Protein AF-A0A534N7E5-F1 (afdb_monomer)

Sequence (467 aa):
NRLAQQGSPAGGWINWGHDHNDDLGFWLFGRGVWLAPEAIGYDAGRSTDYTNPANQSAYHNVLLADGIGELGDSRVSDSNYDNPWFFSRISTPLFTPTGTADYAIAGGAGAKLFASTLQITRWDRIVVLARGRYALVRDDIESASAHTYDWICHFNDGVSVDTASGWIQGTAKSGQSLGVRVLAPASWTATTGTQTAQQMSQFDPDGQVSWVQVRPASATASAQFLNALVPVTAAQWASRTPVAPLDANDVGAGAVVSAGSSLEERWIFARAGAAGKTAGDLVLTGAQAAMTARDATGSPVRAVLFGPGSIADQSGGRMLLSTQGANSIETTLDGATLAVTGNPVRDFRAYAPGASAVTVNGVPVSATFEGGLVTYPAVVAPPPADGGSADAGAPDSGDPGDLCGNCQPASDGGPNPALDAGTVPPEPTLPLTAAHGCSHVGTAAAWLGALALAGLALRRRRGRMGT

Mean predicted aligned error: 12.86 Å

Structure (mmCIF, N/CA/C/O backbone):
data_AF-A0A534N7E5-F1
#
_entry.id   AF-A0A534N7E5-F1
#
loop_
_atom_site.group_PDB
_atom_site.id
_atom_site.type_symbol
_atom_site.label_atom_id
_atom_site.label_alt_id
_atom_site.label_comp_id
_atom_site.label_asym_id
_atom_site.label_entity_id
_atom_site.label_seq_id
_atom_site.pdbx_PDB_ins_code
_atom_site.Cartn_x
_atom_site.Cartn_y
_atom_site.Cartn_z
_atom_site.occupancy
_atom_site.B_iso_or_equiv
_atom_site.auth_seq_id
_atom_site.auth_comp_id
_atom_site.auth_asym_id
_atom_site.auth_atom_id
_atom_site.pdbx_PDB_model_num
ATOM 1 N N . ASN A 1 1 ? 18.964 20.109 1.467 1.00 47.03 1 ASN A N 1
ATOM 2 C CA . ASN A 1 1 ? 20.350 19.870 1.027 1.00 47.03 1 ASN A CA 1
ATOM 3 C C . ASN A 1 1 ? 20.932 18.859 2.001 1.00 47.03 1 ASN A C 1
ATOM 5 O O . ASN A 1 1 ? 21.189 19.260 3.128 1.00 47.03 1 ASN A O 1
ATOM 9 N N . ARG A 1 2 ? 21.008 17.562 1.650 1.00 46.81 2 ARG A N 1
ATOM 10 C CA . ARG A 1 2 ? 21.389 16.500 2.612 1.00 46.81 2 ARG A CA 1
ATOM 11 C C . ARG A 1 2 ? 22.780 16.737 3.232 1.00 46.81 2 ARG A C 1
ATOM 13 O O . ARG A 1 2 ? 23.027 16.207 4.303 1.00 46.81 2 ARG A O 1
ATOM 20 N N . LEU A 1 3 ? 23.639 17.576 2.628 1.00 45.94 3 LEU A N 1
ATOM 21 C CA . LEU A 1 3 ? 25.005 17.826 3.117 1.00 45.94 3 LEU A CA 1
ATOM 22 C C . LEU A 1 3 ? 25.535 19.275 3.032 1.00 45.94 3 LEU A C 1
ATOM 24 O O . LEU A 1 3 ? 26.666 19.516 3.438 1.00 45.94 3 LEU A O 1
ATOM 28 N N . ALA A 1 4 ? 24.765 20.286 2.611 1.00 42.09 4 ALA A N 1
ATOM 29 C CA . ALA A 1 4 ? 25.301 21.664 2.553 1.00 42.09 4 ALA A CA 1
ATOM 30 C C . ALA A 1 4 ? 25.457 22.361 3.925 1.00 42.09 4 ALA A C 1
ATOM 32 O O . ALA A 1 4 ? 25.646 23.573 3.976 1.00 42.09 4 ALA A O 1
ATOM 33 N N . GLN A 1 5 ? 25.366 21.616 5.031 1.00 41.38 5 GLN A N 1
ATOM 34 C CA . GLN A 1 5 ? 25.499 22.139 6.392 1.00 41.38 5 GLN A CA 1
ATOM 35 C C . GLN A 1 5 ? 26.633 21.512 7.213 1.00 41.38 5 GLN A C 1
ATOM 37 O O . GLN A 1 5 ? 26.709 21.773 8.410 1.00 41.38 5 GLN A O 1
ATOM 42 N N . GLN A 1 6 ? 27.539 20.736 6.614 1.00 38.88 6 GLN A N 1
ATOM 43 C CA . GLN A 1 6 ? 28.727 20.267 7.331 1.00 38.88 6 GLN A CA 1
ATOM 44 C C . GLN A 1 6 ? 29.999 20.533 6.536 1.00 38.88 6 GLN A C 1
ATOM 46 O O . GLN A 1 6 ? 30.462 19.727 5.736 1.00 38.88 6 GLN A O 1
ATOM 51 N N . GLY A 1 7 ? 30.583 21.699 6.808 1.00 40.19 7 GLY A N 1
ATOM 52 C CA . GLY A 1 7 ? 32.028 21.825 6.763 1.00 40.19 7 GLY A CA 1
ATOM 53 C C . GLY A 1 7 ? 32.631 21.060 7.946 1.00 40.19 7 GLY A C 1
ATOM 54 O O . GLY A 1 7 ? 32.280 21.330 9.091 1.00 40.19 7 GLY A O 1
ATOM 55 N N . SER A 1 8 ? 33.582 20.177 7.641 1.00 35.94 8 SER A N 1
ATOM 56 C CA . SER A 1 8 ? 34.525 19.493 8.546 1.00 35.94 8 SER A CA 1
ATOM 57 C C . SER A 1 8 ? 34.131 18.123 9.150 1.00 35.94 8 SER A C 1
ATOM 59 O O . SER A 1 8 ? 32.952 17.843 9.366 1.00 35.94 8 SER A O 1
ATOM 61 N N . PRO A 1 9 ? 35.136 17.249 9.409 1.00 51.94 9 PRO A N 1
ATOM 62 C CA . PRO A 1 9 ? 34.986 15.832 9.707 1.00 51.94 9 PRO A CA 1
ATOM 63 C C . PRO A 1 9 ? 34.713 15.599 11.197 1.00 51.94 9 PRO A C 1
ATOM 65 O O . PRO A 1 9 ? 35.534 15.940 12.039 1.00 51.94 9 PRO A O 1
ATOM 68 N N . ALA A 1 10 ? 33.554 15.015 11.496 1.00 38.25 10 ALA A N 1
ATOM 69 C CA . ALA A 1 10 ? 33.178 14.268 12.707 1.00 38.25 10 ALA A CA 1
ATOM 70 C C . ALA A 1 10 ? 31.646 14.120 12.678 1.00 38.25 10 ALA A C 1
ATOM 72 O O . ALA A 1 10 ? 30.912 14.737 13.441 1.00 38.25 10 ALA A O 1
ATOM 73 N N . GLY A 1 11 ? 31.152 13.357 11.710 1.00 35.22 11 GLY A N 1
ATOM 74 C CA . GLY A 1 11 ? 29.731 13.131 11.467 1.00 35.22 11 GLY A CA 1
ATOM 75 C C . GLY A 1 11 ? 29.642 12.097 10.360 1.00 35.22 11 GLY A C 1
ATOM 76 O O . GLY A 1 11 ? 30.323 12.250 9.351 1.00 35.22 11 GLY A O 1
ATOM 77 N N . GLY A 1 12 ? 28.942 10.991 10.611 1.00 37.91 12 GLY A N 1
ATOM 78 C CA . GLY A 1 12 ? 28.981 9.785 9.785 1.00 37.91 12 GLY A CA 1
ATOM 79 C C . GLY A 1 12 ? 28.896 10.064 8.284 1.00 37.91 12 GLY A C 1
ATOM 80 O O . GLY A 1 12 ? 28.076 10.856 7.825 1.00 37.91 12 GLY A O 1
ATOM 81 N N . TRP A 1 13 ? 29.759 9.394 7.526 1.00 44.41 13 TRP A N 1
ATOM 82 C CA . TRP A 1 13 ? 29.671 9.364 6.075 1.00 44.41 13 TRP A CA 1
ATOM 83 C C . TRP A 1 13 ? 28.340 8.709 5.688 1.00 44.41 13 TRP A C 1
ATOM 85 O O . TRP A 1 13 ? 28.035 7.618 6.169 1.00 44.41 13 TRP A O 1
ATOM 95 N N . ILE A 1 14 ? 27.556 9.353 4.819 1.00 52.66 14 ILE A N 1
ATOM 96 C CA . ILE A 1 14 ? 26.544 8.624 4.045 1.00 52.66 14 ILE A CA 1
ATOM 97 C C . ILE A 1 14 ? 27.331 7.641 3.172 1.00 52.66 14 ILE A C 1
ATOM 99 O O . ILE A 1 14 ? 28.270 8.060 2.488 1.00 52.66 14 ILE A O 1
ATOM 103 N N . ASN A 1 15 ? 27.025 6.347 3.276 1.00 56.38 15 ASN A N 1
ATOM 104 C CA . ASN A 1 15 ? 27.821 5.255 2.716 1.00 56.38 15 ASN A CA 1
ATOM 105 C C . ASN A 1 15 ? 27.634 5.114 1.193 1.00 56.38 15 ASN A C 1
ATOM 107 O O . ASN A 1 15 ? 27.280 4.057 0.688 1.00 56.38 15 ASN A O 1
ATOM 111 N N . TRP A 1 16 ? 27.938 6.177 0.447 1.00 65.56 16 TRP A N 1
ATOM 112 C CA . TRP A 1 16 ? 27.765 6.243 -1.005 1.00 65.56 16 TRP A CA 1
ATOM 113 C C . TRP A 1 16 ? 28.404 5.061 -1.755 1.00 65.56 16 TRP A C 1
ATOM 115 O O . TRP A 1 16 ? 27.824 4.537 -2.706 1.00 65.56 16 TRP A O 1
ATOM 125 N N . GLY A 1 17 ? 29.582 4.606 -1.312 1.00 64.06 17 GLY A N 1
ATOM 126 C CA . GLY A 1 17 ? 30.325 3.523 -1.961 1.00 64.06 17 GLY A CA 1
ATOM 127 C C . GLY A 1 17 ? 29.550 2.206 -2.072 1.00 64.06 17 GLY A C 1
ATOM 128 O O . GLY A 1 17 ? 29.890 1.411 -2.933 1.00 64.06 17 GLY A O 1
ATOM 129 N N . HIS A 1 18 ? 28.497 2.003 -1.271 1.00 75.25 18 HIS A N 1
ATOM 130 C CA . HIS A 1 18 ? 27.652 0.803 -1.291 1.00 75.25 18 HIS A CA 1
ATOM 131 C C . HIS A 1 18 ? 26.142 1.095 -1.359 1.00 75.25 18 HIS A C 1
ATOM 133 O O . HIS A 1 18 ? 25.346 0.167 -1.255 1.00 75.25 18 HIS A O 1
ATOM 139 N N . ASP A 1 19 ? 25.742 2.356 -1.538 1.00 78.19 19 ASP A N 1
ATOM 140 C CA . ASP A 1 19 ? 24.330 2.726 -1.655 1.00 78.19 19 ASP A CA 1
ATOM 141 C C . ASP A 1 19 ? 23.803 2.427 -3.071 1.00 78.19 19 ASP A C 1
ATOM 143 O O . ASP A 1 19 ? 24.487 2.676 -4.073 1.00 78.19 19 ASP A O 1
ATOM 147 N N . HIS A 1 20 ? 22.569 1.926 -3.146 1.00 83.12 20 HIS A N 1
ATOM 148 C CA . HIS A 1 20 ? 21.836 1.647 -4.384 1.00 83.12 20 HIS A CA 1
ATOM 149 C C . HIS A 1 20 ? 20.797 2.745 -4.687 1.00 83.12 20 HIS A C 1
ATOM 151 O O . HIS A 1 20 ? 20.512 3.601 -3.844 1.00 83.12 20 HIS A O 1
ATOM 157 N N . ASN A 1 21 ? 20.254 2.771 -5.909 1.00 85.44 21 ASN A N 1
ATOM 158 C CA . ASN A 1 21 ? 19.183 3.685 -6.327 1.00 85.44 21 ASN A CA 1
ATOM 159 C C . ASN A 1 21 ? 17.797 3.090 -6.053 1.00 85.44 21 ASN A C 1
ATOM 161 O O . ASN A 1 21 ? 17.044 2.765 -6.973 1.00 85.44 21 ASN A O 1
ATOM 165 N N . ASP A 1 22 ? 17.500 2.927 -4.769 1.00 88.31 22 ASP A N 1
ATOM 166 C CA . ASP A 1 22 ? 16.368 2.188 -4.218 1.00 88.31 22 ASP A CA 1
ATOM 167 C C . ASP A 1 22 ? 15.485 3.025 -3.264 1.00 88.31 22 ASP A C 1
ATOM 169 O O . ASP A 1 22 ? 14.752 2.460 -2.442 1.00 88.31 22 ASP A O 1
ATOM 173 N N . ASP A 1 23 ? 15.518 4.364 -3.343 1.00 90.56 23 ASP A N 1
ATOM 174 C CA . ASP A 1 23 ? 14.644 5.193 -2.510 1.00 90.56 23 ASP A CA 1
ATOM 175 C C . ASP A 1 23 ? 13.173 4.834 -2.772 1.00 90.56 23 ASP A C 1
ATOM 177 O O . ASP A 1 23 ? 12.714 4.626 -3.894 1.00 90.56 23 ASP A O 1
ATOM 181 N N . LEU A 1 24 ? 12.396 4.779 -1.686 1.00 93.75 24 LEU A N 1
ATOM 182 C CA . LEU A 1 24 ? 10.991 4.343 -1.696 1.00 93.75 24 LEU A CA 1
ATOM 183 C C . LEU A 1 24 ? 10.790 2.910 -2.222 1.00 93.75 24 LEU A C 1
ATOM 185 O O . LEU A 1 24 ? 9.646 2.498 -2.438 1.00 93.75 24 LEU A O 1
ATOM 189 N N . GLY A 1 25 ? 11.858 2.127 -2.383 1.00 94.19 25 GLY A N 1
ATOM 190 C CA . GLY A 1 25 ? 11.787 0.689 -2.591 1.00 94.19 25 GLY A CA 1
ATOM 191 C C . GLY A 1 25 ? 11.134 -0.028 -1.410 1.00 94.19 25 GLY A C 1
ATOM 192 O O . GLY A 1 25 ? 11.013 0.501 -0.302 1.00 94.19 25 GLY A O 1
ATOM 193 N N . PHE A 1 26 ? 10.679 -1.253 -1.647 1.00 95.31 26 PHE A N 1
ATOM 194 C CA . PHE A 1 26 ? 10.198 -2.136 -0.589 1.00 95.31 26 PHE A CA 1
ATOM 195 C C . PHE A 1 26 ? 10.757 -3.540 -0.776 1.00 95.31 26 PHE A C 1
ATOM 197 O O . PHE A 1 26 ? 10.998 -3.978 -1.897 1.00 95.31 26 PHE A O 1
ATOM 204 N N . TRP A 1 27 ? 10.873 -4.282 0.320 1.00 94.44 27 TRP A N 1
ATOM 205 C CA . TRP A 1 27 ? 11.177 -5.708 0.290 1.00 94.44 27 TRP A CA 1
ATOM 206 C C . TRP A 1 27 ? 10.192 -6.459 1.173 1.00 94.44 27 TRP A C 1
ATOM 208 O O . TRP A 1 27 ? 9.722 -5.936 2.187 1.00 94.44 27 TRP A O 1
ATOM 218 N N . LEU A 1 28 ? 9.881 -7.696 0.797 1.00 95.81 28 LEU A N 1
ATOM 219 C CA . LEU A 1 28 ? 8.995 -8.553 1.572 1.00 95.81 28 LEU A CA 1
ATOM 220 C C . LEU A 1 28 ? 9.655 -9.902 1.832 1.00 95.81 28 LEU A C 1
ATOM 222 O O . LEU A 1 28 ? 9.809 -10.722 0.925 1.00 95.81 28 LEU A O 1
ATOM 226 N N . PHE A 1 29 ? 9.985 -10.139 3.098 1.00 94.00 29 PHE A N 1
ATOM 227 C CA . PHE A 1 29 ? 10.369 -11.444 3.619 1.00 94.00 29 PHE A CA 1
ATOM 228 C C . PHE A 1 29 ? 9.229 -11.996 4.470 1.00 94.00 29 PHE A C 1
ATOM 230 O O . PHE A 1 29 ? 8.695 -11.310 5.343 1.00 94.00 29 PHE A O 1
ATOM 237 N N . GLY A 1 30 ? 8.844 -13.244 4.234 1.00 91.56 30 GLY A N 1
ATOM 238 C CA . GLY A 1 30 ? 7.738 -13.860 4.951 1.00 91.56 30 GLY A CA 1
ATOM 239 C C . GLY A 1 30 ? 7.735 -15.367 4.784 1.00 91.56 30 GLY A C 1
ATOM 240 O O . GLY A 1 30 ? 8.208 -15.901 3.787 1.00 91.56 30 GLY A O 1
ATOM 241 N N . ARG A 1 31 ? 7.200 -16.079 5.782 1.00 89.75 31 ARG A N 1
ATOM 242 C CA . ARG A 1 31 ? 7.095 -17.553 5.758 1.00 89.75 31 ARG A CA 1
ATOM 243 C C . ARG A 1 31 ? 8.448 -18.254 5.526 1.00 89.75 31 ARG A C 1
ATOM 245 O O . ARG A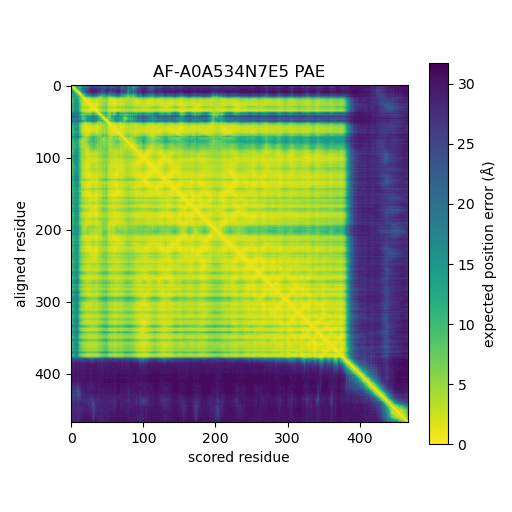 1 31 ? 8.493 -19.344 4.967 1.00 89.75 31 ARG A O 1
ATOM 252 N N . GLY A 1 32 ? 9.537 -17.627 5.980 1.00 92.00 32 GLY A N 1
ATOM 253 C CA . GLY A 1 32 ? 10.899 -18.158 5.901 1.00 92.00 32 GLY A CA 1
ATOM 254 C C . GLY A 1 32 ? 11.603 -17.970 4.554 1.00 92.00 32 GLY A C 1
ATOM 255 O O . GLY A 1 32 ? 12.676 -18.538 4.379 1.00 92.00 32 GLY A O 1
ATOM 256 N N . VAL A 1 33 ? 11.033 -17.204 3.617 1.00 93.44 33 VAL A N 1
ATOM 257 C CA . VAL A 1 33 ? 11.632 -16.940 2.300 1.00 93.44 33 VAL A CA 1
ATOM 258 C C . VAL A 1 33 ? 11.444 -15.486 1.866 1.00 93.44 33 VAL A C 1
ATOM 260 O O . VAL A 1 33 ? 10.559 -14.777 2.354 1.00 93.44 33 VAL A O 1
ATOM 263 N N . TRP A 1 34 ? 12.266 -15.049 0.913 1.00 93.62 34 TRP A N 1
ATOM 264 C CA . TRP A 1 34 ? 12.031 -13.814 0.173 1.00 93.62 34 TRP A CA 1
ATOM 265 C C . TRP A 1 34 ? 10.831 -13.992 -0.762 1.00 93.62 34 TRP A C 1
ATOM 267 O O . TRP A 1 34 ? 10.747 -14.966 -1.507 1.00 93.62 34 TRP A O 1
ATOM 277 N N . LEU A 1 35 ? 9.872 -13.073 -0.662 1.00 95.88 35 LEU A N 1
ATOM 278 C CA . LEU A 1 35 ? 8.649 -13.045 -1.469 1.00 95.88 35 LEU A CA 1
ATOM 279 C C . LEU A 1 35 ? 8.694 -11.920 -2.501 1.00 95.88 35 LEU A C 1
ATOM 281 O O . LEU A 1 35 ? 8.235 -12.116 -3.618 1.00 95.88 35 LEU A O 1
ATOM 285 N N . ALA A 1 36 ? 9.250 -10.772 -2.114 1.00 96.19 36 ALA A N 1
ATOM 286 C CA . ALA A 1 36 ? 9.658 -9.699 -3.011 1.00 96.19 36 ALA A CA 1
ATOM 287 C C . ALA A 1 36 ? 11.062 -9.239 -2.590 1.00 96.19 36 ALA A C 1
ATOM 289 O O . ALA A 1 36 ? 11.170 -8.341 -1.747 1.00 96.19 36 ALA A O 1
ATOM 290 N N . PRO A 1 37 ? 12.134 -9.911 -3.050 1.00 92.06 37 PRO A N 1
ATOM 291 C CA . PRO A 1 37 ? 13.496 -9.436 -2.830 1.00 92.06 37 PRO A CA 1
ATOM 292 C C . PRO A 1 37 ? 13.751 -8.173 -3.667 1.00 92.06 37 PRO A C 1
ATOM 294 O O . PRO A 1 37 ? 12.910 -7.769 -4.465 1.00 92.06 37 PRO A O 1
ATOM 297 N N . GLU A 1 38 ? 14.916 -7.558 -3.527 1.00 81.62 38 GLU A N 1
ATOM 298 C CA . GLU A 1 38 ? 15.519 -6.825 -4.648 1.00 81.62 38 GLU A CA 1
ATOM 299 C C . GLU A 1 38 ? 16.374 -7.768 -5.497 1.00 81.62 38 GLU A C 1
ATOM 301 O O . GLU A 1 38 ? 16.664 -8.898 -5.096 1.00 81.62 38 GLU A O 1
ATOM 306 N N . ALA A 1 39 ? 16.822 -7.314 -6.662 1.00 70.81 39 ALA A N 1
ATOM 307 C CA . ALA A 1 39 ? 17.877 -7.994 -7.392 1.00 70.81 39 ALA A CA 1
ATOM 308 C C . ALA A 1 39 ? 19.231 -7.744 -6.689 1.00 70.81 39 ALA A C 1
ATOM 310 O O . ALA A 1 39 ? 20.047 -6.941 -7.136 1.00 70.81 39 ALA A O 1
ATOM 311 N N . ILE A 1 40 ? 19.456 -8.433 -5.562 1.00 68.38 40 ILE A N 1
ATOM 312 C CA . ILE A 1 40 ? 20.625 -8.245 -4.688 1.00 68.38 40 ILE A CA 1
ATOM 313 C C . ILE A 1 40 ? 21.908 -8.620 -5.452 1.00 68.38 40 ILE A C 1
ATOM 315 O O . ILE A 1 40 ? 22.132 -9.784 -5.790 1.00 68.38 40 ILE A O 1
ATOM 319 N N . GLY A 1 41 ? 22.764 -7.633 -5.711 1.00 70.75 41 GLY A N 1
ATOM 320 C CA . GLY A 1 41 ? 24.103 -7.795 -6.281 1.00 70.75 41 GLY A CA 1
ATOM 321 C C . GLY A 1 41 ? 25.124 -6.975 -5.494 1.00 70.75 41 GLY A C 1
ATOM 322 O O . GLY A 1 41 ? 24.763 -5.998 -4.848 1.00 70.75 41 GLY A O 1
ATOM 323 N N . TYR A 1 42 ? 26.393 -7.388 -5.510 1.00 66.00 42 TYR A N 1
ATOM 324 C CA . TYR A 1 42 ? 27.436 -6.797 -4.652 1.00 66.00 42 TYR A CA 1
ATOM 325 C C . TYR A 1 42 ? 28.118 -5.550 -5.236 1.00 66.00 42 TYR A C 1
ATOM 327 O O . TYR A 1 42 ? 28.985 -4.970 -4.590 1.00 66.00 42 TYR A O 1
ATOM 335 N N . ASP A 1 43 ? 27.781 -5.112 -6.443 1.00 62.47 43 ASP A N 1
ATOM 336 C CA . ASP A 1 43 ? 28.548 -4.046 -7.081 1.00 62.47 43 ASP A CA 1
ATOM 337 C C . ASP A 1 43 ? 27.763 -2.738 -7.161 1.00 62.47 43 ASP A C 1
ATOM 339 O O . ASP A 1 43 ? 26.876 -2.568 -7.997 1.00 62.47 43 ASP A O 1
ATOM 343 N N .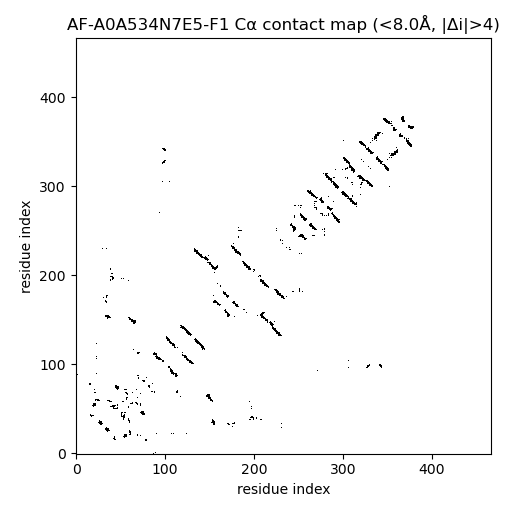 ALA A 1 44 ? 28.129 -1.813 -6.276 1.00 57.50 44 ALA A N 1
ATOM 344 C CA . ALA A 1 44 ? 27.677 -0.435 -6.320 1.00 57.50 44 ALA A CA 1
ATOM 345 C C . ALA A 1 44 ? 28.464 0.404 -7.348 1.00 57.50 44 ALA A C 1
ATOM 347 O O . ALA A 1 44 ? 28.196 1.588 -7.447 1.00 57.50 44 ALA A O 1
ATOM 348 N N . GLY A 1 45 ? 29.373 -0.174 -8.142 1.00 55.94 45 GLY A N 1
ATOM 349 C CA . GLY A 1 45 ? 30.257 0.509 -9.091 1.00 55.94 45 GLY A CA 1
ATOM 350 C C . GLY A 1 45 ? 29.603 1.288 -10.244 1.00 55.94 45 GLY A C 1
ATOM 351 O O . GLY A 1 45 ? 28.397 1.519 -10.320 1.00 55.94 45 GLY A O 1
ATOM 352 N N . ARG A 1 46 ? 30.444 1.724 -11.189 1.00 62.47 46 ARG A N 1
ATOM 353 C CA . ARG A 1 46 ? 30.057 2.479 -12.395 1.00 62.47 46 ARG A CA 1
ATOM 354 C C . ARG A 1 46 ? 28.916 1.777 -13.155 1.00 62.47 46 ARG A C 1
ATOM 356 O O . ARG A 1 46 ? 29.037 0.618 -13.522 1.00 62.47 46 ARG A O 1
ATOM 363 N N . SER A 1 47 ? 27.816 2.487 -13.413 1.00 64.00 47 SER A N 1
ATOM 364 C CA . SER A 1 47 ? 26.672 1.966 -14.182 1.00 64.00 47 SER A CA 1
ATOM 365 C C . SER A 1 47 ? 26.730 2.344 -15.669 1.00 64.00 47 SER A C 1
ATOM 367 O O . SER A 1 47 ? 26.030 1.760 -16.494 1.00 64.00 47 SER A O 1
ATOM 369 N N . THR A 1 48 ? 27.595 3.298 -16.038 1.00 61.53 48 THR A N 1
ATOM 370 C CA . THR A 1 48 ? 27.704 3.838 -17.412 1.00 61.53 48 THR A CA 1
ATOM 371 C C . THR A 1 48 ? 28.344 2.893 -18.438 1.00 61.53 48 THR A C 1
ATOM 373 O O . THR A 1 48 ? 28.332 3.194 -19.629 1.00 61.53 48 THR A O 1
ATOM 376 N N . ASP A 1 49 ? 28.884 1.754 -18.011 1.00 60.16 49 ASP A N 1
ATOM 377 C CA . ASP A 1 49 ? 29.409 0.671 -18.851 1.00 60.16 49 ASP A CA 1
ATOM 378 C C . ASP A 1 49 ? 28.614 -0.645 -18.708 1.00 60.16 49 ASP A C 1
ATOM 380 O O . ASP A 1 49 ? 29.036 -1.665 -19.249 1.00 60.16 49 ASP A O 1
ATOM 384 N N . TYR A 1 50 ? 27.450 -0.625 -18.034 1.00 56.56 50 TYR A N 1
ATOM 385 C CA . TYR A 1 50 ? 26.560 -1.781 -17.797 1.00 56.56 50 TYR A CA 1
ATOM 386 C C . TYR A 1 50 ? 27.211 -2.992 -17.101 1.00 56.56 50 TYR A C 1
ATOM 388 O O . TYR A 1 50 ? 26.611 -4.065 -17.040 1.00 56.56 50 TYR A O 1
ATOM 396 N N . THR A 1 51 ? 28.415 -2.843 -16.551 1.00 60.16 51 THR A N 1
ATOM 397 C CA . THR A 1 51 ? 29.124 -3.919 -15.845 1.00 60.16 51 THR A CA 1
ATOM 398 C C . THR A 1 51 ? 28.485 -4.215 -14.487 1.00 60.16 51 THR A C 1
ATOM 400 O O . THR A 1 51 ? 28.387 -5.381 -14.105 1.00 60.16 51 THR A O 1
ATOM 403 N N . ASN A 1 52 ? 27.948 -3.183 -13.823 1.00 68.62 52 ASN A N 1
ATOM 404 C CA . ASN A 1 52 ? 27.436 -3.247 -12.453 1.00 68.62 52 ASN A CA 1
ATOM 405 C C . ASN A 1 52 ? 25.998 -2.710 -12.342 1.00 68.62 52 ASN A C 1
ATOM 407 O O . ASN A 1 52 ? 25.784 -1.608 -11.842 1.00 68.62 52 ASN A O 1
ATOM 411 N N . PRO A 1 53 ? 24.989 -3.449 -12.837 1.00 79.44 53 PRO A N 1
ATOM 412 C CA . PRO A 1 53 ? 23.632 -2.924 -12.970 1.00 79.44 53 PRO A CA 1
ATOM 413 C C . PRO A 1 53 ? 22.789 -3.021 -11.684 1.00 79.44 53 PRO A C 1
ATOM 415 O O . PRO A 1 53 ? 21.706 -2.449 -11.638 1.00 79.44 53 PRO A O 1
ATOM 418 N N . ALA A 1 54 ? 23.283 -3.702 -10.638 1.00 82.12 54 ALA A N 1
ATOM 419 C CA . ALA A 1 54 ? 22.556 -3.938 -9.381 1.00 82.12 54 ALA A CA 1
ATOM 420 C C . ALA A 1 54 ? 22.172 -2.664 -8.621 1.00 82.12 54 ALA A C 1
ATOM 422 O O . ALA A 1 54 ? 21.281 -2.713 -7.784 1.00 82.12 54 ALA A O 1
ATOM 423 N N . ASN A 1 55 ? 22.867 -1.556 -8.880 1.00 81.25 55 ASN A N 1
ATOM 424 C CA . ASN A 1 55 ? 22.628 -0.277 -8.228 1.00 81.25 55 ASN A CA 1
ATOM 425 C C . ASN A 1 55 ? 21.541 0.567 -8.903 1.00 81.25 55 ASN A C 1
ATOM 427 O O . ASN A 1 55 ? 21.202 1.619 -8.368 1.00 81.25 55 ASN A O 1
ATOM 431 N N . GLN A 1 56 ? 21.053 0.171 -10.081 1.00 86.44 56 GLN A N 1
ATOM 432 C CA . GLN A 1 56 ? 20.071 0.937 -10.845 1.00 86.44 56 GLN A CA 1
ATOM 433 C C . GLN A 1 56 ? 18.668 0.666 -10.311 1.00 86.44 56 GLN A C 1
ATOM 435 O O . GLN A 1 56 ? 18.329 -0.478 -10.021 1.00 86.44 56 GLN A O 1
ATOM 440 N N . SER A 1 57 ? 17.795 1.673 -10.297 1.00 90.62 57 SER A N 1
ATOM 441 C CA . SER A 1 57 ? 16.390 1.531 -9.886 1.00 90.62 57 SER A CA 1
ATOM 442 C C . SER A 1 57 ? 15.664 0.360 -10.549 1.00 90.62 57 SER A C 1
ATOM 444 O O . SER A 1 57 ? 14.831 -0.288 -9.921 1.00 90.62 57 SER A O 1
ATOM 446 N N . ALA A 1 58 ? 16.008 0.019 -11.793 1.00 91.62 58 ALA A N 1
ATOM 447 C CA . ALA A 1 58 ? 15.442 -1.128 -12.504 1.00 91.62 58 ALA A CA 1
ATOM 448 C C . ALA A 1 58 ? 15.718 -2.507 -11.856 1.00 91.62 58 ALA A C 1
ATOM 450 O O . ALA A 1 58 ? 15.151 -3.494 -12.320 1.00 91.62 58 ALA A O 1
ATOM 451 N N . TYR A 1 59 ? 16.565 -2.575 -10.824 1.00 91.25 59 TYR A N 1
ATOM 452 C CA . TYR A 1 59 ? 16.911 -3.765 -10.034 1.00 91.25 59 TYR A CA 1
ATOM 453 C C . TYR A 1 59 ? 16.248 -3.764 -8.635 1.00 91.25 59 TYR A C 1
ATOM 455 O O . TYR A 1 59 ? 16.443 -4.688 -7.841 1.00 91.25 59 TYR A O 1
ATOM 463 N N . HIS A 1 60 ? 15.413 -2.761 -8.330 1.00 93.56 60 HIS A N 1
ATOM 464 C CA . HIS A 1 60 ? 14.717 -2.607 -7.045 1.00 93.56 60 HIS A CA 1
ATOM 465 C C . HIS A 1 60 ? 13.198 -2.517 -7.232 1.00 93.56 60 HIS A C 1
ATOM 467 O O . HIS A 1 60 ? 12.699 -2.267 -8.325 1.00 93.56 60 HIS A O 1
ATOM 473 N N . ASN A 1 61 ? 12.421 -2.712 -6.163 1.00 96.88 61 ASN A N 1
ATOM 474 C CA . ASN A 1 61 ? 10.952 -2.659 -6.219 1.00 96.88 61 ASN A CA 1
ATOM 475 C C . ASN A 1 61 ? 10.428 -1.213 -6.146 1.00 96.88 61 ASN A C 1
ATOM 477 O O . ASN A 1 61 ? 9.839 -0.782 -5.148 1.00 96.88 61 ASN A O 1
ATOM 481 N N . VAL A 1 62 ? 10.690 -0.434 -7.191 1.00 96.06 62 VAL A N 1
ATOM 482 C CA . VAL A 1 62 ? 10.468 1.020 -7.254 1.00 96.06 62 VAL A CA 1
ATOM 483 C C . VAL A 1 62 ? 9.528 1.407 -8.406 1.00 96.06 62 VAL A C 1
ATOM 485 O O . VAL A 1 62 ? 8.732 0.592 -8.879 1.00 96.06 62 VAL A O 1
ATOM 488 N N . LEU A 1 63 ? 9.545 2.682 -8.789 1.00 97.44 63 LEU A N 1
ATOM 489 C CA . LEU A 1 63 ? 8.838 3.240 -9.934 1.00 97.44 63 LEU A CA 1
ATOM 490 C C . LEU A 1 63 ? 9.870 3.707 -10.967 1.00 97.44 63 LEU A C 1
ATOM 492 O O . LEU A 1 63 ? 10.826 4.387 -10.603 1.00 97.44 63 LEU A O 1
ATOM 496 N N . LEU A 1 64 ? 9.642 3.412 -12.245 1.00 97.25 64 LEU A N 1
ATOM 497 C CA . LEU A 1 64 ? 10.387 4.005 -13.359 1.00 97.25 64 LEU A CA 1
ATOM 498 C C . LEU A 1 64 ? 9.470 4.926 -14.169 1.00 97.25 64 LEU A C 1
ATOM 500 O O . LEU A 1 64 ? 8.267 4.675 -14.278 1.00 97.25 64 LEU A O 1
ATOM 504 N N . ALA A 1 65 ? 10.045 5.964 -14.769 1.00 97.38 65 ALA A N 1
ATOM 505 C CA . ALA A 1 65 ? 9.374 6.852 -15.710 1.00 97.38 65 ALA A CA 1
ATOM 506 C C . ALA A 1 65 ? 10.137 6.849 -17.039 1.00 97.38 65 ALA A C 1
ATOM 508 O O . ALA A 1 65 ? 11.323 7.154 -17.075 1.00 97.38 65 ALA A O 1
ATOM 509 N N . ASP A 1 66 ? 9.480 6.463 -18.129 1.00 96.44 66 ASP A N 1
ATOM 510 C CA . ASP A 1 66 ? 10.094 6.257 -19.449 1.00 96.44 66 ASP A CA 1
ATOM 511 C C . ASP A 1 66 ? 11.269 5.270 -19.435 1.00 96.44 66 ASP A C 1
ATOM 513 O O . ASP A 1 66 ? 12.241 5.409 -20.175 1.00 96.44 66 ASP A O 1
ATOM 517 N N . GLY A 1 67 ? 11.172 4.251 -18.573 1.00 92.88 67 GLY A N 1
ATOM 518 C CA . GLY A 1 67 ? 12.240 3.279 -18.329 1.00 92.88 67 GLY A CA 1
ATOM 519 C C . GLY A 1 67 ? 13.429 3.841 -17.543 1.00 92.88 67 GLY A C 1
ATOM 520 O O . GLY A 1 67 ? 14.425 3.142 -17.384 1.00 92.88 67 GLY A O 1
ATOM 521 N N . ILE A 1 68 ? 13.334 5.081 -17.056 1.00 90.06 68 ILE A N 1
ATOM 522 C CA . ILE A 1 68 ? 14.381 5.779 -16.314 1.00 90.06 68 ILE A CA 1
ATOM 523 C C . ILE A 1 68 ? 14.036 5.775 -14.822 1.00 90.06 68 ILE A C 1
ATOM 525 O O . ILE A 1 68 ? 12.916 6.113 -14.428 1.00 90.06 68 ILE A O 1
ATOM 529 N N . GLY A 1 69 ? 15.009 5.394 -13.998 1.00 89.06 69 GLY A N 1
ATOM 530 C CA . GLY A 1 69 ? 14.921 5.432 -12.546 1.00 89.06 69 GLY A CA 1
ATOM 531 C C . GLY A 1 69 ? 15.418 6.726 -11.917 1.00 89.06 69 GLY A C 1
ATOM 532 O O . GLY A 1 69 ? 15.318 7.821 -12.484 1.00 89.06 69 GLY A O 1
ATOM 533 N N . GLU A 1 70 ? 15.964 6.604 -10.714 1.00 87.50 70 GLU A N 1
ATOM 534 C CA . GLU A 1 70 ? 16.331 7.751 -9.898 1.00 87.50 70 GLU A CA 1
ATOM 535 C C . GLU A 1 70 ? 17.514 8.522 -10.495 1.00 87.50 70 GLU A C 1
ATOM 537 O O . GLU A 1 70 ? 18.600 7.993 -10.724 1.00 87.50 70 GLU A O 1
ATOM 542 N N . LEU A 1 71 ? 17.280 9.807 -10.779 1.00 81.88 71 LEU A N 1
ATOM 543 C CA . LEU A 1 71 ? 18.213 10.770 -11.368 1.00 81.88 71 LEU A CA 1
ATOM 544 C C . LEU A 1 71 ? 18.975 10.224 -12.585 1.00 81.88 71 LEU A C 1
ATOM 546 O O . LEU A 1 71 ? 20.117 10.604 -12.844 1.00 81.88 71 LEU A O 1
ATOM 550 N N . GLY A 1 72 ? 18.305 9.375 -13.369 1.00 74.62 72 GLY A N 1
ATOM 551 C CA . GLY A 1 72 ? 18.854 8.812 -14.598 1.00 74.62 72 GLY A CA 1
ATOM 552 C C . GLY A 1 72 ? 19.707 7.560 -14.409 1.00 74.62 72 GLY A C 1
ATOM 553 O O . GLY A 1 72 ? 20.329 7.138 -15.382 1.00 74.62 72 GLY A O 1
ATOM 554 N N . ASP A 1 73 ? 19.796 7.009 -13.190 1.00 78.62 73 ASP A N 1
ATOM 555 C CA . ASP A 1 73 ? 20.570 5.803 -12.845 1.00 78.62 73 ASP A CA 1
ATOM 556 C C . ASP A 1 73 ? 22.047 5.829 -13.287 1.00 78.62 73 ASP A C 1
ATOM 558 O O . ASP A 1 73 ? 22.721 4.803 -13.398 1.00 78.62 73 ASP A O 1
ATOM 562 N N . SER A 1 74 ? 22.583 7.024 -13.543 1.00 74.56 74 SER A N 1
ATOM 563 C CA . SER A 1 74 ? 23.906 7.221 -14.130 1.00 74.56 74 SER A CA 1
ATOM 564 C C . SER A 1 74 ? 24.961 7.410 -13.046 1.00 74.56 74 SER A C 1
ATOM 566 O O . SER A 1 74 ? 25.175 8.516 -12.556 1.00 74.56 74 SER A O 1
ATOM 568 N N . ARG A 1 75 ? 25.672 6.338 -12.706 1.00 76.94 75 ARG A N 1
ATOM 569 C CA . ARG A 1 75 ? 26.805 6.332 -11.783 1.00 76.94 75 ARG A CA 1
ATOM 570 C C . ARG A 1 75 ? 28.108 6.205 -12.558 1.00 76.94 75 ARG A C 1
ATOM 572 O O . ARG A 1 75 ? 28.309 5.267 -13.332 1.00 76.94 75 ARG A O 1
ATOM 579 N N . VAL A 1 76 ? 29.016 7.154 -12.363 1.00 75.81 76 VAL A N 1
ATOM 580 C CA . VAL A 1 76 ? 30.315 7.169 -13.062 1.00 75.81 76 VAL A CA 1
ATOM 581 C C . VAL A 1 76 ? 31.459 6.593 -12.221 1.00 75.81 76 VAL A C 1
ATOM 583 O O . VAL A 1 76 ? 32.494 6.237 -12.778 1.00 75.81 76 VAL A O 1
ATOM 586 N N . SER A 1 77 ? 31.276 6.497 -10.900 1.00 74.56 77 SER A N 1
ATOM 587 C CA . SER A 1 77 ? 32.313 6.153 -9.912 1.00 74.56 77 SER A CA 1
ATOM 588 C C . SER A 1 77 ? 31.687 5.859 -8.538 1.00 74.56 77 SER A C 1
ATOM 590 O O . SER A 1 77 ? 30.573 6.307 -8.262 1.00 74.56 77 SER A O 1
ATOM 592 N N . ASP A 1 78 ? 32.425 5.174 -7.659 1.00 74.38 78 ASP A N 1
ATOM 593 C CA . ASP A 1 78 ? 32.096 4.964 -6.234 1.00 74.38 78 ASP A CA 1
ATOM 594 C C . ASP A 1 78 ? 32.455 6.150 -5.336 1.00 74.38 78 ASP A C 1
ATOM 596 O O . ASP A 1 78 ? 32.367 6.068 -4.115 1.00 74.38 78 ASP A O 1
ATOM 600 N N . SER A 1 79 ? 32.834 7.280 -5.926 1.00 75.25 79 SER A N 1
ATOM 601 C CA . SER A 1 79 ? 33.007 8.552 -5.230 1.00 75.25 79 SER A CA 1
ATOM 602 C C . SER A 1 79 ? 31.767 9.425 -5.399 1.00 75.25 79 SER A C 1
ATOM 604 O O . SER A 1 79 ? 31.330 9.696 -6.518 1.00 75.25 79 SER A O 1
ATOM 606 N N . ASN A 1 80 ? 31.207 9.925 -4.298 1.00 71.00 80 ASN A N 1
ATOM 607 C CA . ASN A 1 80 ? 30.061 10.838 -4.336 1.00 71.00 80 ASN A CA 1
ATOM 608 C C . ASN A 1 80 ? 30.412 12.174 -5.011 1.00 71.00 80 ASN A C 1
ATOM 610 O O . ASN A 1 80 ? 29.538 12.822 -5.582 1.00 71.00 80 ASN A O 1
ATOM 614 N N . TYR A 1 81 ? 31.687 12.575 -4.995 1.00 75.38 81 TYR A N 1
ATOM 615 C CA . TYR A 1 81 ? 32.166 13.784 -5.674 1.00 75.38 81 TYR A CA 1
ATOM 616 C C . TYR A 1 81 ? 32.049 13.701 -7.198 1.00 75.38 81 TYR A C 1
ATOM 618 O O . TYR A 1 81 ? 31.805 14.717 -7.846 1.00 75.38 81 TYR A O 1
ATOM 626 N N . ASP A 1 82 ? 32.163 12.498 -7.757 1.00 77.50 82 ASP A N 1
ATOM 627 C CA . ASP A 1 82 ? 32.042 12.273 -9.198 1.00 77.50 82 ASP A CA 1
ATOM 628 C C . ASP A 1 82 ? 30.571 12.154 -9.640 1.00 77.50 82 ASP A C 1
ATOM 630 O O . ASP A 1 82 ? 30.276 12.126 -10.832 1.00 77.50 82 ASP A O 1
ATOM 634 N N . ASN A 1 83 ? 29.628 12.122 -8.689 1.00 76.62 83 ASN A N 1
ATOM 635 C CA . ASN A 1 83 ? 28.196 11.944 -8.930 1.00 76.62 83 ASN A CA 1
ATOM 636 C C . ASN A 1 83 ? 27.397 13.099 -8.295 1.00 76.62 83 ASN A C 1
ATOM 638 O O . ASN A 1 83 ? 26.643 12.893 -7.343 1.00 76.62 83 ASN A O 1
ATOM 642 N N . PRO A 1 84 ? 27.526 14.341 -8.803 1.00 75.81 84 PRO A N 1
ATOM 643 C CA . PRO A 1 84 ? 26.944 15.533 -8.172 1.00 75.81 84 PRO A CA 1
ATOM 644 C C . PRO A 1 84 ? 25.412 15.490 -8.061 1.00 75.81 84 PRO A C 1
ATOM 646 O O . PRO A 1 84 ? 24.832 16.133 -7.183 1.00 75.81 84 PRO A O 1
ATOM 649 N N . TRP A 1 85 ? 24.748 14.710 -8.918 1.00 77.94 85 TRP A N 1
ATOM 650 C CA . TRP A 1 85 ? 23.311 14.462 -8.839 1.00 77.94 85 TRP A CA 1
ATOM 651 C C . TRP A 1 85 ? 22.905 13.813 -7.508 1.00 77.94 85 TRP A C 1
ATOM 653 O O . TRP A 1 85 ? 21.809 14.085 -7.029 1.00 77.94 85 TRP A O 1
ATOM 663 N N . PHE A 1 86 ? 23.781 13.042 -6.852 1.00 75.31 86 PHE A N 1
ATOM 664 C CA . PHE A 1 86 ? 23.474 12.345 -5.599 1.00 75.31 86 PHE A CA 1
ATOM 665 C C . PHE A 1 86 ? 22.966 13.289 -4.509 1.00 75.31 86 PHE A C 1
ATOM 667 O O . PHE A 1 86 ? 21.981 13.013 -3.833 1.00 75.31 86 PHE A O 1
ATOM 674 N N . PHE A 1 87 ? 23.576 14.467 -4.379 1.00 77.06 87 PHE A N 1
ATOM 675 C CA . PHE A 1 87 ? 23.155 15.456 -3.383 1.00 77.06 87 PHE A CA 1
ATOM 676 C C . PHE A 1 87 ? 21.802 16.110 -3.711 1.00 77.06 87 PHE A C 1
ATOM 678 O O . PHE A 1 87 ? 21.202 16.761 -2.850 1.00 77.06 87 PHE A O 1
ATOM 685 N N . SER A 1 88 ? 21.325 15.925 -4.944 1.00 80.00 88 SER A N 1
ATOM 686 C CA . SER A 1 88 ? 20.006 16.342 -5.418 1.00 80.00 88 SER A CA 1
ATOM 687 C C . SER A 1 88 ? 18.951 15.236 -5.280 1.00 80.00 88 SER A C 1
ATOM 689 O O . SER A 1 88 ? 17.765 15.550 -5.375 1.00 80.00 88 SER A O 1
ATOM 691 N N . ARG A 1 89 ? 19.355 13.985 -4.991 1.00 80.06 89 ARG A N 1
ATOM 692 C CA . ARG A 1 89 ? 18.475 12.836 -4.711 1.00 80.06 89 ARG A CA 1
ATOM 693 C C . ARG A 1 89 ? 17.783 13.054 -3.371 1.00 80.06 89 ARG A C 1
ATOM 695 O O . ARG A 1 89 ? 18.390 12.929 -2.305 1.00 80.06 89 ARG A O 1
ATOM 702 N N . ILE A 1 90 ? 16.523 13.479 -3.416 1.00 83.94 90 ILE A N 1
ATOM 703 C CA . ILE A 1 90 ? 15.770 13.841 -2.215 1.00 83.94 90 ILE A CA 1
ATOM 704 C C . ILE A 1 90 ? 14.436 13.102 -2.201 1.00 83.94 90 ILE A C 1
ATOM 706 O O . ILE A 1 90 ? 13.516 13.446 -2.939 1.00 83.94 90 ILE A O 1
ATOM 710 N N . SER A 1 91 ? 14.319 12.164 -1.270 1.00 89.69 91 SER A N 1
ATOM 711 C CA . SER A 1 91 ? 13.048 11.675 -0.747 1.00 89.69 91 SER A CA 1
ATOM 712 C C . SER A 1 91 ? 12.753 12.338 0.604 1.00 89.69 91 SER A C 1
ATOM 714 O O . SER A 1 91 ? 13.669 12.694 1.359 1.00 89.69 91 SER A O 1
ATOM 716 N N . THR A 1 92 ? 11.474 12.534 0.919 1.00 90.62 92 THR A N 1
ATOM 717 C CA . THR A 1 92 ? 11.032 13.049 2.226 1.00 90.62 92 THR A CA 1
ATOM 718 C C . THR A 1 92 ? 9.884 12.210 2.772 1.00 90.62 92 THR A C 1
ATOM 720 O O . THR A 1 92 ? 8.979 11.902 1.998 1.00 90.62 92 THR A O 1
ATOM 723 N N . PRO A 1 93 ? 9.849 11.878 4.075 1.00 92.19 93 PRO A N 1
ATOM 724 C CA . PRO A 1 93 ? 8.684 11.223 4.664 1.00 92.19 93 PRO A CA 1
ATOM 725 C C . PRO A 1 93 ? 7.411 12.049 4.434 1.00 92.19 93 PRO A C 1
ATOM 727 O O . PRO A 1 93 ? 7.423 13.263 4.635 1.00 92.19 93 PRO A O 1
ATOM 730 N N . LEU A 1 94 ? 6.315 11.399 4.035 1.00 92.69 94 LEU A N 1
ATOM 731 C CA . LEU A 1 94 ? 4.985 12.032 3.997 1.00 92.69 94 LEU A CA 1
ATOM 732 C C . LEU A 1 94 ? 4.438 12.236 5.410 1.00 92.69 94 LEU A C 1
ATOM 734 O O . LEU A 1 94 ? 3.719 13.191 5.689 1.00 92.69 94 LEU A O 1
ATOM 738 N N . PHE A 1 95 ? 4.788 11.306 6.288 1.00 91.50 95 PHE A N 1
ATOM 739 C CA . PHE A 1 95 ? 4.497 11.278 7.710 1.00 91.50 95 PHE A CA 1
ATOM 740 C C . PHE A 1 95 ? 5.534 10.372 8.381 1.00 91.50 95 PHE A C 1
ATOM 742 O O . PHE A 1 95 ? 6.179 9.551 7.723 1.00 91.50 95 PHE A O 1
ATOM 749 N N . THR A 1 96 ? 5.703 10.508 9.694 1.00 91.88 96 THR A N 1
ATOM 750 C CA . THR A 1 96 ? 6.543 9.588 10.471 1.00 91.88 96 THR A CA 1
ATOM 751 C C . THR A 1 96 ? 5.955 8.175 10.393 1.00 91.88 96 THR A C 1
ATOM 753 O O . THR A 1 96 ? 4.773 8.021 10.719 1.00 91.88 96 THR A O 1
ATOM 756 N N . PRO A 1 97 ? 6.734 7.145 10.002 1.00 94.69 97 PRO A N 1
ATOM 757 C CA . PRO A 1 97 ? 6.266 5.765 10.025 1.00 94.69 97 PRO A CA 1
ATOM 758 C C . PRO A 1 97 ? 5.691 5.401 11.392 1.00 94.69 97 PRO A C 1
ATOM 760 O O . PRO A 1 97 ? 6.241 5.762 12.435 1.00 94.69 97 PRO A O 1
ATOM 763 N N . THR A 1 98 ? 4.555 4.718 11.393 1.00 95.31 98 THR A N 1
ATOM 764 C CA . THR A 1 98 ? 3.802 4.450 12.618 1.00 95.31 98 THR A CA 1
ATOM 765 C C . THR A 1 98 ? 3.033 3.144 12.503 1.00 95.31 98 THR A C 1
ATOM 767 O O . THR A 1 98 ? 2.940 2.546 11.431 1.00 95.31 98 THR A O 1
ATOM 770 N N . GLY A 1 99 ? 2.483 2.686 13.618 1.00 95.31 99 GLY A N 1
ATOM 771 C CA . GLY A 1 99 ? 1.724 1.457 13.663 1.00 95.31 99 GLY A CA 1
ATOM 772 C C . GLY A 1 99 ? 0.945 1.290 14.955 1.00 95.31 99 GLY A C 1
ATOM 773 O O . GLY A 1 99 ? 1.076 2.048 15.914 1.00 95.31 99 GLY A O 1
ATOM 774 N N . THR A 1 100 ? 0.131 0.256 14.925 1.00 96.56 100 THR A N 1
ATOM 775 C CA . THR A 1 100 ? -0.765 -0.223 15.974 1.00 96.56 100 THR A CA 1
ATOM 776 C C . THR A 1 100 ? -0.366 -1.658 16.318 1.00 96.56 100 THR A C 1
ATOM 778 O O . THR A 1 100 ? 0.700 -2.114 15.896 1.00 96.56 100 THR A O 1
ATOM 781 N N . ALA A 1 101 ? -1.178 -2.383 17.086 1.00 94.75 101 ALA A N 1
ATOM 782 C CA . ALA A 1 101 ? -0.890 -3.787 17.367 1.00 94.75 101 ALA A CA 1
ATOM 783 C C . ALA A 1 101 ? -0.877 -4.647 16.095 1.00 94.75 101 ALA A C 1
ATOM 785 O O . ALA A 1 101 ? -0.055 -5.556 15.978 1.00 94.75 101 ALA A O 1
ATOM 786 N N . ASP A 1 102 ? -1.763 -4.351 15.145 1.00 96.88 102 ASP A N 1
ATOM 787 C CA . ASP A 1 102 ? -2.011 -5.224 14.002 1.00 96.88 102 ASP A CA 1
ATOM 788 C C . ASP A 1 102 ? -1.601 -4.621 12.651 1.00 96.88 102 ASP A C 1
ATOM 790 O O . ASP A 1 102 ? -1.508 -5.345 11.657 1.00 96.88 102 ASP A O 1
ATOM 794 N N . TYR A 1 103 ? -1.327 -3.317 12.586 1.00 97.81 103 TYR A N 1
ATOM 795 C CA . TYR A 1 103 ? -1.027 -2.631 11.328 1.00 97.81 103 TYR A CA 1
ATOM 796 C C . TYR A 1 103 ? 0.150 -1.677 11.448 1.00 97.81 103 TYR A C 1
ATOM 798 O O . TYR A 1 103 ? 0.304 -0.996 12.458 1.00 97.81 103 TYR A O 1
ATOM 806 N N . ALA A 1 104 ? 0.920 -1.549 10.373 1.00 97.12 104 ALA A N 1
ATOM 807 C CA . ALA A 1 104 ? 1.964 -0.541 10.238 1.00 97.12 104 ALA A CA 1
ATOM 808 C C . ALA A 1 104 ? 1.822 0.203 8.910 1.00 97.12 104 ALA A C 1
ATOM 810 O O . ALA A 1 104 ? 1.351 -0.363 7.922 1.00 97.12 104 ALA A O 1
ATOM 811 N N . ILE A 1 105 ? 2.252 1.461 8.892 1.00 97.38 105 ILE A N 1
ATOM 812 C CA . ILE A 1 105 ? 2.243 2.313 7.709 1.00 97.38 105 ILE A CA 1
ATOM 813 C C . ILE A 1 105 ? 3.548 3.103 7.603 1.00 97.38 105 ILE A C 1
ATOM 815 O O . ILE A 1 105 ? 4.089 3.603 8.594 1.00 97.38 105 ILE A O 1
ATOM 819 N N . ALA A 1 106 ? 4.022 3.263 6.375 1.00 97.06 106 ALA A N 1
ATOM 820 C CA . ALA A 1 106 ? 5.083 4.189 6.018 1.00 97.06 106 ALA A CA 1
ATOM 821 C C . ALA A 1 106 ? 4.709 4.912 4.723 1.00 97.06 106 ALA A C 1
ATOM 823 O O . ALA A 1 106 ? 3.949 4.389 3.905 1.00 97.06 106 ALA A O 1
ATOM 824 N N . GLY A 1 107 ? 5.248 6.110 4.523 1.00 96.31 107 GLY A N 1
ATOM 825 C CA . GLY A 1 107 ? 5.067 6.811 3.264 1.00 96.31 107 GLY A CA 1
ATOM 826 C C . GLY A 1 107 ? 6.110 7.885 3.024 1.00 96.31 107 GLY A C 1
ATOM 827 O O . GLY A 1 107 ? 6.646 8.477 3.963 1.00 96.31 107 GLY A O 1
ATOM 828 N N . GLY A 1 108 ? 6.385 8.150 1.753 1.00 96.62 108 GLY A N 1
ATOM 829 C CA . GLY A 1 108 ? 7.371 9.134 1.334 1.00 96.62 108 GLY A CA 1
ATOM 830 C C . GLY A 1 108 ? 7.033 9.764 -0.013 1.00 96.62 108 GLY A C 1
ATOM 831 O O . GLY A 1 108 ? 6.314 9.184 -0.823 1.00 96.62 108 GLY A O 1
ATOM 832 N N . ALA A 1 109 ? 7.540 10.977 -0.208 1.00 96.88 109 ALA A N 1
ATOM 833 C CA . ALA A 1 109 ? 7.471 11.732 -1.446 1.00 96.88 109 ALA A CA 1
ATOM 834 C C . ALA A 1 109 ? 8.820 11.646 -2.168 1.00 96.88 109 ALA A C 1
ATOM 836 O O . ALA A 1 109 ? 9.865 11.919 -1.571 1.00 96.88 109 ALA A O 1
ATOM 837 N N . GLY A 1 110 ? 8.779 11.292 -3.448 1.00 95.62 110 GLY A N 1
ATOM 838 C CA . GLY A 1 110 ? 9.927 10.964 -4.285 1.00 95.62 110 GLY A CA 1
ATOM 839 C C . GLY A 1 110 ? 10.023 11.750 -5.586 1.00 95.62 110 GLY A C 1
ATOM 840 O O . GLY A 1 110 ? 10.864 11.430 -6.411 1.00 95.62 110 GLY A O 1
ATOM 841 N N . ALA A 1 111 ? 9.211 12.790 -5.808 1.00 95.00 111 ALA A N 1
ATOM 842 C CA . ALA A 1 111 ? 9.248 13.544 -7.072 1.00 95.00 111 ALA A CA 1
ATOM 843 C C . ALA A 1 111 ? 10.659 14.068 -7.425 1.00 95.00 111 ALA A C 1
ATOM 845 O O . ALA A 1 111 ? 11.061 14.060 -8.583 1.00 95.00 111 ALA A O 1
ATOM 846 N N . LYS A 1 112 ? 11.445 14.465 -6.411 1.00 92.62 112 LYS A N 1
ATOM 847 C CA . LYS A 1 112 ? 12.830 14.952 -6.565 1.00 92.62 112 LYS A CA 1
ATOM 848 C C . LYS A 1 112 ? 13.873 13.843 -6.732 1.00 92.62 112 LYS A C 1
ATOM 850 O O . LYS A 1 112 ? 15.062 14.140 -6.797 1.00 92.62 112 LYS A O 1
ATOM 855 N N . LEU A 1 113 ? 13.449 12.587 -6.774 1.00 92.69 113 LEU A N 1
ATOM 856 C CA . LEU A 1 113 ? 14.306 11.477 -7.167 1.00 92.69 113 LEU A CA 1
ATOM 857 C C . LEU A 1 113 ? 14.383 11.350 -8.685 1.00 92.69 113 LEU A C 1
ATOM 859 O O . LEU A 1 113 ? 15.277 10.687 -9.176 1.00 92.69 113 LEU A O 1
ATOM 863 N N . PHE A 1 114 ? 13.504 11.999 -9.446 1.00 92.62 114 PHE A N 1
ATOM 864 C CA . PHE A 1 114 ? 13.567 11.991 -10.903 1.00 92.62 114 PHE A CA 1
ATOM 865 C C . PHE A 1 114 ? 14.270 13.233 -11.448 1.00 92.62 114 PHE A C 1
ATOM 867 O O . PHE A 1 114 ? 14.270 14.304 -10.834 1.00 92.62 114 PHE A O 1
ATOM 874 N N . ALA A 1 115 ? 14.873 13.096 -12.631 1.00 90.62 115 ALA A N 1
ATOM 875 C CA . ALA A 1 115 ? 15.466 14.227 -13.333 1.00 90.62 115 ALA A CA 1
ATOM 876 C C . ALA A 1 115 ? 14.397 15.292 -13.633 1.00 90.62 115 ALA A C 1
ATOM 878 O O . ALA A 1 115 ? 13.285 14.975 -14.056 1.00 90.62 115 ALA A O 1
ATOM 879 N N . SER A 1 116 ? 14.744 16.573 -13.477 1.00 91.38 116 SER A N 1
ATOM 880 C CA . SER A 1 116 ? 13.810 17.689 -13.700 1.00 91.38 116 SER A CA 1
ATOM 881 C C . SER A 1 116 ? 13.264 17.757 -15.131 1.00 91.38 116 SER A C 1
ATOM 883 O O . SER A 1 116 ? 12.191 18.316 -15.352 1.00 91.38 116 SER A O 1
ATOM 885 N N . THR A 1 117 ? 13.964 17.155 -16.095 1.00 92.50 117 THR A N 1
ATOM 886 C CA . THR A 1 117 ? 13.525 17.006 -17.488 1.00 92.50 117 THR A CA 1
ATOM 887 C C . THR A 1 117 ? 12.272 16.146 -17.639 1.00 92.50 117 THR A C 1
ATOM 889 O O . THR A 1 117 ? 11.543 16.343 -18.603 1.00 92.50 117 THR A O 1
ATOM 892 N N . LEU A 1 118 ? 11.993 15.241 -16.693 1.00 94.19 118 LEU A N 1
ATOM 893 C CA . LEU A 1 118 ? 10.757 14.452 -16.657 1.00 94.19 118 LEU A CA 1
ATOM 894 C C . LEU A 1 118 ? 9.574 15.236 -16.074 1.00 94.19 118 LEU A C 1
ATOM 896 O O . LEU A 1 118 ? 8.456 14.745 -16.090 1.00 94.19 118 LEU A O 1
ATOM 900 N N . GLN A 1 119 ? 9.804 16.434 -15.522 1.00 95.81 119 GLN A N 1
ATOM 901 C CA . GLN A 1 119 ? 8.758 17.319 -14.993 1.00 95.81 119 GLN A CA 1
ATOM 902 C C . GLN A 1 119 ? 7.790 16.655 -13.991 1.00 95.81 119 GLN A C 1
ATOM 904 O O . GLN A 1 119 ? 6.666 17.127 -13.814 1.00 95.81 119 GLN A O 1
ATOM 909 N N . ILE A 1 120 ? 8.232 15.592 -13.307 1.00 96.81 120 ILE A N 1
ATOM 910 C CA . ILE A 1 120 ? 7.459 14.907 -12.268 1.00 96.81 120 ILE A CA 1
ATOM 911 C C . ILE A 1 120 ? 7.332 15.844 -11.068 1.00 96.81 120 ILE A C 1
ATOM 913 O O . ILE A 1 120 ? 8.318 16.265 -10.462 1.00 96.81 120 ILE A O 1
ATOM 917 N N . THR A 1 121 ? 6.095 16.184 -10.730 1.00 97.00 121 THR A N 1
ATOM 918 C CA . THR A 1 121 ? 5.744 17.084 -9.627 1.00 97.00 121 THR A CA 1
ATOM 919 C C . THR A 1 121 ? 5.293 16.319 -8.389 1.00 97.00 121 THR A C 1
ATOM 921 O O . THR A 1 121 ? 5.377 16.854 -7.281 1.00 97.00 121 THR A O 1
ATOM 924 N N . ARG A 1 122 ? 4.863 15.062 -8.551 1.00 97.38 122 ARG A N 1
ATOM 925 C CA . ARG A 1 122 ? 4.454 14.180 -7.457 1.00 97.38 122 ARG A CA 1
ATOM 926 C C . ARG A 1 122 ? 4.862 12.740 -7.738 1.00 97.38 122 ARG A C 1
ATOM 928 O O . ARG A 1 122 ? 4.617 12.222 -8.820 1.00 97.38 122 ARG A O 1
ATOM 935 N N . TRP A 1 123 ? 5.420 12.100 -6.722 1.00 97.88 123 TRP A N 1
ATOM 936 C CA . TRP A 1 123 ? 5.424 10.652 -6.569 1.00 97.88 123 TRP A CA 1
ATOM 937 C C . TRP A 1 123 ? 5.327 10.391 -5.076 1.00 97.88 123 TRP A C 1
ATOM 939 O O . TRP A 1 123 ? 6.303 10.564 -4.354 1.00 97.88 123 TRP A O 1
ATOM 949 N N . ASP A 1 124 ? 4.137 10.043 -4.615 1.00 98.12 124 ASP A N 1
ATOM 950 C CA . ASP A 1 124 ? 3.894 9.701 -3.223 1.00 98.12 124 ASP A CA 1
ATOM 951 C C . ASP A 1 124 ? 3.670 8.202 -3.125 1.00 98.12 124 ASP A C 1
ATOM 953 O O . ASP A 1 124 ? 2.732 7.693 -3.738 1.00 98.12 124 ASP A O 1
ATOM 957 N N . ARG A 1 125 ? 4.481 7.514 -2.323 1.00 98.44 125 ARG A N 1
ATOM 958 C CA . ARG A 1 125 ? 4.280 6.102 -2.001 1.00 98.44 125 ARG A CA 1
ATOM 959 C C . ARG A 1 125 ? 3.779 5.958 -0.576 1.00 98.44 125 ARG A C 1
ATOM 961 O O . ARG A 1 125 ? 4.362 6.524 0.345 1.00 98.44 125 ARG A O 1
ATOM 968 N N . ILE A 1 126 ? 2.736 5.159 -0.391 1.00 98.19 126 ILE A N 1
ATOM 969 C CA . ILE A 1 126 ? 2.255 4.691 0.909 1.00 98.19 126 ILE A CA 1
ATOM 970 C C . ILE A 1 126 ? 2.305 3.167 0.904 1.00 98.19 126 ILE A C 1
ATOM 972 O O . ILE A 1 126 ? 1.771 2.528 -0.002 1.00 98.19 126 ILE A O 1
ATOM 976 N N . VAL A 1 127 ? 2.920 2.588 1.932 1.00 98.25 127 VAL A N 1
ATOM 977 C CA . VAL A 1 127 ? 2.956 1.141 2.153 1.00 98.25 127 VAL A CA 1
ATOM 978 C C . VAL A 1 127 ? 2.301 0.826 3.486 1.00 98.25 127 VAL A C 1
ATOM 980 O O . VAL A 1 127 ? 2.628 1.432 4.505 1.00 98.25 127 VAL A O 1
ATOM 983 N N . VAL A 1 128 ? 1.387 -0.138 3.473 1.00 98.06 128 VAL A N 1
ATOM 984 C CA . VAL A 1 128 ? 0.722 -0.671 4.663 1.00 98.06 128 VAL A CA 1
ATOM 985 C C . VAL A 1 128 ? 1.095 -2.135 4.822 1.00 98.06 128 VAL A C 1
ATOM 987 O O . VAL A 1 128 ? 1.000 -2.892 3.859 1.00 98.06 128 VAL A O 1
ATOM 990 N N . LEU A 1 129 ? 1.442 -2.547 6.040 1.00 97.75 129 LEU A N 1
ATOM 991 C CA . LEU A 1 129 ? 1.517 -3.951 6.434 1.00 97.75 129 LEU A CA 1
ATOM 992 C C . LEU A 1 129 ? 0.322 -4.277 7.330 1.00 97.75 129 LEU A C 1
ATOM 994 O O . LEU A 1 129 ? 0.124 -3.624 8.354 1.00 97.75 129 LEU A O 1
ATOM 998 N N . ALA A 1 130 ? -0.462 -5.286 6.953 1.00 97.62 130 ALA A N 1
ATOM 999 C CA . ALA A 1 130 ? -1.700 -5.642 7.633 1.00 97.62 130 ALA A CA 1
ATOM 1000 C C . ALA A 1 130 ? -1.617 -7.051 8.224 1.00 97.62 130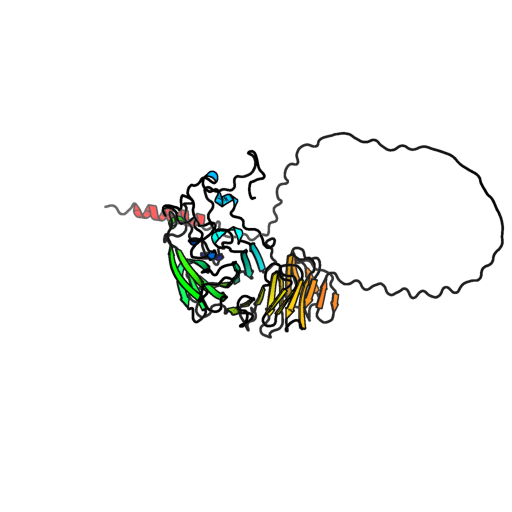 ALA A C 1
ATOM 1002 O O . ALA A 1 130 ? -1.626 -8.048 7.496 1.00 97.62 130 ALA A O 1
ATOM 1003 N N . ARG A 1 131 ? -1.543 -7.133 9.558 1.00 94.56 131 ARG A N 1
ATOM 1004 C CA . ARG A 1 131 ? -1.695 -8.351 10.378 1.00 94.56 131 ARG A CA 1
ATOM 1005 C C . ARG A 1 131 ? -0.760 -9.506 10.022 1.00 94.56 131 ARG A C 1
ATOM 1007 O O . ARG A 1 131 ? -1.082 -10.668 10.259 1.00 94.56 131 ARG A O 1
ATOM 1014 N N . GLY A 1 132 ? 0.359 -9.210 9.361 1.00 91.31 132 GLY A N 1
ATOM 1015 C CA . GLY A 1 132 ? 1.231 -10.225 8.759 1.00 91.31 132 GLY A CA 1
ATOM 1016 C C . GLY A 1 132 ? 0.551 -11.076 7.671 1.00 91.31 132 GLY A C 1
ATOM 1017 O O . GLY A 1 132 ? 1.060 -12.140 7.325 1.00 91.31 132 GLY A O 1
ATOM 1018 N N . ARG A 1 133 ? -0.602 -10.640 7.144 1.00 95.50 133 ARG A N 1
ATOM 1019 C CA . ARG A 1 133 ? -1.413 -11.359 6.149 1.00 95.50 133 ARG A CA 1
ATOM 1020 C C . ARG A 1 133 ? -1.192 -10.861 4.727 1.00 95.50 133 ARG A C 1
ATOM 1022 O O . ARG A 1 133 ? -1.271 -11.659 3.798 1.00 95.50 133 ARG A O 1
ATOM 1029 N N . TYR A 1 134 ? -0.987 -9.560 4.557 1.00 98.12 134 TYR A N 1
ATOM 1030 C CA . TYR A 1 134 ? -0.758 -8.916 3.265 1.00 98.12 134 TYR A CA 1
ATOM 1031 C C . TYR A 1 134 ? -0.157 -7.520 3.463 1.00 98.12 134 TYR A C 1
ATOM 1033 O O . TYR A 1 134 ? -0.121 -6.994 4.579 1.00 98.12 134 TYR A O 1
ATOM 1041 N N . ALA A 1 135 ? 0.293 -6.922 2.365 1.00 98.56 135 ALA A N 1
ATOM 1042 C CA . ALA A 1 135 ? 0.654 -5.515 2.299 1.00 98.56 135 ALA A CA 1
ATOM 1043 C C . ALA A 1 135 ? -0.120 -4.809 1.179 1.00 98.56 135 ALA A C 1
ATOM 1045 O O . ALA A 1 135 ? -0.548 -5.448 0.218 1.00 98.56 135 ALA A O 1
ATOM 1046 N N . LEU A 1 136 ? -0.290 -3.495 1.296 1.00 98.81 136 LEU A N 1
ATOM 1047 C CA . LEU A 1 136 ? -0.791 -2.636 0.223 1.00 98.81 136 LEU A CA 1
ATOM 1048 C C . LEU A 1 136 ? 0.295 -1.627 -0.134 1.00 98.81 136 LEU A C 1
ATOM 1050 O O . LEU A 1 136 ? 0.853 -0.999 0.762 1.00 98.81 136 LEU A O 1
ATOM 1054 N N . VAL A 1 137 ? 0.572 -1.463 -1.425 1.00 98.75 137 VAL A N 1
ATOM 1055 C CA . VAL A 1 137 ? 1.487 -0.446 -1.955 1.00 98.75 137 VAL A CA 1
ATOM 1056 C C . VAL A 1 137 ? 0.676 0.478 -2.847 1.00 98.75 137 VAL A C 1
ATOM 1058 O O . VAL A 1 137 ? 0.114 0.031 -3.850 1.00 98.75 137 VAL A O 1
ATOM 1061 N N . ARG A 1 138 ? 0.592 1.750 -2.463 1.00 98.56 138 ARG A N 1
ATOM 1062 C CA . ARG A 1 138 ? -0.116 2.790 -3.204 1.00 98.56 138 ARG A CA 1
ATOM 1063 C C . ARG A 1 138 ? 0.864 3.853 -3.672 1.00 98.56 138 ARG A C 1
ATOM 1065 O O . ARG A 1 138 ? 1.524 4.458 -2.835 1.00 98.56 138 ARG A O 1
ATOM 1072 N N . ASP A 1 139 ? 0.889 4.117 -4.970 1.00 98.69 139 ASP A N 1
ATOM 1073 C CA . ASP A 1 139 ? 1.626 5.222 -5.579 1.00 98.69 139 ASP A CA 1
ATOM 1074 C C . ASP A 1 139 ? 0.649 6.250 -6.166 1.00 98.69 139 ASP A C 1
ATOM 1076 O O . ASP A 1 139 ? -0.348 5.878 -6.786 1.00 98.69 139 ASP A O 1
ATOM 1080 N N . ASP A 1 140 ? 0.937 7.537 -5.982 1.00 98.25 140 ASP A N 1
ATOM 1081 C CA . ASP A 1 140 ? 0.206 8.663 -6.576 1.00 98.25 140 ASP A CA 1
ATOM 1082 C C . ASP A 1 140 ? 1.193 9.581 -7.302 1.00 98.25 140 ASP A C 1
ATOM 1084 O O . ASP A 1 140 ? 2.092 10.154 -6.678 1.00 98.25 140 ASP A O 1
ATOM 1088 N N . ILE A 1 141 ? 1.058 9.668 -8.624 1.00 98.31 141 ILE A N 1
ATOM 1089 C CA . ILE A 1 141 ? 2.071 10.232 -9.519 1.00 98.31 141 ILE A CA 1
ATOM 1090 C C . ILE A 1 141 ? 1.457 11.356 -10.346 1.00 98.31 141 ILE A C 1
ATOM 1092 O O . ILE A 1 141 ? 0.373 11.194 -10.910 1.00 98.31 141 ILE A O 1
ATOM 1096 N N . GLU A 1 142 ? 2.175 12.471 -10.462 1.00 98.25 142 GLU A N 1
ATOM 1097 C CA . GLU A 1 142 ? 1.824 13.589 -11.339 1.00 98.25 142 GLU A CA 1
ATOM 1098 C C . GLU A 1 142 ? 3.064 14.168 -12.019 1.00 98.25 142 GLU A C 1
ATOM 1100 O O . GLU A 1 142 ? 4.129 14.295 -11.412 1.00 98.25 142 GLU A O 1
ATOM 1105 N N . SER A 1 143 ? 2.896 14.561 -13.276 1.00 98.19 143 SER A N 1
ATOM 1106 C CA . SER A 1 143 ? 3.863 15.284 -14.092 1.00 98.19 143 SER A CA 1
ATOM 1107 C C . SER A 1 143 ? 3.147 16.333 -14.943 1.00 98.19 143 SER A C 1
ATOM 1109 O O . SER A 1 143 ? 1.934 16.271 -15.153 1.00 98.19 143 SER A O 1
ATOM 1111 N N . ALA A 1 144 ? 3.897 17.316 -15.439 1.00 97.75 144 ALA A N 1
ATOM 1112 C CA . ALA A 1 144 ? 3.397 18.271 -16.426 1.00 97.75 144 ALA A CA 1
ATOM 1113 C C . ALA A 1 144 ? 3.239 17.656 -17.832 1.00 97.75 144 ALA A C 1
ATOM 1115 O O . ALA A 1 144 ? 2.462 18.168 -18.640 1.00 97.75 144 ALA A O 1
ATOM 1116 N N . SER A 1 145 ? 3.950 16.564 -18.122 1.00 96.56 145 SER A N 1
ATOM 1117 C CA . SER A 1 145 ? 3.902 15.841 -19.396 1.00 96.56 145 SER A CA 1
ATOM 1118 C C . SER A 1 145 ? 3.469 14.394 -19.207 1.00 96.56 145 SER A C 1
ATOM 1120 O O . SER A 1 145 ? 3.562 13.833 -18.120 1.00 96.56 145 SER A O 1
ATOM 1122 N N . ALA A 1 146 ? 2.967 13.781 -20.280 1.00 98.12 146 ALA A N 1
ATOM 1123 C CA . ALA A 1 146 ? 2.623 12.370 -20.255 1.00 98.12 146 ALA A CA 1
ATOM 1124 C C . ALA A 1 146 ? 3.878 11.495 -20.346 1.00 98.12 146 ALA A C 1
ATOM 1126 O O . ALA A 1 146 ? 4.697 11.698 -21.240 1.00 98.12 146 ALA A O 1
ATOM 1127 N N . HIS A 1 147 ? 3.969 10.497 -19.469 1.00 98.31 147 HIS A N 1
ATOM 1128 C CA . HIS A 1 147 ? 5.055 9.518 -19.430 1.00 98.31 147 HIS A CA 1
ATOM 1129 C C . HIS A 1 147 ? 4.509 8.097 -19.394 1.00 98.31 147 HIS A C 1
ATOM 1131 O O . HIS A 1 147 ? 3.341 7.850 -19.076 1.00 98.31 147 HIS A O 1
ATOM 1137 N N . THR A 1 148 ? 5.378 7.146 -19.699 1.00 98.00 148 THR A N 1
ATOM 1138 C CA . THR A 1 148 ? 5.168 5.747 -19.339 1.00 98.00 148 THR A CA 1
ATOM 1139 C C . THR A 1 148 ? 5.680 5.518 -17.923 1.00 98.00 148 THR A C 1
ATOM 1141 O O . THR A 1 148 ? 6.809 5.872 -17.612 1.00 98.00 148 THR A O 1
ATOM 1144 N N . TYR A 1 149 ? 4.846 4.951 -17.055 1.00 98.50 149 TYR A N 1
ATOM 1145 C CA . TYR A 1 149 ? 5.223 4.638 -15.678 1.00 98.50 149 TYR A CA 1
ATOM 1146 C C . TYR A 1 149 ? 5.252 3.130 -15.479 1.00 98.50 149 TYR A C 1
ATOM 1148 O O . TYR A 1 149 ? 4.268 2.464 -15.797 1.00 98.50 149 TYR A O 1
ATOM 1156 N N . ASP A 1 150 ? 6.341 2.605 -14.929 1.00 98.44 150 ASP A N 1
ATOM 1157 C CA . ASP A 1 150 ? 6.508 1.181 -14.649 1.00 98.44 150 ASP A CA 1
ATOM 1158 C C . ASP A 1 150 ? 6.646 0.960 -13.142 1.00 98.44 150 ASP A C 1
ATOM 1160 O O . ASP A 1 150 ? 7.629 1.377 -12.530 1.00 98.44 150 ASP A O 1
ATOM 1164 N N . TRP A 1 151 ? 5.665 0.291 -12.539 1.00 98.44 151 TRP A N 1
ATOM 1165 C CA . TRP A 1 151 ? 5.791 -0.248 -11.187 1.00 98.44 151 TRP A CA 1
ATOM 1166 C C . TRP A 1 151 ? 6.480 -1.607 -11.274 1.00 98.44 151 TRP A C 1
ATOM 1168 O O . TRP A 1 151 ? 5.942 -2.529 -11.893 1.00 98.44 151 TRP A O 1
ATOM 1178 N N . ILE A 1 152 ? 7.668 -1.732 -10.688 1.00 97.69 152 ILE A N 1
ATOM 1179 C CA . ILE A 1 152 ? 8.480 -2.946 -10.791 1.00 97.69 152 ILE A CA 1
ATOM 1180 C C . ILE A 1 152 ? 8.464 -3.744 -9.482 1.00 97.69 152 ILE A C 1
ATOM 1182 O O . ILE A 1 152 ? 8.502 -3.184 -8.386 1.00 97.69 152 ILE A O 1
ATOM 1186 N N . CYS A 1 153 ? 8.393 -5.071 -9.601 1.00 97.69 153 CYS A N 1
ATOM 1187 C CA . CYS A 1 153 ? 8.483 -5.999 -8.479 1.00 97.69 153 CYS A CA 1
ATOM 1188 C C . CYS A 1 153 ? 9.276 -7.248 -8.872 1.00 97.69 153 CYS A C 1
ATOM 1190 O O . CYS A 1 153 ? 9.064 -7.804 -9.954 1.00 97.69 153 CYS A O 1
ATOM 1192 N N . HIS A 1 154 ? 10.164 -7.688 -7.987 1.00 96.94 154 HIS A N 1
ATOM 1193 C CA . HIS A 1 154 ? 11.050 -8.828 -8.188 1.00 96.94 154 HIS A CA 1
ATOM 1194 C C . HIS A 1 154 ? 10.596 -10.038 -7.370 1.00 96.94 154 HIS A C 1
ATOM 1196 O O . HIS A 1 154 ? 9.939 -9.908 -6.339 1.00 96.94 154 HIS A O 1
ATOM 1202 N N . PHE A 1 155 ? 10.971 -11.228 -7.831 1.00 95.69 155 PHE A N 1
ATOM 1203 C CA . PHE A 1 155 ? 10.657 -12.530 -7.244 1.00 95.69 155 PHE A CA 1
ATOM 1204 C C . PHE A 1 155 ? 11.849 -13.468 -7.445 1.00 95.69 155 PHE A C 1
ATOM 1206 O O . PHE A 1 155 ? 12.543 -13.359 -8.451 1.00 95.69 155 PHE A O 1
ATOM 1213 N N . ASN A 1 156 ? 12.087 -14.413 -6.535 1.00 91.81 156 ASN A N 1
ATOM 1214 C CA . ASN A 1 156 ? 13.256 -15.293 -6.642 1.00 91.81 156 ASN A CA 1
ATOM 1215 C C . ASN A 1 156 ? 13.223 -16.185 -7.895 1.00 91.81 156 ASN A C 1
ATOM 1217 O O . ASN A 1 156 ? 14.133 -16.125 -8.714 1.00 91.81 156 ASN A O 1
ATOM 1221 N N . ASP A 1 157 ? 12.164 -16.977 -8.083 1.00 92.31 157 ASP A N 1
ATOM 1222 C CA . ASP A 1 157 ? 12.254 -18.136 -8.984 1.00 92.31 157 ASP A CA 1
ATOM 1223 C C . ASP A 1 157 ? 11.491 -17.950 -10.302 1.00 92.31 157 ASP A C 1
ATOM 1225 O O . ASP A 1 157 ? 11.828 -18.566 -11.313 1.00 92.31 157 ASP A O 1
ATOM 1229 N N . GLY A 1 158 ? 10.441 -17.129 -10.320 1.00 95.62 158 GLY A N 1
ATOM 1230 C CA . GLY A 1 158 ? 9.585 -17.026 -11.498 1.00 95.62 158 GLY A CA 1
ATOM 1231 C C . GLY A 1 158 ? 8.480 -15.997 -11.369 1.00 95.62 158 GLY A C 1
ATOM 1232 O O . GLY A 1 158 ? 8.190 -15.489 -10.286 1.00 95.62 158 GLY A O 1
ATOM 1233 N N . VAL A 1 159 ? 7.826 -15.716 -12.490 1.00 97.94 159 VAL A N 1
ATOM 1234 C CA . VAL A 1 159 ? 6.646 -14.859 -12.528 1.00 97.94 159 VAL A CA 1
ATOM 1235 C C . VAL A 1 159 ? 5.675 -15.316 -13.610 1.00 97.94 159 VAL A C 1
ATOM 1237 O O . VAL A 1 159 ? 6.078 -15.719 -14.698 1.00 97.94 159 VAL A O 1
ATOM 1240 N N . SER A 1 160 ? 4.380 -15.247 -13.314 1.00 97.94 160 SER A N 1
ATOM 1241 C CA . SER A 1 160 ? 3.312 -15.410 -14.300 1.00 97.94 160 SER A CA 1
ATOM 1242 C C . SER A 1 160 ? 2.260 -14.322 -14.127 1.00 97.94 160 SER A C 1
ATOM 1244 O O . SER A 1 160 ? 1.968 -13.898 -13.008 1.00 97.94 160 SER A O 1
ATOM 1246 N N . VAL A 1 161 ? 1.708 -13.846 -15.241 1.00 98.38 161 VAL A N 1
ATOM 1247 C CA . VAL A 1 161 ? 0.769 -12.722 -15.275 1.00 98.38 161 VAL A CA 1
ATOM 1248 C C . VAL A 1 161 ? -0.557 -13.189 -15.859 1.00 98.38 161 VAL A C 1
ATOM 1250 O O . VAL A 1 161 ? -0.599 -13.745 -16.953 1.00 98.38 161 VAL A O 1
ATOM 1253 N N . ASP A 1 162 ? -1.639 -12.902 -15.147 1.00 96.81 162 ASP A N 1
ATOM 1254 C CA . ASP A 1 162 ? -3.010 -13.013 -15.627 1.00 96.81 162 ASP A CA 1
ATOM 1255 C C . ASP A 1 162 ? -3.660 -11.628 -15.546 1.00 96.81 162 ASP A C 1
ATOM 1257 O O . ASP A 1 162 ? -4.235 -11.231 -14.528 1.00 96.81 162 ASP A O 1
ATOM 1261 N N . THR A 1 163 ? -3.544 -10.866 -16.635 1.00 93.81 163 THR A N 1
ATOM 1262 C CA . THR A 1 163 ? -4.133 -9.525 -16.736 1.00 93.81 163 THR A CA 1
ATOM 1263 C C . THR A 1 163 ? -5.662 -9.559 -16.709 1.00 93.81 163 THR A C 1
ATOM 1265 O O . THR A 1 163 ? -6.271 -8.580 -16.288 1.00 93.81 163 THR A O 1
ATOM 1268 N N . ALA A 1 164 ? -6.295 -10.676 -17.093 1.00 93.06 164 ALA A N 1
ATOM 1269 C CA . ALA A 1 164 ? -7.751 -10.800 -17.126 1.00 93.06 164 ALA A CA 1
ATOM 1270 C C . ALA A 1 164 ? -8.355 -10.905 -15.718 1.00 93.06 164 ALA A C 1
ATOM 1272 O O . ALA A 1 164 ? -9.363 -10.258 -15.434 1.00 93.06 164 ALA A O 1
ATOM 1273 N N . SER A 1 165 ? -7.731 -11.670 -14.814 1.00 93.81 165 SER A N 1
ATOM 1274 C CA . SER A 1 165 ? -8.097 -11.647 -13.385 1.00 93.81 165 SER A CA 1
ATOM 1275 C C . SER A 1 165 ? -7.407 -10.524 -12.601 1.00 93.81 165 SER A C 1
ATOM 1277 O O . SER A 1 165 ? -7.767 -10.243 -11.453 1.00 93.81 165 SER A O 1
ATOM 1279 N N . GLY A 1 166 ? -6.425 -9.875 -13.226 1.00 97.00 166 GLY A N 1
ATOM 1280 C CA . GLY A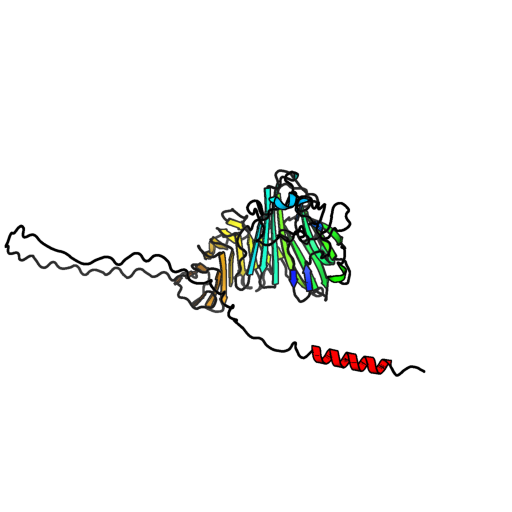 1 166 ? -5.624 -8.793 -12.680 1.00 97.00 166 GLY A CA 1
ATOM 1281 C C . GLY A 1 166 ? -4.663 -9.241 -11.569 1.00 97.00 166 GLY A C 1
ATOM 1282 O O . GLY A 1 166 ? -4.393 -8.486 -10.626 1.00 97.00 166 GLY A O 1
ATOM 1283 N N . TRP A 1 167 ? -4.186 -10.482 -11.657 1.00 98.56 167 TRP A N 1
ATOM 1284 C CA . TRP A 1 167 ? -3.245 -11.087 -10.721 1.00 98.56 167 TRP A CA 1
ATOM 1285 C C . TRP A 1 167 ? -1.906 -11.381 -11.385 1.00 98.56 167 TRP A C 1
ATOM 1287 O O . TRP A 1 167 ? -1.832 -11.819 -12.529 1.00 98.56 167 TRP A O 1
ATOM 1297 N N . ILE A 1 168 ? -0.846 -11.225 -10.607 1.00 98.75 168 ILE A N 1
ATOM 1298 C CA . ILE A 1 168 ? 0.493 -11.706 -10.927 1.00 98.75 168 ILE A CA 1
ATOM 1299 C C . ILE A 1 168 ? 0.877 -12.707 -9.840 1.00 98.75 168 ILE A C 1
ATOM 1301 O O . ILE A 1 168 ? 0.700 -12.432 -8.651 1.00 98.75 168 ILE A O 1
ATOM 1305 N N . GLN A 1 169 ? 1.383 -13.869 -10.238 1.00 98.44 169 GLN A N 1
ATOM 1306 C CA . GLN A 1 169 ? 1.996 -14.826 -9.327 1.00 98.44 169 GLN A CA 1
ATOM 1307 C C . GLN A 1 169 ? 3.509 -14.700 -9.431 1.00 98.44 169 GLN A C 1
ATOM 1309 O O . GLN A 1 169 ? 4.097 -15.129 -10.421 1.00 98.44 169 GLN A O 1
ATOM 1314 N N . GLY A 1 170 ? 4.129 -14.156 -8.394 1.00 98.00 170 GLY A N 1
ATOM 1315 C CA . GLY A 1 170 ? 5.560 -14.276 -8.175 1.00 98.00 170 GLY A CA 1
ATOM 1316 C C . GLY A 1 170 ? 5.886 -15.600 -7.503 1.00 98.00 170 GLY A C 1
ATOM 1317 O O . GLY A 1 170 ? 5.419 -15.857 -6.391 1.00 98.00 170 GLY A O 1
ATOM 1318 N N . THR A 1 171 ? 6.661 -16.456 -8.156 1.00 96.31 171 THR A N 1
ATOM 1319 C CA . THR A 1 171 ? 7.129 -17.713 -7.571 1.00 96.31 171 THR A CA 1
ATOM 1320 C C . THR A 1 171 ? 8.334 -17.439 -6.681 1.00 96.31 171 THR A C 1
ATOM 1322 O O . THR A 1 171 ? 9.316 -16.829 -7.102 1.00 96.31 171 THR A O 1
ATOM 1325 N N . ALA A 1 172 ? 8.241 -17.906 -5.441 1.00 93.19 172 ALA A N 1
ATOM 1326 C CA . ALA A 1 172 ? 9.318 -17.861 -4.469 1.00 93.19 172 ALA A CA 1
ATOM 1327 C C . ALA A 1 172 ? 9.770 -19.285 -4.125 1.00 93.19 172 ALA A C 1
ATOM 1329 O O . ALA A 1 172 ? 9.098 -20.274 -4.440 1.00 93.19 172 ALA A O 1
ATOM 1330 N N . LYS A 1 173 ? 10.883 -19.376 -3.399 1.00 92.12 173 LYS A N 1
ATOM 1331 C CA . LYS A 1 173 ? 11.438 -20.653 -2.950 1.00 92.12 173 LYS A CA 1
ATOM 1332 C C . LYS A 1 173 ? 10.509 -21.368 -1.959 1.00 92.12 173 LYS A C 1
ATOM 1334 O O . LYS A 1 173 ? 9.563 -20.802 -1.405 1.00 92.12 173 LYS A O 1
ATOM 1339 N N . SER A 1 174 ? 10.797 -22.646 -1.707 1.00 93.88 174 SER A N 1
ATOM 1340 C CA . SER A 1 174 ? 10.120 -23.464 -0.682 1.00 93.88 174 SER A CA 1
ATOM 1341 C C . SER A 1 174 ? 8.595 -23.557 -0.855 1.00 93.88 174 SER A C 1
ATOM 1343 O O . SER A 1 174 ? 7.836 -23.566 0.119 1.00 93.88 174 SER A O 1
ATOM 1345 N N . GLY A 1 175 ? 8.133 -23.603 -2.110 1.00 95.31 175 GLY A N 1
ATOM 1346 C CA . GLY A 1 175 ? 6.714 -23.724 -2.451 1.00 95.31 175 GLY A CA 1
ATOM 1347 C C . GLY A 1 175 ? 5.869 -22.512 -2.047 1.00 95.31 175 GLY A C 1
ATOM 1348 O O . GLY A 1 175 ? 4.647 -22.638 -1.930 1.00 95.31 175 GLY A O 1
ATOM 1349 N N . GLN A 1 176 ? 6.494 -21.358 -1.797 1.00 97.50 176 GLN A N 1
ATOM 1350 C CA . GLN A 1 176 ? 5.791 -20.106 -1.541 1.00 97.50 176 GLN A CA 1
ATOM 1351 C C . GLN A 1 176 ? 5.569 -19.324 -2.837 1.00 97.50 176 GLN A C 1
ATOM 1353 O O . GLN A 1 176 ? 6.162 -19.572 -3.886 1.00 97.50 176 GLN A O 1
ATOM 1358 N N . SER A 1 177 ? 4.658 -18.370 -2.781 1.00 97.50 177 SER A N 1
ATOM 1359 C CA . SER A 1 177 ? 4.411 -17.411 -3.843 1.00 97.50 177 SER A CA 1
ATOM 1360 C C . SER A 1 177 ? 3.966 -16.087 -3.238 1.00 97.50 177 SER A C 1
ATOM 1362 O O . SER A 1 177 ? 3.391 -16.036 -2.146 1.00 97.50 177 SER A O 1
ATOM 1364 N N . LEU A 1 178 ? 4.195 -15.012 -3.977 1.00 98.25 178 LEU A N 1
ATOM 1365 C CA . LEU A 1 178 ? 3.578 -13.725 -3.724 1.00 98.25 178 LEU A CA 1
ATOM 1366 C C . LEU A 1 178 ? 2.506 -13.483 -4.782 1.00 98.25 178 LEU A C 1
ATOM 1368 O O . LEU A 1 178 ? 2.804 -13.390 -5.970 1.00 98.25 178 LEU A O 1
ATOM 1372 N N . GLY A 1 179 ? 1.251 -13.384 -4.357 1.00 98.50 179 GLY A N 1
ATOM 1373 C CA . GLY A 1 179 ? 0.207 -12.848 -5.217 1.00 98.50 179 GLY A CA 1
ATOM 1374 C C . GLY A 1 179 ? 0.272 -11.332 -5.227 1.00 98.50 179 GLY A C 1
ATOM 1375 O O . GLY A 1 179 ? 0.143 -10.722 -4.171 1.00 98.50 179 GLY A O 1
ATOM 1376 N N . VAL A 1 180 ? 0.423 -10.725 -6.399 1.00 98.75 180 VAL A N 1
ATOM 1377 C CA . VAL A 1 180 ? 0.255 -9.281 -6.581 1.00 98.75 180 VAL A CA 1
ATOM 1378 C C . VAL A 1 180 ? -1.070 -9.046 -7.295 1.00 98.75 180 VAL A C 1
ATOM 1380 O O . VAL A 1 180 ? -1.223 -9.394 -8.466 1.00 98.75 180 VAL A O 1
ATOM 1383 N N . ARG A 1 181 ? -2.053 -8.485 -6.588 1.00 98.75 181 ARG A N 1
ATOM 1384 C CA . ARG A 1 181 ? -3.297 -8.004 -7.201 1.00 98.75 181 ARG A CA 1
ATOM 1385 C C . ARG A 1 181 ? -3.108 -6.549 -7.603 1.00 98.75 181 ARG A C 1
ATOM 1387 O O . ARG A 1 181 ? -3.011 -5.695 -6.724 1.00 98.75 181 ARG A O 1
ATOM 1394 N N . VAL A 1 182 ? -3.138 -6.274 -8.903 1.00 98.75 182 VAL A N 1
ATOM 1395 C CA . VAL A 1 182 ? -3.105 -4.907 -9.443 1.00 98.75 182 VAL A CA 1
ATOM 1396 C C . VAL A 1 182 ? -4.531 -4.355 -9.482 1.00 98.75 182 VAL A C 1
ATOM 1398 O O . VAL A 1 182 ? -5.357 -4.822 -10.269 1.00 98.75 182 VAL A O 1
ATOM 1401 N N . LEU A 1 183 ? -4.847 -3.404 -8.600 1.00 98.62 183 LEU A N 1
ATOM 1402 C CA . LEU A 1 183 ? -6.159 -2.744 -8.543 1.00 98.62 183 LEU A CA 1
ATOM 1403 C C . LEU A 1 183 ? -6.180 -1.473 -9.388 1.00 98.62 183 LEU A C 1
ATOM 1405 O O . LEU A 1 183 ? -7.110 -1.272 -10.166 1.00 98.62 183 LEU A O 1
ATOM 1409 N N . ALA A 1 184 ? -5.141 -0.648 -9.249 1.00 98.38 184 ALA A N 1
ATOM 1410 C CA . ALA A 1 184 ? -4.931 0.545 -10.054 1.00 98.38 184 ALA A CA 1
ATOM 1411 C C . ALA A 1 184 ? -3.581 0.460 -10.789 1.00 98.38 184 ALA A C 1
ATOM 1413 O O . ALA A 1 184 ? -2.613 -0.017 -10.188 1.00 98.38 184 ALA A O 1
ATOM 1414 N N . PRO A 1 185 ? -3.507 0.925 -12.049 1.00 97.69 185 PRO A N 1
ATOM 1415 C CA . PRO A 1 185 ? -4.624 1.441 -12.850 1.00 97.69 185 PRO A CA 1
ATOM 1416 C C . PRO A 1 185 ? -5.596 0.318 -13.261 1.00 97.69 185 PRO A C 1
ATOM 1418 O O . PRO A 1 185 ? -5.228 -0.852 -13.282 1.00 97.69 185 PRO A O 1
ATOM 1421 N N . ALA A 1 186 ? -6.846 0.661 -13.598 1.00 94.81 18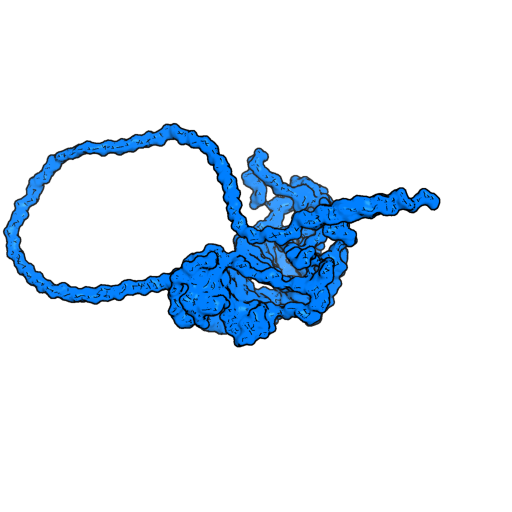6 ALA A N 1
ATOM 1422 C CA . ALA A 1 186 ? -7.864 -0.338 -13.961 1.00 94.81 186 ALA A CA 1
ATOM 1423 C C . ALA A 1 186 ? -7.506 -1.121 -15.239 1.00 94.81 186 ALA A C 1
ATOM 1425 O O . ALA A 1 186 ? -7.881 -2.281 -15.388 1.00 94.81 186 ALA A O 1
ATOM 1426 N N . SER A 1 187 ? -6.776 -0.476 -16.155 1.00 95.06 187 SER A N 1
ATOM 1427 C CA . SER A 1 187 ? -6.260 -1.071 -17.385 1.00 95.06 187 SER A CA 1
ATOM 1428 C C . SER A 1 187 ? -4.743 -0.932 -17.424 1.00 95.06 187 SER A C 1
ATOM 1430 O O . SER A 1 187 ? -4.205 0.176 -17.317 1.00 95.06 187 SER A O 1
ATOM 1432 N N . TRP A 1 188 ? -4.060 -2.061 -17.568 1.00 97.69 188 TRP A N 1
ATOM 1433 C CA . TRP A 1 188 ? -2.609 -2.151 -17.519 1.00 97.69 188 TRP A CA 1
ATOM 1434 C C . TRP A 1 188 ? -2.081 -3.270 -18.409 1.00 97.6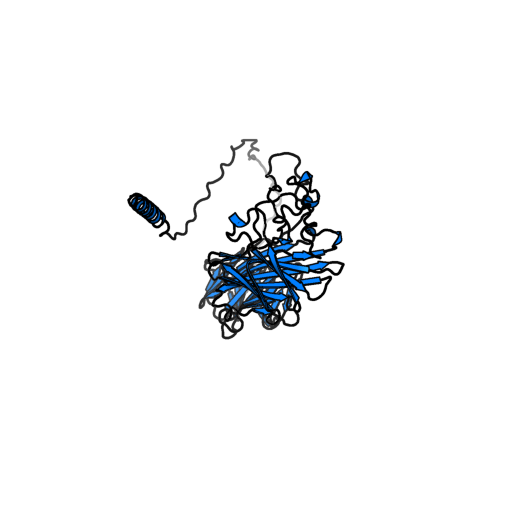9 188 TRP A C 1
ATOM 1436 O O . TRP A 1 188 ? -2.786 -4.211 -18.772 1.00 97.69 188 TRP A O 1
ATOM 1446 N N . THR A 1 189 ? -0.801 -3.156 -18.731 1.00 97.81 189 THR A N 1
ATOM 1447 C CA . THR A 1 189 ? 0.007 -4.192 -19.372 1.00 97.81 189 THR A CA 1
ATOM 1448 C C . THR A 1 189 ? 1.149 -4.571 -18.447 1.00 97.81 189 THR A C 1
ATOM 1450 O O . THR A 1 189 ? 1.537 -3.771 -17.594 1.00 97.81 189 THR A O 1
ATOM 1453 N N . ALA A 1 190 ? 1.722 -5.756 -18.635 1.00 98.06 190 ALA A N 1
ATOM 1454 C CA . ALA A 1 190 ? 2.958 -6.100 -17.960 1.00 98.06 190 ALA A CA 1
ATOM 1455 C C . ALA A 1 190 ? 3.976 -6.737 -18.891 1.00 98.06 190 ALA A C 1
ATOM 1457 O O . ALA A 1 190 ? 3.629 -7.468 -19.820 1.00 98.06 190 ALA A O 1
ATOM 1458 N N . THR A 1 191 ? 5.235 -6.467 -18.586 1.00 97.94 191 THR A N 1
ATOM 1459 C CA . THR A 1 191 ? 6.393 -7.177 -19.115 1.00 97.94 191 THR A CA 1
ATOM 1460 C C . THR A 1 191 ? 7.041 -7.945 -17.975 1.00 97.94 191 THR A C 1
ATOM 1462 O O . THR A 1 191 ? 6.988 -7.540 -16.813 1.00 97.94 191 THR A O 1
ATOM 1465 N N . THR A 1 192 ? 7.623 -9.088 -18.305 1.00 98.19 192 THR A N 1
ATOM 1466 C CA . THR A 1 192 ? 8.327 -9.934 -17.346 1.00 98.19 192 THR A CA 1
ATOM 1467 C C . THR A 1 192 ? 9.681 -10.305 -17.899 1.00 98.19 192 THR A C 1
ATOM 1469 O O . THR A 1 192 ? 9.846 -10.432 -19.114 1.00 98.19 192 THR A O 1
ATOM 1472 N N . GLY A 1 193 ? 10.619 -10.582 -17.012 1.00 96.00 193 GLY A N 1
ATOM 1473 C CA . GLY A 1 193 ? 11.909 -11.113 -17.404 1.00 96.00 193 GLY A CA 1
ATOM 1474 C C . GLY A 1 193 ? 12.677 -11.646 -16.216 1.00 96.00 193 GLY A C 1
ATOM 1475 O O . GLY A 1 193 ? 12.140 -11.817 -15.122 1.00 96.00 193 GLY A O 1
ATOM 1476 N N . THR A 1 194 ? 13.953 -11.896 -16.462 1.00 93.56 194 THR A N 1
ATOM 1477 C CA . THR A 1 194 ? 14.932 -12.253 -15.443 1.00 93.56 194 THR A CA 1
ATOM 1478 C C . THR A 1 194 ? 16.067 -11.244 -15.462 1.00 93.56 194 THR A C 1
ATOM 1480 O O . THR A 1 194 ? 16.383 -10.674 -16.508 1.00 93.56 194 THR A O 1
ATOM 1483 N N . GLN A 1 195 ? 16.689 -11.034 -14.314 1.00 89.62 195 GLN A N 1
ATOM 1484 C CA . GLN A 1 195 ? 17.872 -10.201 -14.149 1.00 89.62 195 GLN A CA 1
ATOM 1485 C C . GLN A 1 195 ? 18.926 -10.980 -13.373 1.00 89.62 195 GLN A C 1
ATOM 1487 O O . GLN A 1 195 ? 18.612 -11.795 -12.509 1.00 89.62 195 GLN A O 1
ATOM 1492 N N . THR A 1 196 ? 20.183 -10.705 -13.691 1.00 87.06 196 THR A N 1
ATOM 1493 C CA . THR A 1 196 ? 21.344 -11.167 -12.936 1.00 87.06 196 THR A CA 1
ATOM 1494 C C . THR A 1 196 ? 22.231 -9.967 -12.646 1.00 87.06 196 THR A C 1
ATOM 1496 O O . THR A 1 196 ? 22.218 -8.979 -13.389 1.00 87.06 196 THR A O 1
ATOM 1499 N N . ALA A 1 197 ? 22.994 -10.056 -11.566 1.00 82.06 197 ALA A N 1
ATOM 1500 C CA . ALA A 1 197 ? 24.027 -9.095 -11.241 1.00 82.06 197 ALA A CA 1
ATOM 1501 C C . ALA A 1 197 ? 25.240 -9.793 -10.626 1.00 82.06 197 ALA A C 1
ATOM 1503 O O . ALA A 1 197 ? 25.183 -10.948 -10.191 1.00 82.06 197 ALA A O 1
ATOM 1504 N N . GLN A 1 198 ? 26.357 -9.073 -10.576 1.00 80.00 198 GLN A N 1
ATOM 1505 C CA . GLN A 1 198 ? 27.586 -9.568 -9.978 1.00 80.00 198 GLN A CA 1
ATOM 1506 C C . GLN A 1 198 ? 27.354 -10.038 -8.532 1.00 80.00 198 GLN A C 1
ATOM 1508 O O . GLN A 1 198 ? 26.768 -9.333 -7.712 1.00 80.00 198 GLN A O 1
ATOM 1513 N N . GLN A 1 199 ? 27.844 -11.245 -8.229 1.00 81.19 199 GLN A N 1
ATOM 1514 C CA . GLN A 1 199 ? 27.728 -11.912 -6.923 1.00 81.19 199 GLN A CA 1
ATOM 1515 C C . GLN A 1 199 ? 26.296 -12.191 -6.441 1.00 81.19 199 GLN A C 1
ATOM 1517 O O . GLN A 1 199 ? 26.120 -12.597 -5.295 1.00 81.19 199 GLN A O 1
ATOM 1522 N N . MET A 1 200 ? 25.286 -12.091 -7.309 1.00 84.69 200 MET A N 1
ATOM 1523 C CA . MET A 1 200 ? 23.914 -12.479 -6.961 1.00 84.69 200 MET A CA 1
ATOM 1524 C C . MET A 1 200 ? 23.828 -13.933 -6.468 1.00 84.69 200 MET A C 1
ATOM 1526 O O . MET A 1 200 ? 23.038 -14.233 -5.579 1.00 84.69 200 MET A O 1
ATOM 1530 N N . SER A 1 201 ? 24.725 -14.807 -6.944 1.00 85.44 201 SER A N 1
ATOM 1531 C CA . SER A 1 201 ? 24.859 -16.197 -6.482 1.00 85.44 201 SER A CA 1
ATOM 1532 C C . SER A 1 201 ? 25.188 -16.359 -4.989 1.00 85.44 201 SER A C 1
ATOM 1534 O O . SER A 1 201 ? 25.034 -17.452 -4.445 1.00 85.44 201 SER A O 1
ATOM 1536 N N . GLN A 1 202 ? 25.638 -15.298 -4.307 1.00 83.00 202 GLN A N 1
ATOM 1537 C CA . GLN A 1 202 ? 25.847 -15.294 -2.854 1.00 83.00 202 GLN A CA 1
ATOM 1538 C C . GLN A 1 202 ? 24.541 -15.109 -2.067 1.00 83.00 202 GLN A C 1
ATOM 1540 O O . GLN A 1 202 ? 24.463 -15.531 -0.914 1.00 83.00 202 GLN A O 1
ATOM 1545 N N . PHE A 1 203 ? 23.531 -14.487 -2.679 1.00 78.62 203 PHE A N 1
ATOM 1546 C CA . PHE A 1 203 ? 22.255 -14.142 -2.046 1.00 78.62 203 PHE A CA 1
ATOM 1547 C C . PHE A 1 203 ? 21.123 -15.065 -2.495 1.00 78.62 203 PHE A C 1
ATOM 1549 O O . PHE A 1 203 ? 20.270 -15.443 -1.692 1.00 78.62 203 PHE A O 1
ATOM 1556 N N . ASP A 1 204 ? 21.156 -15.475 -3.760 1.00 83.81 204 ASP A N 1
ATOM 1557 C CA . ASP A 1 204 ? 20.296 -16.499 -4.329 1.00 83.81 204 ASP A CA 1
ATOM 1558 C C . ASP A 1 204 ? 21.170 -17.520 -5.070 1.00 83.81 204 ASP A C 1
ATOM 1560 O O . ASP A 1 204 ? 21.840 -17.130 -6.022 1.00 83.81 204 ASP A O 1
ATOM 1564 N N . PRO A 1 205 ? 21.182 -18.812 -4.688 1.00 86.31 205 PRO A N 1
ATOM 1565 C CA . PRO A 1 205 ? 21.983 -19.836 -5.362 1.00 86.31 205 PRO A CA 1
ATOM 1566 C C . PRO A 1 205 ? 21.785 -19.917 -6.880 1.00 86.31 205 PRO A C 1
ATOM 1568 O O . PRO A 1 205 ? 22.698 -20.358 -7.579 1.00 86.31 205 PRO A O 1
ATOM 1571 N N . ASP A 1 206 ? 20.629 -19.484 -7.386 1.00 88.50 206 ASP A N 1
ATOM 1572 C CA . ASP A 1 206 ? 20.328 -19.492 -8.818 1.00 88.50 206 ASP A CA 1
ATOM 1573 C C . ASP A 1 206 ? 21.017 -18.334 -9.567 1.00 88.50 206 ASP A C 1
ATOM 1575 O O . ASP A 1 206 ? 21.109 -18.351 -10.792 1.00 88.50 206 ASP A O 1
ATOM 1579 N N . GLY A 1 207 ? 21.552 -17.338 -8.848 1.00 88.44 207 GLY A N 1
ATOM 1580 C CA . GLY A 1 207 ? 22.289 -16.206 -9.418 1.00 88.44 207 GLY A CA 1
ATOM 1581 C C . GLY A 1 207 ? 21.440 -15.281 -10.294 1.00 88.44 207 GLY A C 1
ATOM 1582 O O . GLY A 1 207 ? 21.992 -14.506 -11.080 1.00 88.44 207 GLY A O 1
ATOM 1583 N N . GLN A 1 208 ? 20.117 -15.372 -10.175 1.00 89.62 208 GLN A N 1
ATOM 1584 C CA . GLN A 1 208 ? 19.146 -14.587 -10.924 1.00 89.62 208 GLN A CA 1
ATOM 1585 C C . GLN A 1 208 ? 17.894 -14.326 -10.085 1.00 89.62 208 GLN A C 1
ATOM 1587 O O . GLN A 1 208 ? 17.576 -15.091 -9.177 1.00 89.62 208 GLN A O 1
ATOM 1592 N N . VAL A 1 209 ? 17.152 -13.285 -10.453 1.00 92.50 209 VAL A N 1
ATOM 1593 C CA . VAL A 1 209 ? 15.782 -13.037 -9.993 1.00 92.50 209 VAL A CA 1
ATOM 1594 C C . VAL A 1 209 ? 14.862 -12.842 -11.192 1.00 92.50 209 VAL A C 1
ATOM 1596 O O . VAL A 1 209 ? 15.295 -12.426 -12.268 1.00 92.50 209 VAL A O 1
ATOM 1599 N N . SER A 1 210 ? 13.581 -13.133 -11.015 1.00 95.44 210 SER A N 1
ATOM 1600 C CA . SER A 1 210 ? 12.520 -12.771 -11.956 1.00 95.44 210 SER A CA 1
ATOM 1601 C C . SER A 1 210 ? 11.919 -11.417 -11.597 1.00 95.44 210 SER A C 1
ATOM 1603 O O . SER A 1 210 ? 11.914 -11.029 -10.434 1.00 95.44 210 SER A O 1
ATOM 1605 N N . TRP A 1 211 ? 11.363 -10.708 -12.571 1.00 96.62 211 TRP A N 1
ATOM 1606 C CA . TRP A 1 211 ? 10.708 -9.422 -12.342 1.00 96.62 211 TRP A CA 1
ATOM 1607 C C . TRP A 1 211 ? 9.460 -9.258 -13.199 1.00 96.62 211 TRP A C 1
ATOM 1609 O O . TRP A 1 211 ? 9.316 -9.876 -14.257 1.00 96.62 211 TRP A O 1
ATOM 1619 N N . VAL A 1 212 ? 8.568 -8.386 -12.737 1.00 98.25 212 VAL A N 1
ATOM 1620 C CA . VAL A 1 212 ? 7.444 -7.847 -13.502 1.00 98.25 212 VAL A CA 1
ATOM 1621 C C . VAL A 1 212 ? 7.491 -6.327 -13.480 1.00 98.25 212 VAL A C 1
ATOM 1623 O O . VAL A 1 212 ? 7.737 -5.736 -12.433 1.00 98.25 212 VAL A O 1
ATOM 1626 N N . GLN A 1 213 ? 7.221 -5.702 -14.620 1.00 98.19 213 GLN A N 1
ATOM 1627 C CA . GLN A 1 213 ? 6.925 -4.277 -14.723 1.00 98.19 213 GLN A CA 1
ATOM 1628 C C . GLN A 1 213 ? 5.457 -4.127 -15.098 1.00 98.19 213 GLN A C 1
ATOM 1630 O O . GLN A 1 213 ? 5.024 -4.624 -16.135 1.00 98.19 213 GLN A O 1
ATOM 1635 N N . VAL A 1 214 ? 4.688 -3.466 -14.240 1.00 98.62 214 VAL A N 1
ATOM 1636 C CA . VAL A 1 214 ? 3.278 -3.144 -14.460 1.00 98.62 214 VAL A CA 1
ATOM 1637 C C . VAL A 1 214 ? 3.183 -1.710 -14.955 1.00 98.62 214 VAL A C 1
ATOM 1639 O O . VAL A 1 214 ? 3.673 -0.791 -14.302 1.00 98.62 214 VAL A O 1
ATOM 1642 N N . ARG A 1 215 ? 2.508 -1.516 -16.086 1.00 98.31 215 ARG A N 1
ATOM 1643 C CA . ARG A 1 215 ? 2.399 -0.226 -16.770 1.00 98.31 215 ARG A CA 1
ATOM 1644 C C . ARG A 1 215 ? 0.940 0.119 -17.066 1.00 98.31 215 ARG A C 1
ATOM 1646 O O . ARG A 1 215 ? 0.217 -0.763 -17.535 1.00 98.31 215 ARG A O 1
ATOM 1653 N N . PRO A 1 216 ? 0.487 1.374 -16.874 1.00 98.19 216 PRO A N 1
ATOM 1654 C CA . PRO A 1 216 ? -0.794 1.829 -17.402 1.00 98.19 216 PRO A CA 1
ATOM 1655 C C . PRO A 1 216 ? -0.889 1.572 -18.909 1.00 98.19 216 PRO A C 1
ATOM 1657 O O . PRO A 1 216 ? 0.098 1.695 -19.627 1.00 98.19 216 PRO A O 1
ATOM 1660 N N . ALA A 1 217 ? -2.079 1.244 -19.414 1.00 96.12 217 ALA A N 1
ATOM 1661 C CA . ALA A 1 217 ? -2.245 0.879 -20.827 1.00 96.12 217 ALA A CA 1
ATOM 1662 C C . ALA A 1 217 ? -1.834 1.983 -21.829 1.00 96.12 217 ALA A C 1
ATOM 1664 O O . ALA A 1 217 ? -1.588 1.696 -23.000 1.00 96.12 217 ALA A O 1
ATOM 1665 N N . SER A 1 218 ? -1.748 3.238 -21.384 1.00 96.31 218 SER A N 1
ATOM 1666 C CA . SER A 1 218 ? -1.276 4.375 -22.172 1.00 96.31 218 SER A CA 1
ATOM 1667 C C . SER A 1 218 ? -0.401 5.298 -21.330 1.00 96.31 218 SER A C 1
ATOM 1669 O O . SER A 1 218 ? -0.600 5.413 -20.120 1.00 96.31 218 SER A O 1
ATOM 1671 N N . ALA A 1 219 ? 0.518 6.011 -21.985 1.00 97.94 219 ALA A N 1
ATOM 1672 C CA . ALA A 1 219 ? 1.252 7.097 -21.345 1.00 97.94 219 ALA A CA 1
ATOM 1673 C C . ALA A 1 219 ? 0.280 8.149 -20.784 1.00 97.94 219 ALA A C 1
ATOM 1675 O O . ALA A 1 219 ? -0.749 8.449 -21.394 1.00 97.94 219 ALA A O 1
ATOM 1676 N N . THR A 1 220 ? 0.594 8.693 -19.614 1.00 98.25 220 THR A N 1
ATOM 1677 C CA . THR A 1 220 ? -0.282 9.616 -18.884 1.00 98.25 220 THR A CA 1
ATOM 1678 C C . THR A 1 220 ? 0.540 10.598 -18.062 1.00 98.25 220 THR A C 1
ATOM 1680 O O . THR A 1 220 ? 1.662 10.296 -17.673 1.00 98.25 220 THR A O 1
ATOM 1683 N N . ALA A 1 221 ? -0.006 11.787 -17.816 1.00 98.19 221 ALA A N 1
ATOM 1684 C CA . ALA A 1 221 ? 0.601 12.783 -16.931 1.00 98.19 221 ALA A CA 1
ATOM 1685 C C . ALA A 1 221 ? 0.275 12.525 -15.452 1.00 98.19 221 ALA A C 1
ATOM 1687 O O . ALA A 1 221 ? 0.914 13.071 -14.559 1.00 98.19 221 ALA A O 1
ATOM 1688 N N . SER A 1 222 ? -0.728 11.691 -15.175 1.00 97.50 222 SER A N 1
ATOM 1689 C CA . SER A 1 222 ? -1.099 11.307 -13.817 1.00 97.50 222 SER A CA 1
ATOM 1690 C C . SER A 1 222 ? -1.461 9.833 -13.769 1.00 97.50 222 SER A C 1
ATOM 1692 O O . SER A 1 222 ? -2.212 9.340 -14.616 1.00 97.50 222 SER A O 1
ATOM 1694 N N . ALA A 1 223 ? -0.926 9.129 -12.781 1.00 97.44 223 ALA A N 1
ATOM 1695 C CA . ALA A 1 223 ? -1.155 7.706 -12.593 1.00 97.44 223 ALA A CA 1
ATOM 1696 C C . ALA A 1 223 ? -1.297 7.382 -11.109 1.00 97.44 223 ALA A C 1
ATOM 1698 O O . ALA A 1 223 ? -0.680 8.015 -10.253 1.00 97.44 223 ALA A O 1
ATOM 1699 N N . GLN A 1 224 ? -2.090 6.356 -10.822 1.00 97.81 224 GLN A N 1
ATOM 1700 C CA . GLN A 1 224 ? -2.121 5.723 -9.514 1.00 97.81 224 GLN A CA 1
ATOM 1701 C C . GLN A 1 224 ? -1.833 4.246 -9.677 1.00 97.81 224 GLN A C 1
ATOM 1703 O O . GLN A 1 224 ? -2.428 3.590 -10.536 1.00 97.81 224 GLN A O 1
ATOM 1708 N N . PHE A 1 225 ? -0.962 3.734 -8.817 1.00 98.75 225 PHE A N 1
ATOM 1709 C CA . PHE A 1 225 ? -0.829 2.303 -8.611 1.00 98.75 225 PHE A CA 1
ATOM 1710 C C . PHE A 1 225 ? -1.399 1.951 -7.251 1.00 98.75 225 PHE A C 1
ATOM 1712 O O . PHE A 1 225 ? -1.151 2.644 -6.268 1.00 98.75 225 PHE A O 1
ATOM 1719 N N . LEU A 1 226 ? -2.167 0.872 -7.191 1.00 98.88 226 LEU A N 1
ATOM 1720 C CA . LEU A 1 226 ? -2.598 0.274 -5.938 1.00 98.88 226 LEU A CA 1
ATOM 1721 C C . LEU A 1 226 ? -2.476 -1.232 -6.095 1.00 98.88 226 LEU A C 1
ATOM 1723 O O . LEU A 1 226 ? -3.249 -1.854 -6.824 1.00 98.88 226 LEU A O 1
ATOM 1727 N N . ASN A 1 227 ? -1.485 -1.795 -5.417 1.00 98.81 227 ASN A N 1
ATOM 1728 C CA . ASN A 1 227 ? -1.139 -3.203 -5.496 1.00 98.81 227 ASN A CA 1
ATOM 1729 C C . ASN A 1 227 ? -1.303 -3.848 -4.123 1.00 98.81 227 ASN A C 1
ATOM 1731 O O . ASN A 1 227 ? -0.769 -3.345 -3.133 1.00 98.81 227 ASN A O 1
ATOM 1735 N N . ALA A 1 228 ? -2.009 -4.976 -4.060 1.00 98.81 228 ALA A N 1
ATOM 1736 C CA . ALA A 1 228 ? -2.042 -5.808 -2.863 1.00 98.81 228 ALA A CA 1
ATOM 1737 C C . ALA A 1 228 ? -1.051 -6.964 -2.995 1.00 98.81 228 ALA A C 1
ATOM 1739 O O . ALA A 1 228 ? -1.119 -7.733 -3.953 1.00 98.81 228 ALA A O 1
ATOM 1740 N N . LEU A 1 229 ? -0.154 -7.087 -2.020 1.00 98.75 229 LEU A N 1
ATOM 1741 C CA . LEU A 1 229 ? 0.876 -8.115 -1.934 1.00 98.75 229 LEU A CA 1
ATOM 1742 C C . LEU A 1 229 ? 0.420 -9.178 -0.931 1.00 98.75 229 LEU A C 1
ATOM 1744 O O . LEU A 1 229 ? 0.371 -8.926 0.272 1.00 98.75 229 LEU A O 1
ATOM 1748 N N . VAL A 1 230 ? 0.062 -10.362 -1.420 1.00 98.31 230 VAL A N 1
ATOM 1749 C CA . VAL A 1 230 ? -0.567 -11.438 -0.645 1.00 98.31 230 VAL A CA 1
ATOM 1750 C C . VAL A 1 230 ? 0.338 -12.675 -0.631 1.00 98.31 230 VAL A C 1
ATOM 1752 O O . VAL A 1 230 ? 0.357 -13.433 -1.607 1.00 98.31 230 VAL A O 1
ATOM 1755 N N . PRO A 1 231 ? 1.086 -12.917 0.461 1.00 97.56 231 PRO A N 1
ATOM 1756 C CA . PRO A 1 231 ? 1.807 -14.168 0.661 1.00 97.56 231 PRO A CA 1
ATOM 1757 C C . PRO A 1 231 ? 0.869 -15.380 0.597 1.00 97.56 231 PRO A C 1
ATOM 1759 O O . PRO A 1 231 ? -0.108 -15.475 1.341 1.00 97.56 231 PRO A O 1
ATOM 1762 N N . VAL A 1 232 ? 1.188 -16.352 -0.251 1.00 97.06 232 VAL A N 1
ATOM 1763 C CA . VAL A 1 232 ? 0.388 -17.569 -0.446 1.00 97.06 232 VAL A CA 1
ATOM 1764 C C . VAL A 1 232 ? 1.311 -18.752 -0.727 1.00 97.06 232 VAL A C 1
ATOM 1766 O O . VAL A 1 232 ? 2.448 -18.575 -1.146 1.00 97.06 232 VAL A O 1
ATOM 1769 N N . THR A 1 233 ? 0.863 -19.979 -0.479 1.00 96.69 233 THR A N 1
ATOM 1770 C CA . THR A 1 233 ? 1.614 -21.147 -0.964 1.00 96.69 233 THR A CA 1
ATOM 1771 C C . THR A 1 233 ? 1.276 -21.396 -2.431 1.00 96.69 233 THR A C 1
ATOM 1773 O O . THR A 1 233 ? 0.146 -21.151 -2.855 1.00 96.69 233 THR A O 1
ATOM 1776 N N . ALA A 1 234 ? 2.215 -21.935 -3.208 1.00 93.56 234 ALA A N 1
ATOM 1777 C CA . ALA A 1 234 ? 1.969 -22.277 -4.609 1.00 93.56 234 ALA A CA 1
ATOM 1778 C C . ALA A 1 234 ? 0.776 -23.244 -4.757 1.00 93.56 234 ALA A C 1
ATOM 1780 O O . ALA A 1 234 ? -0.059 -23.080 -5.643 1.00 93.56 234 ALA A O 1
ATOM 1781 N N . ALA A 1 235 ? 0.630 -24.194 -3.824 1.00 96.19 235 ALA A N 1
ATOM 1782 C CA . ALA A 1 235 ? -0.488 -25.138 -3.789 1.00 96.19 235 ALA A CA 1
ATOM 1783 C C . ALA A 1 235 ? -1.852 -24.479 -3.497 1.00 96.19 235 ALA A C 1
ATOM 1785 O O . ALA A 1 235 ? -2.887 -25.006 -3.896 1.00 96.19 235 ALA A O 1
ATOM 1786 N N . GLN A 1 236 ? -1.870 -23.331 -2.815 1.00 97.06 236 GLN A N 1
ATOM 1787 C CA . GLN A 1 236 ? -3.087 -22.580 -2.481 1.00 97.06 236 GLN A CA 1
ATOM 1788 C C . GLN A 1 236 ? -3.348 -21.419 -3.446 1.00 97.06 236 GLN A C 1
ATOM 1790 O O . GLN A 1 236 ? -4.234 -20.607 -3.189 1.00 97.06 236 GLN A O 1
ATOM 1795 N N . TRP A 1 237 ? -2.612 -21.320 -4.559 1.00 97.06 237 TRP A N 1
ATOM 1796 C CA . TRP A 1 237 ? -2.750 -20.213 -5.509 1.00 97.06 237 TRP A CA 1
ATOM 1797 C C . TRP A 1 237 ? -4.190 -20.028 -6.008 1.00 97.06 237 TRP A C 1
ATOM 1799 O O . TRP A 1 237 ? -4.698 -18.906 -6.069 1.00 97.06 237 TRP A O 1
ATOM 1809 N N . ALA A 1 238 ? -4.882 -21.128 -6.314 1.00 96.25 238 ALA A N 1
ATOM 1810 C CA . ALA A 1 238 ? -6.274 -21.101 -6.765 1.00 96.25 238 ALA A CA 1
ATOM 1811 C C . ALA A 1 238 ? -7.257 -20.610 -5.683 1.00 96.25 238 ALA A C 1
ATOM 1813 O O . ALA A 1 238 ? -8.313 -20.083 -6.015 1.00 96.25 238 ALA A O 1
ATOM 1814 N N . SER A 1 239 ? -6.899 -20.742 -4.403 1.00 95.81 239 SER A N 1
ATOM 1815 C CA . SER A 1 239 ? -7.683 -20.302 -3.242 1.00 95.81 239 SER A CA 1
ATOM 1816 C C . SER A 1 239 ? -7.032 -19.117 -2.518 1.00 95.81 239 SER A C 1
ATOM 1818 O O . SER A 1 239 ? -7.195 -18.963 -1.305 1.00 95.81 239 SER A O 1
ATOM 1820 N N . ARG A 1 240 ? -6.228 -18.318 -3.230 1.00 96.12 240 ARG A N 1
ATOM 1821 C CA . ARG A 1 240 ? -5.596 -17.112 -2.684 1.00 96.12 240 ARG A CA 1
ATOM 1822 C C . ARG A 1 240 ? -6.652 -16.129 -2.178 1.00 96.12 240 ARG A C 1
ATOM 1824 O O . ARG A 1 240 ? -7.768 -16.084 -2.691 1.00 96.12 240 ARG A O 1
ATOM 1831 N N . THR A 1 241 ? -6.281 -15.320 -1.189 1.00 97.19 241 THR A N 1
ATOM 1832 C CA . THR A 1 241 ? -7.168 -14.299 -0.623 1.00 97.19 241 THR A CA 1
ATOM 1833 C C . THR A 1 241 ? -7.694 -13.368 -1.721 1.00 97.19 241 THR A C 1
ATOM 1835 O O . THR A 1 241 ? -6.881 -12.750 -2.414 1.00 97.19 241 THR A O 1
ATOM 1838 N N . PRO A 1 242 ? -9.022 -13.232 -1.893 1.00 97.06 242 PRO A N 1
ATOM 1839 C CA . PRO A 1 242 ? -9.570 -12.326 -2.888 1.00 97.06 242 PRO A CA 1
ATOM 1840 C C . PRO A 1 242 ? -9.331 -10.874 -2.471 1.00 97.06 242 PRO A C 1
ATOM 1842 O O . PRO A 1 242 ? -9.470 -10.521 -1.298 1.00 97.06 242 PRO A O 1
ATOM 1845 N N . VAL A 1 243 ? -8.993 -10.035 -3.450 1.00 98.56 243 VAL A N 1
ATOM 1846 C CA . VAL A 1 243 ? -8.822 -8.591 -3.277 1.00 98.56 243 VAL A CA 1
ATOM 1847 C C . VAL A 1 243 ? -9.486 -7.870 -4.448 1.00 98.56 243 VAL A C 1
ATOM 1849 O O . VAL A 1 243 ? -9.263 -8.224 -5.612 1.00 98.56 243 VAL A O 1
ATOM 1852 N N . ALA A 1 244 ? -10.301 -6.868 -4.135 1.00 98.00 244 ALA A N 1
ATOM 1853 C CA . ALA A 1 244 ? -11.029 -6.044 -5.095 1.00 98.00 244 ALA A CA 1
ATOM 1854 C C . ALA A 1 244 ? -10.829 -4.548 -4.794 1.00 98.00 244 ALA A C 1
ATOM 1856 O O . ALA A 1 244 ? -10.454 -4.208 -3.671 1.00 98.00 244 ALA A O 1
ATOM 1857 N N . PRO A 1 245 ? -11.078 -3.645 -5.757 1.00 98.31 245 PRO A N 1
ATOM 1858 C CA . PRO A 1 245 ? -11.122 -2.214 -5.474 1.00 98.31 245 PRO A CA 1
ATOM 1859 C C . PRO A 1 245 ? -12.235 -1.878 -4.473 1.00 98.31 245 PRO A C 1
ATOM 1861 O O . PRO A 1 245 ? -13.289 -2.514 -4.489 1.00 98.31 245 PRO A O 1
ATOM 1864 N N . LEU A 1 246 ? -12.015 -0.870 -3.623 1.00 98.50 246 LEU A N 1
ATOM 1865 C CA . LEU A 1 246 ? -13.068 -0.326 -2.750 1.00 98.50 246 LEU A CA 1
ATOM 1866 C C . LEU A 1 246 ? -14.195 0.327 -3.561 1.00 98.50 246 LEU A C 1
ATOM 1868 O O . LEU A 1 246 ? -15.367 0.198 -3.212 1.00 98.50 246 LEU A O 1
ATOM 1872 N N . ASP A 1 247 ? -13.825 1.008 -4.643 1.00 97.88 247 ASP A N 1
ATOM 1873 C CA . ASP A 1 247 ? -14.731 1.676 -5.568 1.00 97.88 247 ASP A CA 1
ATOM 1874 C C . ASP A 1 247 ? -14.347 1.304 -7.002 1.00 97.88 247 ASP A C 1
ATOM 1876 O O . ASP A 1 247 ? -13.188 1.428 -7.399 1.00 97.88 247 ASP A O 1
ATOM 1880 N N . ALA A 1 248 ? -15.312 0.829 -7.788 1.00 95.25 248 ALA A N 1
ATOM 1881 C CA . ALA A 1 248 ? -15.073 0.444 -9.176 1.00 95.25 248 ALA A CA 1
ATOM 1882 C C . ALA A 1 248 ? -14.816 1.654 -10.091 1.00 95.25 248 ALA A C 1
ATOM 1884 O O . ALA A 1 248 ? -14.170 1.504 -11.126 1.00 95.25 248 ALA A O 1
ATOM 1885 N N . ASN A 1 249 ? -15.299 2.842 -9.714 1.00 95.62 249 ASN A N 1
ATOM 1886 C CA . ASN A 1 249 ? -15.101 4.077 -10.476 1.00 95.62 249 ASN A CA 1
ATOM 1887 C C . ASN A 1 249 ? -13.811 4.806 -10.082 1.00 95.62 249 ASN A C 1
ATOM 1889 O O . ASN A 1 249 ? -13.368 5.705 -10.793 1.00 95.62 249 ASN A O 1
ATOM 1893 N N . ASP A 1 250 ? -13.207 4.415 -8.960 1.00 96.50 250 ASP A N 1
ATOM 1894 C CA . ASP A 1 250 ? -11.969 4.982 -8.443 1.00 96.50 250 ASP A CA 1
ATOM 1895 C C . ASP A 1 250 ? -11.104 3.884 -7.818 1.00 96.50 250 ASP A C 1
ATOM 1897 O O . ASP A 1 250 ? -10.958 3.745 -6.599 1.00 96.50 250 ASP A O 1
ATOM 1901 N N . VAL A 1 251 ? -10.533 3.061 -8.694 1.00 96.88 251 VAL A N 1
ATOM 1902 C CA . VAL A 1 251 ? -9.825 1.842 -8.292 1.00 96.88 251 VAL A CA 1
ATOM 1903 C C . VAL A 1 251 ? -8.545 2.096 -7.484 1.00 96.88 251 VAL A C 1
ATOM 1905 O O . VAL A 1 251 ? -8.022 1.173 -6.863 1.00 96.88 251 VAL A O 1
ATOM 1908 N N . GLY A 1 252 ? -8.036 3.334 -7.476 1.00 97.06 252 GLY A N 1
ATOM 1909 C CA . GLY A 1 252 ? -6.867 3.760 -6.698 1.00 97.06 252 GLY A CA 1
ATOM 1910 C C . GLY A 1 252 ? -7.204 4.319 -5.312 1.00 97.06 252 GLY A C 1
ATOM 1911 O O . GLY A 1 252 ? -6.294 4.617 -4.527 1.00 97.06 252 GLY A O 1
ATOM 1912 N N . ALA A 1 253 ? -8.492 4.465 -4.983 1.00 97.88 253 ALA A N 1
ATOM 1913 C CA . ALA A 1 253 ? -8.935 5.008 -3.703 1.00 97.88 253 ALA A CA 1
ATOM 1914 C C . ALA A 1 253 ? -8.800 4.029 -2.532 1.00 97.88 253 ALA A C 1
ATOM 1916 O O . ALA A 1 253 ? -8.730 4.465 -1.383 1.00 97.88 253 ALA A O 1
ATOM 1917 N N . GLY A 1 254 ? -8.793 2.721 -2.790 1.00 98.50 254 GLY A N 1
ATOM 1918 C CA . GLY A 1 254 ? -8.887 1.737 -1.721 1.00 98.50 254 GLY A CA 1
ATOM 1919 C C . GLY A 1 254 ? -9.043 0.299 -2.192 1.00 98.50 254 GLY A C 1
ATOM 1920 O O . GLY A 1 254 ? -9.207 0.026 -3.381 1.00 98.50 254 GLY A O 1
ATOM 1921 N N . ALA A 1 255 ? -9.026 -0.623 -1.234 1.00 98.75 255 ALA A N 1
ATOM 1922 C CA . ALA A 1 255 ? -9.121 -2.058 -1.474 1.00 98.75 255 ALA A CA 1
ATOM 1923 C C . ALA A 1 255 ? -10.087 -2.729 -0.492 1.00 98.75 255 ALA A C 1
ATOM 1925 O O . ALA A 1 255 ? -10.156 -2.348 0.673 1.00 98.75 255 ALA A O 1
ATOM 1926 N N . VAL A 1 256 ? -10.773 -3.778 -0.940 1.00 98.44 256 VAL A N 1
ATOM 1927 C CA . VAL A 1 256 ? -11.488 -4.736 -0.090 1.00 98.44 256 VAL A CA 1
ATOM 1928 C C . VAL A 1 256 ? -10.741 -6.059 -0.143 1.00 98.44 256 VAL A C 1
ATOM 1930 O O . VAL A 1 256 ? -10.606 -6.662 -1.209 1.00 98.44 256 VAL A O 1
ATOM 1933 N N . VAL A 1 257 ? -10.259 -6.517 1.006 1.00 98.31 257 VAL A N 1
ATOM 1934 C CA . VAL A 1 257 ? -9.528 -7.776 1.167 1.00 98.31 257 VAL A CA 1
ATOM 1935 C C . VAL A 1 257 ? -10.438 -8.787 1.846 1.00 98.31 257 VAL A C 1
ATOM 1937 O O . VAL A 1 257 ? -11.093 -8.451 2.824 1.00 98.31 257 VAL A O 1
ATOM 1940 N N . SER A 1 258 ? -10.469 -10.027 1.351 1.00 96.06 258 SER A N 1
ATOM 1941 C CA . SER A 1 258 ? -11.275 -11.120 1.920 1.00 96.06 258 SER A CA 1
ATOM 1942 C C . SER A 1 258 ? -12.778 -10.802 2.035 1.00 96.06 258 SER A C 1
ATOM 1944 O O . SER A 1 258 ? -13.402 -11.140 3.044 1.00 96.06 258 SER A O 1
ATOM 1946 N N . ALA A 1 259 ? -13.358 -10.160 1.014 1.00 93.06 259 ALA A N 1
ATOM 1947 C CA . ALA A 1 259 ? -14.770 -9.763 1.000 1.00 93.06 259 ALA A CA 1
ATOM 1948 C C . ALA A 1 259 ? -15.725 -10.921 1.359 1.00 93.06 259 ALA A C 1
ATOM 1950 O O . ALA A 1 259 ? -15.566 -12.041 0.870 1.00 93.06 259 ALA A O 1
ATOM 1951 N N . GLY A 1 260 ? -16.722 -10.642 2.199 1.00 88.06 260 GLY A N 1
ATOM 1952 C CA . GLY A 1 260 ? -17.738 -11.588 2.664 1.00 88.06 260 GLY A CA 1
ATOM 1953 C C . GLY A 1 260 ? -17.256 -12.598 3.709 1.00 88.06 260 GLY A C 1
ATOM 1954 O O . GLY A 1 260 ? -17.991 -13.528 4.032 1.00 88.06 260 GLY A O 1
ATOM 1955 N N . SER A 1 261 ? -16.035 -12.458 4.232 1.00 91.81 261 SER A N 1
ATOM 1956 C CA . SER A 1 261 ? -15.490 -13.352 5.261 1.00 91.81 261 SER A CA 1
ATOM 1957 C C . SER A 1 261 ? -15.346 -12.654 6.615 1.00 91.81 261 SER A C 1
ATOM 1959 O O . SER A 1 261 ? -15.342 -11.431 6.697 1.00 91.81 261 SER A O 1
ATOM 1961 N N . SER A 1 262 ? -15.111 -13.426 7.679 1.00 90.94 262 SER A N 1
ATOM 1962 C CA . SER A 1 262 ? -14.746 -12.899 9.008 1.00 90.94 262 SER A CA 1
ATOM 1963 C C . SER A 1 262 ? -13.399 -12.163 9.051 1.00 90.94 262 SER A C 1
ATOM 1965 O O . SER A 1 262 ? -12.985 -11.669 10.097 1.00 90.94 262 SER A O 1
ATOM 1967 N N . LEU A 1 263 ? -12.687 -12.142 7.928 1.00 92.81 263 LEU A N 1
ATOM 1968 C CA . LEU A 1 263 ? -11.395 -11.508 7.749 1.00 92.81 263 LEU A CA 1
ATOM 1969 C C . LEU A 1 263 ? -11.467 -10.326 6.771 1.00 92.81 263 LEU A C 1
ATOM 1971 O O . LEU A 1 263 ? -10.406 -9.890 6.311 1.00 92.81 263 LEU A O 1
ATOM 1975 N N . GLU A 1 264 ? -12.682 -9.872 6.426 1.00 96.81 264 GLU A N 1
ATOM 1976 C CA . GLU A 1 264 ? -12.909 -8.744 5.524 1.00 96.81 264 GLU A CA 1
ATOM 1977 C C . GLU A 1 264 ? -12.299 -7.467 6.099 1.00 96.81 264 GLU A C 1
ATOM 1979 O O . GLU A 1 264 ? -12.631 -7.062 7.209 1.00 96.81 264 GLU A O 1
ATOM 1984 N N . GLU A 1 265 ? -11.446 -6.812 5.315 1.00 98.19 265 GLU A N 1
ATOM 1985 C CA . GLU A 1 265 ? -10.828 -5.529 5.649 1.00 98.19 265 GLU A CA 1
ATOM 1986 C C . GLU A 1 265 ? -10.992 -4.577 4.457 1.00 98.19 265 GLU A C 1
ATOM 1988 O O . GLU A 1 265 ? -10.641 -4.907 3.320 1.00 98.19 265 GLU A O 1
ATOM 1993 N N . ARG A 1 266 ? -11.556 -3.393 4.709 1.00 98.56 266 ARG A N 1
ATOM 1994 C CA . ARG A 1 266 ? -11.813 -2.347 3.714 1.00 98.56 266 ARG A CA 1
ATOM 1995 C C . ARG A 1 266 ? -10.903 -1.162 3.971 1.00 98.56 266 ARG A C 1
ATOM 1997 O O . ARG A 1 266 ? -11.044 -0.499 4.993 1.00 98.56 266 ARG A O 1
ATOM 2004 N N . TRP A 1 267 ? -10.006 -0.895 3.037 1.00 98.75 267 TRP A N 1
ATOM 2005 C CA . TRP A 1 267 ? -9.025 0.181 3.083 1.00 98.75 267 TRP A CA 1
ATOM 2006 C C . TRP A 1 267 ? -9.444 1.352 2.222 1.00 98.75 267 TRP A C 1
ATOM 2008 O O . TRP A 1 267 ? -9.846 1.149 1.080 1.00 98.75 267 TRP A O 1
ATOM 2018 N N . ILE A 1 268 ? -9.243 2.560 2.733 1.00 98.81 268 ILE A N 1
ATOM 2019 C CA . ILE A 1 268 ? -9.400 3.815 2.001 1.00 98.81 268 ILE A CA 1
ATOM 2020 C C . ILE A 1 268 ? -8.155 4.683 2.199 1.00 98.81 268 ILE A C 1
ATOM 2022 O O . ILE A 1 268 ? -7.617 4.777 3.303 1.00 98.81 268 ILE A O 1
ATOM 2026 N N . PHE A 1 269 ? -7.706 5.322 1.122 1.00 98.50 269 PHE A N 1
ATOM 2027 C CA . PHE A 1 269 ? -6.539 6.197 1.099 1.00 98.50 269 PHE A CA 1
ATOM 2028 C C . PHE A 1 269 ? -6.931 7.590 0.621 1.00 98.50 269 PHE A C 1
ATOM 2030 O O . PHE A 1 269 ? -7.528 7.761 -0.445 1.00 98.50 269 PHE A O 1
ATOM 2037 N N . ALA A 1 270 ? -6.542 8.601 1.386 1.00 96.81 270 ALA A N 1
ATOM 2038 C CA . ALA A 1 270 ? -6.560 9.976 0.932 1.00 96.81 270 ALA A CA 1
ATOM 2039 C C . ALA A 1 270 ? -5.244 10.310 0.229 1.00 96.81 270 ALA A C 1
ATOM 2041 O O . ALA A 1 270 ? -4.171 9.785 0.533 1.00 96.81 270 ALA A O 1
ATOM 2042 N N . ARG A 1 271 ? -5.327 11.238 -0.717 1.00 94.50 271 ARG A N 1
ATOM 2043 C CA . ARG A 1 271 ? -4.141 11.871 -1.281 1.00 94.50 271 ARG A CA 1
ATOM 2044 C C . ARG A 1 271 ? -3.446 12.686 -0.186 1.00 94.50 271 ARG A C 1
ATOM 2046 O O . ARG A 1 271 ? -4.113 13.429 0.531 1.00 94.50 271 ARG A O 1
ATOM 2053 N N . ALA A 1 272 ? -2.121 12.592 -0.057 1.00 89.62 272 ALA A N 1
ATOM 2054 C CA . ALA A 1 272 ? -1.402 13.371 0.952 1.00 89.62 272 ALA A CA 1
ATOM 2055 C C . ALA A 1 272 ? -1.619 14.880 0.736 1.00 89.62 272 ALA A C 1
ATOM 2057 O O . ALA A 1 272 ? -1.458 15.379 -0.384 1.00 89.62 272 ALA A O 1
ATOM 2058 N N . GLY A 1 273 ? -2.005 15.581 1.806 1.00 88.25 273 GLY A N 1
ATOM 2059 C CA . GLY A 1 273 ? -2.401 16.993 1.787 1.00 88.25 273 GLY A CA 1
ATOM 2060 C C . GLY A 1 273 ? -3.881 17.249 1.467 1.00 88.25 273 GLY A C 1
ATOM 2061 O O . GLY A 1 273 ? -4.326 18.387 1.585 1.00 88.25 273 GLY A O 1
ATOM 2062 N N . ALA A 1 274 ? -4.660 16.230 1.088 1.00 93.44 274 ALA A N 1
ATOM 2063 C CA . ALA A 1 274 ? -6.105 16.366 0.920 1.00 93.44 274 ALA A CA 1
ATOM 2064 C C . ALA A 1 274 ? -6.831 16.338 2.274 1.00 93.44 274 ALA A C 1
ATOM 2066 O O . ALA A 1 274 ? -6.387 15.692 3.220 1.00 93.44 274 ALA A O 1
ATOM 2067 N N . ALA A 1 275 ? -7.993 16.994 2.344 1.00 94.00 275 ALA A N 1
ATOM 2068 C CA . ALA A 1 275 ? -8.825 17.017 3.551 1.00 94.00 275 ALA A CA 1
ATOM 2069 C C . ALA A 1 275 ? -9.503 15.667 3.860 1.00 94.00 275 ALA A C 1
ATOM 2071 O O . ALA A 1 275 ? -9.999 15.470 4.967 1.00 94.00 275 ALA A O 1
ATOM 2072 N N . GLY A 1 276 ? -9.555 14.747 2.894 1.00 96.12 276 GLY A N 1
ATOM 2073 C CA . GLY A 1 276 ? -10.221 13.459 3.039 1.00 96.12 276 GLY A CA 1
ATOM 2074 C C . GLY A 1 276 ? -10.408 12.724 1.714 1.00 96.12 276 GLY A C 1
ATOM 2075 O O . GLY A 1 276 ? -9.889 13.136 0.672 1.00 96.12 276 GLY A O 1
ATOM 2076 N N . LYS A 1 277 ? -11.171 11.632 1.759 1.00 98.06 277 LYS A N 1
ATOM 2077 C CA . LYS A 1 277 ? -11.564 10.818 0.606 1.00 98.06 277 LYS A CA 1
ATOM 2078 C C . LYS A 1 277 ? -12.938 10.201 0.842 1.00 98.06 277 LYS A C 1
ATOM 2080 O O . LYS A 1 277 ? -13.229 9.742 1.937 1.00 98.06 277 LYS A O 1
ATOM 2085 N N . THR A 1 278 ? -13.763 10.149 -0.196 1.00 98.31 278 THR A N 1
ATOM 2086 C CA . THR A 1 278 ? -14.953 9.287 -0.237 1.00 98.31 278 THR A CA 1
ATOM 2087 C C . THR A 1 278 ? -14.763 8.290 -1.367 1.00 98.31 278 THR A C 1
ATOM 2089 O O . THR A 1 278 ? -14.356 8.692 -2.457 1.00 98.31 278 THR A O 1
ATOM 2092 N N . ALA A 1 279 ? -14.991 7.011 -1.086 1.00 98.12 279 ALA A N 1
ATOM 2093 C CA . ALA A 1 279 ? -14.904 5.933 -2.064 1.00 98.12 279 ALA A CA 1
ATOM 2094 C C . ALA A 1 279 ? -15.702 4.726 -1.566 1.00 98.12 279 ALA A C 1
ATOM 2096 O O . ALA A 1 279 ? -15.588 4.342 -0.397 1.00 98.12 279 ALA A O 1
ATOM 2097 N N . GLY A 1 280 ? -16.515 4.136 -2.442 1.00 96.69 280 GLY A N 1
ATOM 2098 C CA . GLY A 1 280 ? -17.445 3.083 -2.044 1.00 96.69 280 GLY A CA 1
ATOM 2099 C C . GLY A 1 280 ? -18.390 3.564 -0.936 1.00 96.69 280 GLY A C 1
ATOM 2100 O O . GLY A 1 280 ? -19.041 4.600 -1.062 1.00 96.69 280 GLY A O 1
ATOM 2101 N N . ASP A 1 281 ? -18.463 2.820 0.168 1.00 96.31 281 ASP A N 1
ATOM 2102 C CA . ASP A 1 281 ? -19.277 3.177 1.335 1.00 96.31 281 ASP A CA 1
ATOM 2103 C C . ASP A 1 281 ? -18.511 3.931 2.429 1.00 96.31 281 ASP A C 1
ATOM 2105 O O . ASP A 1 281 ? -19.119 4.284 3.443 1.00 96.31 281 ASP A O 1
ATOM 2109 N N . LEU A 1 282 ? -17.211 4.179 2.239 1.00 98.69 282 LEU A N 1
ATOM 2110 C CA . LEU A 1 282 ? -16.342 4.783 3.244 1.00 98.69 282 LEU A CA 1
ATOM 2111 C C . LEU A 1 282 ? -16.118 6.275 3.001 1.00 98.69 282 LEU A C 1
ATOM 2113 O O . LEU A 1 282 ? -15.930 6.733 1.871 1.00 98.69 282 LEU A O 1
ATOM 2117 N N . VAL A 1 283 ? -16.064 7.018 4.104 1.00 98.75 283 VAL A N 1
ATOM 2118 C CA . VAL A 1 283 ? -15.681 8.430 4.152 1.00 98.75 283 VAL A CA 1
ATOM 2119 C C . VAL A 1 283 ? -14.526 8.580 5.136 1.00 98.75 283 VAL A C 1
ATOM 2121 O O . VAL A 1 283 ? -14.665 8.299 6.324 1.00 98.75 283 VAL A O 1
ATOM 2124 N N . LEU A 1 284 ? -13.387 9.034 4.626 1.00 98.75 284 LEU A N 1
ATOM 2125 C CA . LEU A 1 284 ? -12.178 9.371 5.366 1.00 98.75 284 LEU A CA 1
ATOM 2126 C C . LEU A 1 284 ? -12.043 10.892 5.439 1.00 98.75 284 LEU A C 1
ATOM 2128 O O . LEU A 1 284 ? -12.137 11.565 4.415 1.00 98.75 284 LEU A O 1
ATOM 2132 N N . THR A 1 285 ? -11.787 11.434 6.624 1.00 98.19 285 THR A N 1
ATOM 2133 C CA . THR A 1 285 ? -11.531 12.867 6.843 1.00 98.19 285 THR A CA 1
ATOM 2134 C C . THR A 1 285 ? -10.260 13.042 7.666 1.00 98.19 285 THR A C 1
ATOM 2136 O O . THR A 1 285 ? -10.065 12.310 8.630 1.00 98.19 285 THR A O 1
ATOM 2139 N N . GLY A 1 286 ? -9.405 14.002 7.309 1.00 95.38 286 GLY A N 1
ATOM 2140 C CA . GLY A 1 286 ? -8.186 14.394 8.036 1.00 95.38 286 GLY A CA 1
ATOM 2141 C C . GLY A 1 286 ? -6.994 13.435 7.909 1.00 95.38 286 GLY A C 1
ATOM 2142 O O . GLY A 1 286 ? -5.868 13.888 7.709 1.00 95.38 286 GLY A O 1
ATOM 2143 N N . ALA A 1 287 ? -7.245 12.129 7.982 1.00 94.88 287 ALA A N 1
ATOM 2144 C CA . ALA A 1 287 ? -6.222 11.087 7.976 1.00 94.88 287 ALA A CA 1
ATOM 2145 C C . ALA A 1 287 ? -5.812 10.653 6.555 1.00 94.88 287 ALA A C 1
ATOM 2147 O O . ALA A 1 287 ? -6.552 10.821 5.585 1.00 94.88 287 ALA A O 1
ATOM 2148 N N . GLN A 1 288 ? -4.618 10.068 6.437 1.00 93.50 288 GLN A N 1
ATOM 2149 C CA . GLN A 1 288 ? -4.003 9.662 5.166 1.00 93.50 288 GLN A CA 1
ATOM 2150 C C . GLN A 1 288 ? -4.524 8.309 4.689 1.00 93.50 288 GLN A C 1
ATOM 2152 O O . GLN A 1 288 ? -4.693 8.082 3.492 1.00 93.50 288 GLN A O 1
ATOM 2157 N N . ALA A 1 289 ? -4.774 7.405 5.628 1.00 98.00 289 ALA A N 1
ATOM 2158 C CA . ALA A 1 289 ? -5.320 6.092 5.355 1.00 98.00 289 ALA A CA 1
ATOM 2159 C C . ALA A 1 289 ? -6.170 5.630 6.532 1.00 98.00 289 ALA A C 1
ATOM 2161 O O . ALA A 1 289 ? -5.937 6.010 7.684 1.00 98.00 289 ALA A O 1
ATOM 2162 N N . ALA A 1 290 ? -7.138 4.779 6.231 1.00 98.50 290 ALA A N 1
ATOM 2163 C CA . ALA A 1 290 ? -7.976 4.157 7.232 1.00 98.50 290 ALA A CA 1
ATOM 2164 C C . ALA A 1 290 ? -8.446 2.783 6.772 1.00 98.50 290 ALA A C 1
ATOM 2166 O O . ALA A 1 290 ? -8.464 2.481 5.575 1.00 98.50 290 ALA A O 1
ATOM 2167 N N . MET A 1 291 ? -8.846 1.967 7.738 1.00 98.56 291 MET A N 1
ATOM 2168 C CA . MET A 1 291 ? -9.395 0.644 7.485 1.00 98.56 291 MET A CA 1
ATOM 2169 C C . MET A 1 291 ? -10.578 0.376 8.400 1.00 98.56 291 MET A C 1
ATOM 2171 O O . MET A 1 291 ? -10.565 0.773 9.563 1.00 98.56 291 MET A O 1
ATOM 2175 N N . THR A 1 292 ? -11.589 -0.320 7.891 1.00 98.12 292 THR A N 1
ATOM 2176 C CA . THR A 1 292 ? -12.596 -0.974 8.730 1.00 98.12 292 THR A CA 1
ATOM 2177 C C . THR A 1 292 ? -12.707 -2.451 8.388 1.00 98.12 292 THR A C 1
ATOM 2179 O O . THR A 1 292 ? -12.696 -2.820 7.213 1.00 98.12 292 THR A O 1
ATOM 2182 N N . ALA A 1 293 ? -12.800 -3.295 9.415 1.00 96.44 293 ALA A N 1
ATOM 2183 C CA . ALA A 1 293 ? -13.051 -4.717 9.244 1.00 96.44 293 ALA A CA 1
ATOM 2184 C C . ALA A 1 293 ? -14.497 -5.046 9.591 1.00 96.44 293 ALA A C 1
ATOM 2186 O O . ALA A 1 293 ? -15.068 -4.481 10.532 1.00 96.44 293 ALA A O 1
ATOM 2187 N N . ARG A 1 294 ? -15.060 -5.998 8.850 1.00 93.00 294 ARG A N 1
ATOM 2188 C CA . ARG A 1 294 ? -16.416 -6.502 9.058 1.00 93.00 294 ARG A CA 1
ATOM 2189 C C . ARG A 1 294 ? -16.383 -7.984 9.390 1.00 93.00 294 ARG A C 1
ATOM 2191 O O . ARG A 1 294 ? -15.535 -8.721 8.894 1.00 93.00 294 ARG A O 1
ATOM 2198 N N . ASP A 1 295 ? -17.305 -8.414 10.241 1.00 87.62 295 ASP A N 1
ATOM 2199 C CA . ASP A 1 295 ? -17.568 -9.838 10.407 1.00 87.62 295 ASP A CA 1
ATOM 2200 C C . ASP A 1 295 ? -18.392 -10.394 9.232 1.00 87.62 295 ASP A C 1
ATOM 2202 O O . ASP A 1 295 ? -18.811 -9.671 8.326 1.00 87.62 295 ASP A O 1
ATOM 2206 N N . ALA A 1 296 ? -18.667 -11.699 9.261 1.00 86.38 296 ALA A N 1
ATOM 2207 C CA . ALA A 1 296 ? -19.454 -12.367 8.226 1.00 86.38 296 ALA A CA 1
ATOM 2208 C C . ALA A 1 296 ? -20.916 -11.874 8.128 1.00 86.38 296 ALA A C 1
ATOM 2210 O O . ALA A 1 296 ? -21.590 -12.173 7.146 1.00 86.38 296 ALA A O 1
ATOM 2211 N N . THR A 1 297 ? -21.417 -11.130 9.124 1.00 87.62 297 THR A N 1
ATOM 2212 C CA . THR A 1 297 ? -22.749 -10.498 9.101 1.00 87.62 297 THR A CA 1
ATOM 2213 C C . THR A 1 297 ? -22.721 -9.091 8.499 1.00 87.62 297 THR A C 1
ATOM 2215 O O . THR A 1 297 ? -23.773 -8.493 8.278 1.00 87.62 297 THR A O 1
ATOM 2218 N N . GLY A 1 298 ? -21.528 -8.557 8.218 1.00 88.19 298 GLY A N 1
ATOM 2219 C CA . GLY A 1 298 ? -21.319 -7.186 7.761 1.00 88.19 298 GLY A CA 1
ATOM 2220 C C . GLY A 1 298 ? -21.222 -6.164 8.898 1.00 88.19 298 GLY A C 1
ATOM 2221 O O . GLY A 1 298 ? -21.156 -4.962 8.626 1.00 88.19 298 GLY A O 1
ATOM 2222 N N . SER A 1 299 ? -21.200 -6.606 10.158 1.00 89.75 299 SER A N 1
ATOM 2223 C CA . SER A 1 299 ? -21.074 -5.713 11.311 1.00 89.75 299 SER A CA 1
ATOM 2224 C C . SER A 1 299 ? -19.623 -5.250 11.472 1.00 89.75 299 SER A C 1
ATOM 2226 O O . SER A 1 299 ? -18.711 -6.067 11.329 1.00 89.75 299 SER A O 1
ATOM 2228 N N . PRO A 1 300 ? -19.367 -3.959 11.757 1.00 93.00 300 PRO A N 1
ATOM 2229 C CA . PRO A 1 300 ? -18.012 -3.466 11.960 1.00 93.00 300 PRO A CA 1
ATOM 2230 C C . PRO A 1 300 ? -17.449 -4.033 13.266 1.00 93.00 300 PRO A C 1
ATOM 2232 O O . PRO A 1 300 ? -18.057 -3.894 14.324 1.00 93.00 300 PRO A O 1
ATOM 2235 N N . VAL A 1 301 ? -16.274 -4.648 13.187 1.00 93.94 301 VAL A N 1
ATOM 2236 C CA . VAL A 1 301 ? -15.589 -5.258 14.344 1.00 93.94 301 VAL A CA 1
ATOM 2237 C C . VAL A 1 301 ? -14.241 -4.613 14.642 1.00 93.94 301 VAL A C 1
ATOM 2239 O O . VAL A 1 301 ? -13.655 -4.838 15.704 1.00 93.94 301 VAL A O 1
ATOM 2242 N N . ARG A 1 302 ?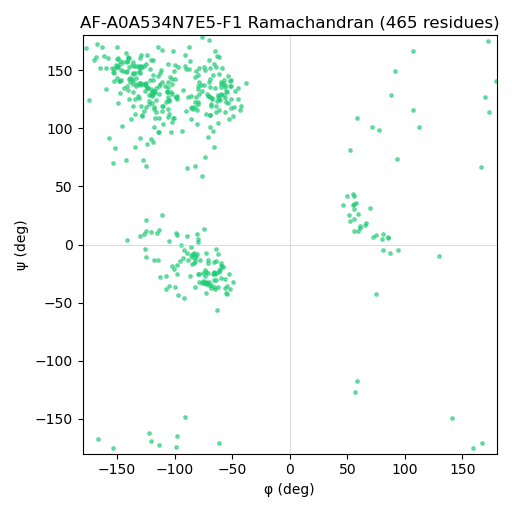 -13.741 -3.809 13.699 1.00 96.88 302 ARG A N 1
ATOM 2243 C CA . ARG A 1 302 ? -12.457 -3.127 13.802 1.00 96.88 302 ARG A CA 1
ATOM 2244 C C . ARG A 1 302 ? -12.447 -1.847 12.985 1.00 96.88 302 ARG A C 1
ATOM 2246 O O . ARG A 1 302 ? -13.046 -1.794 11.906 1.00 96.88 302 ARG A O 1
ATOM 2253 N N . ALA A 1 303 ? -11.712 -0.853 13.461 1.00 98.31 303 ALA A N 1
ATOM 2254 C CA . ALA A 1 303 ? -11.377 0.333 12.692 1.00 98.31 303 ALA A CA 1
ATOM 2255 C C . ALA A 1 303 ? -9.944 0.784 12.989 1.00 98.31 303 ALA A C 1
ATOM 2257 O O . ALA A 1 303 ? -9.448 0.608 14.098 1.00 98.31 303 ALA A O 1
ATOM 2258 N N . VAL A 1 304 ? -9.280 1.365 11.994 1.00 98.44 304 VAL A N 1
ATOM 2259 C CA . VAL A 1 304 ? -7.926 1.914 12.105 1.00 98.44 304 VAL A CA 1
ATOM 2260 C C . VAL A 1 304 ? -7.873 3.264 11.406 1.00 98.44 304 VAL A C 1
ATOM 2262 O O . VAL A 1 304 ? -8.443 3.424 10.325 1.00 98.44 304 VAL A O 1
ATOM 2265 N N . LEU A 1 305 ? -7.158 4.212 12.006 1.00 98.25 305 LEU A N 1
ATOM 2266 C CA . LEU A 1 305 ? -6.793 5.498 11.419 1.00 98.25 305 LEU A CA 1
ATOM 2267 C C . LEU A 1 305 ? -5.280 5.689 11.467 1.00 98.25 305 LEU A C 1
ATOM 2269 O O . LEU A 1 305 ? -4.644 5.407 12.484 1.00 98.25 305 LEU A O 1
ATOM 2273 N N . PHE A 1 306 ? -4.730 6.233 10.386 1.00 97.19 306 PHE A N 1
ATOM 2274 C CA . PHE A 1 306 ? -3.356 6.713 10.310 1.00 97.19 306 PHE A CA 1
ATOM 2275 C C . PHE A 1 306 ? -3.370 8.230 10.133 1.00 97.19 306 PHE A C 1
ATOM 2277 O O . PHE A 1 306 ? -3.555 8.733 9.024 1.00 97.19 306 PHE A O 1
ATOM 2284 N N . GLY A 1 307 ? -3.211 8.928 11.254 1.00 95.19 307 GLY A N 1
ATOM 2285 C CA . GLY A 1 307 ? -3.326 10.373 11.397 1.00 95.19 307 GLY A CA 1
ATOM 2286 C C . GLY A 1 307 ? -4.599 10.812 12.137 1.00 95.19 307 GLY A C 1
ATOM 2287 O O . GLY A 1 307 ? -5.528 10.017 12.319 1.00 95.19 307 GLY A O 1
ATOM 2288 N N . PRO A 1 308 ? -4.653 12.088 12.558 1.00 95.81 308 PRO A N 1
ATOM 2289 C CA . PRO A 1 308 ? -5.844 12.679 13.152 1.00 95.81 308 PRO A CA 1
ATOM 2290 C C . PRO A 1 308 ? -6.966 12.793 12.119 1.00 95.81 308 PRO A C 1
ATOM 2292 O O . PRO A 1 308 ? -6.721 13.055 10.942 1.00 95.81 308 PRO A O 1
ATOM 2295 N N . GLY A 1 309 ? -8.210 12.632 12.562 1.00 97.69 309 GLY A N 1
ATOM 2296 C CA . GLY A 1 309 ? -9.369 12.654 11.682 1.00 97.69 309 GLY A CA 1
ATOM 2297 C C . GLY A 1 309 ? -10.427 11.625 12.050 1.00 97.69 309 GLY A C 1
ATOM 2298 O O . GLY A 1 309 ? -10.613 11.296 13.222 1.00 97.69 309 GLY A O 1
ATOM 2299 N N . SER A 1 310 ? -11.146 11.132 11.044 1.00 98.62 310 SER A N 1
ATOM 2300 C CA . SER A 1 310 ? -12.200 10.137 11.217 1.00 98.62 310 SER A CA 1
ATOM 2301 C C . SER A 1 310 ? -12.379 9.230 10.003 1.00 98.62 310 SER A C 1
ATOM 2303 O O . SER A 1 310 ? -12.101 9.608 8.864 1.00 98.62 310 SER A O 1
ATOM 2305 N N . ILE A 1 311 ? -12.888 8.029 10.271 1.00 98.81 311 ILE A N 1
ATOM 2306 C CA . ILE A 1 311 ? -13.435 7.108 9.279 1.00 98.81 311 ILE A CA 1
ATOM 2307 C C . ILE A 1 311 ? -14.895 6.831 9.627 1.00 98.81 311 ILE A C 1
ATOM 2309 O O . ILE A 1 311 ? -15.245 6.553 10.779 1.00 98.81 311 ILE A O 1
ATOM 2313 N N . ALA A 1 312 ? -15.743 6.905 8.612 1.00 98.62 312 ALA A N 1
ATOM 2314 C CA . ALA A 1 312 ? -17.153 6.567 8.671 1.00 98.62 312 ALA A CA 1
ATOM 2315 C C . ALA A 1 312 ? -17.511 5.596 7.542 1.00 98.62 312 ALA A C 1
ATOM 2317 O O . ALA A 1 312 ? -16.877 5.611 6.486 1.00 98.62 312 ALA A O 1
ATOM 2318 N N . ASP A 1 313 ? -18.536 4.774 7.759 1.00 97.62 313 ASP A N 1
ATOM 2319 C CA . ASP A 1 313 ? -19.167 3.975 6.711 1.00 97.62 313 ASP A CA 1
ATOM 2320 C C . ASP A 1 313 ? -20.611 4.428 6.446 1.00 97.62 313 ASP A C 1
ATOM 2322 O O . ASP A 1 313 ? -21.039 5.485 6.923 1.00 97.62 313 ASP A O 1
ATOM 2326 N N . GLN A 1 314 ? -21.339 3.675 5.613 1.00 95.88 314 GLN A N 1
ATOM 2327 C CA . GLN A 1 314 ? -22.690 4.031 5.157 1.00 95.88 314 GLN A CA 1
ATOM 2328 C C . GLN A 1 314 ? -22.719 5.421 4.506 1.00 95.88 314 GLN A C 1
ATOM 2330 O O . GLN A 1 314 ? -23.585 6.245 4.800 1.00 95.88 314 GLN A O 1
ATOM 2335 N N . SER A 1 315 ? -21.716 5.703 3.668 1.00 94.56 315 SER A N 1
ATOM 2336 C CA . SER A 1 315 ? -21.546 6.999 3.002 1.00 94.56 315 SER A CA 1
ATOM 2337 C C . SER A 1 315 ? -21.489 8.174 3.992 1.00 94.56 315 SER A C 1
ATOM 2339 O O . SER A 1 315 ? -21.983 9.262 3.710 1.00 94.56 315 SER A O 1
ATOM 2341 N N . GLY A 1 316 ? -20.895 7.945 5.168 1.00 95.06 316 GLY A N 1
ATOM 2342 C CA . GLY A 1 316 ? -20.753 8.940 6.231 1.00 95.06 316 GLY A CA 1
ATOM 2343 C C . GLY A 1 316 ? -21.857 8.901 7.291 1.00 95.06 316 GLY A C 1
ATOM 2344 O O . GLY A 1 316 ? -21.758 9.619 8.283 1.00 95.06 316 GLY A O 1
ATOM 2345 N N . GLY A 1 317 ? -22.883 8.061 7.123 1.00 96.38 317 GLY A N 1
ATOM 2346 C CA . GLY A 1 317 ? -23.998 7.943 8.067 1.00 96.38 317 GLY A CA 1
ATOM 2347 C C . GLY A 1 317 ? -23.607 7.388 9.440 1.00 96.38 317 GLY A C 1
ATOM 2348 O O . GLY A 1 317 ? -24.285 7.672 10.428 1.00 96.38 317 GLY A O 1
ATOM 2349 N N . ARG A 1 318 ? -22.499 6.639 9.529 1.00 97.19 318 ARG A N 1
ATOM 2350 C CA . ARG A 1 318 ? -22.003 6.073 10.788 1.00 97.19 318 ARG A CA 1
ATOM 2351 C C . ARG A 1 318 ? -20.500 6.280 10.944 1.00 97.19 318 ARG A C 1
ATOM 2353 O O . ARG A 1 318 ? -19.696 5.665 10.252 1.00 97.19 318 ARG A O 1
ATOM 2360 N N . MET A 1 319 ? -20.115 7.109 11.913 1.00 98.06 319 MET A N 1
ATOM 2361 C CA . MET A 1 319 ? -18.721 7.255 12.344 1.00 98.06 319 MET A CA 1
ATOM 2362 C C . MET A 1 319 ? -18.253 5.969 13.026 1.00 98.06 319 MET A C 1
ATOM 2364 O O . MET A 1 319 ? -18.880 5.529 13.983 1.00 98.06 319 MET A O 1
ATOM 2368 N N . LEU A 1 320 ? -17.142 5.403 12.560 1.00 98.50 320 LEU A N 1
ATOM 2369 C CA . LEU A 1 320 ? -16.562 4.175 13.101 1.00 98.50 320 LEU A CA 1
ATOM 2370 C C . LEU A 1 320 ? -15.435 4.465 14.090 1.00 98.50 320 LEU A C 1
ATOM 2372 O O . LEU A 1 320 ? -15.370 3.845 15.149 1.00 98.50 320 LEU A O 1
ATOM 2376 N N . LEU A 1 321 ? -14.566 5.417 13.754 1.00 98.75 321 LEU A N 1
ATOM 2377 C CA . LEU A 1 321 ? -13.449 5.837 14.593 1.00 98.75 321 LEU A CA 1
ATOM 2378 C C . LEU A 1 321 ? -13.091 7.292 14.287 1.00 98.75 321 LEU A C 1
ATOM 2380 O O . LEU A 1 321 ? -13.103 7.702 13.128 1.00 98.75 321 LEU A O 1
ATOM 2384 N N . SER A 1 322 ? -12.758 8.063 15.317 1.00 98.69 322 SER A N 1
ATOM 2385 C CA . SER A 1 322 ? -12.194 9.407 15.194 1.00 98.69 322 SER A CA 1
ATOM 2386 C C . SER A 1 322 ? -11.205 9.704 16.312 1.00 98.69 322 SER A C 1
ATOM 2388 O O . SER A 1 322 ? -11.401 9.228 17.429 1.00 98.69 322 SER A O 1
ATOM 2390 N N . THR A 1 323 ? -10.213 10.543 16.036 1.00 98.38 323 THR A N 1
ATOM 2391 C CA . THR A 1 323 ? -9.225 11.049 17.002 1.00 98.38 323 THR A CA 1
ATOM 2392 C C . THR A 1 323 ? -8.710 12.415 16.545 1.00 98.38 323 THR A C 1
ATOM 2394 O O . THR A 1 323 ? -8.674 12.698 15.348 1.00 98.38 323 THR A O 1
ATOM 2397 N N . GLN A 1 324 ? -8.305 13.268 17.477 1.00 96.81 324 GLN A N 1
ATOM 2398 C CA . GLN A 1 324 ? -7.701 14.573 17.214 1.00 96.81 324 GLN A CA 1
ATOM 2399 C C . GLN A 1 324 ? -6.173 14.533 17.290 1.00 96.81 324 GLN A C 1
ATOM 2401 O O . GLN A 1 324 ? -5.524 15.378 16.676 1.00 96.81 324 GLN A O 1
ATOM 2406 N N . GLY A 1 325 ? -5.596 13.590 18.044 1.00 93.81 325 GLY A N 1
ATOM 2407 C CA . GLY A 1 325 ? -4.172 13.620 18.385 1.00 93.81 325 GLY A CA 1
ATOM 2408 C C . GLY A 1 325 ? -3.346 12.383 18.035 1.00 93.81 325 GLY A C 1
ATOM 2409 O O . GLY A 1 325 ? -2.122 12.450 18.160 1.00 93.81 325 GLY A O 1
ATOM 2410 N N . ALA A 1 326 ? -3.954 11.260 17.641 1.00 96.25 326 ALA A N 1
ATOM 2411 C CA . ALA A 1 326 ? -3.182 10.044 17.382 1.00 96.25 326 ALA A CA 1
ATOM 2412 C C . ALA A 1 326 ? -2.495 10.065 16.006 1.00 96.25 326 ALA A C 1
ATOM 2414 O O . ALA A 1 326 ? -3.118 10.387 14.994 1.00 96.25 326 ALA A O 1
ATOM 2415 N N . ASN A 1 327 ? -1.223 9.647 15.947 1.00 95.81 327 ASN A N 1
ATOM 2416 C CA . ASN A 1 327 ? -0.555 9.390 14.662 1.00 95.81 327 ASN A CA 1
ATOM 2417 C C . ASN A 1 327 ? -1.060 8.084 14.046 1.00 95.81 327 ASN A C 1
ATOM 2419 O O . ASN A 1 327 ? -1.126 7.936 12.831 1.00 95.81 327 ASN A O 1
ATOM 2423 N N . SER A 1 328 ? -1.412 7.126 14.896 1.00 97.44 328 SER A N 1
ATOM 2424 C CA . SER A 1 328 ? -2.134 5.921 14.522 1.00 97.44 328 SER A CA 1
ATOM 2425 C C . SER A 1 328 ? -2.982 5.454 15.691 1.00 97.44 328 SER A C 1
ATOM 2427 O O . SER A 1 328 ? -2.580 5.573 16.853 1.00 97.44 328 SER A O 1
ATOM 2429 N N . ILE A 1 329 ? -4.166 4.944 15.380 1.00 98.62 329 ILE A N 1
ATOM 2430 C CA . ILE A 1 329 ? -5.075 4.361 16.357 1.00 98.62 329 ILE A CA 1
ATOM 2431 C C . ILE A 1 329 ? -5.854 3.226 15.713 1.00 98.62 329 ILE A C 1
ATOM 2433 O O . ILE A 1 329 ? -6.281 3.307 14.565 1.00 98.62 329 ILE A O 1
ATOM 2437 N N . GLU A 1 330 ? -6.044 2.175 16.484 1.00 98.44 330 GLU A N 1
ATOM 2438 C CA . GLU A 1 330 ? -6.784 0.986 16.133 1.00 98.44 330 GLU A CA 1
ATOM 2439 C C . GLU A 1 330 ? -7.772 0.676 17.247 1.00 98.44 330 GLU A C 1
ATOM 2441 O O . GLU A 1 330 ? -7.418 0.731 18.424 1.00 98.44 330 GLU A O 1
ATOM 2446 N N . THR A 1 331 ? -8.985 0.284 16.873 1.00 98.25 331 THR A N 1
ATOM 2447 C CA . THR A 1 331 ? -9.987 -0.250 17.787 1.00 98.25 331 THR A CA 1
ATOM 2448 C C . THR A 1 331 ? -10.436 -1.626 17.330 1.00 98.25 331 THR A C 1
ATOM 2450 O O . THR A 1 331 ? -10.716 -1.835 16.153 1.00 98.25 331 THR A O 1
ATOM 2453 N N . THR A 1 332 ? -10.520 -2.568 18.264 1.00 96.38 332 THR A N 1
ATOM 2454 C CA . THR A 1 332 ? -11.049 -3.918 18.049 1.00 96.38 332 THR A CA 1
ATOM 2455 C C . THR A 1 332 ? -12.010 -4.261 19.174 1.00 96.38 332 THR A C 1
ATOM 2457 O O . THR A 1 332 ? -11.712 -4.008 20.340 1.00 96.38 332 THR A O 1
ATOM 2460 N N . LEU A 1 333 ? -13.148 -4.863 18.838 1.00 92.81 333 LEU A N 1
ATOM 2461 C CA . LEU A 1 333 ? -14.058 -5.404 19.840 1.00 92.81 333 LEU A CA 1
ATOM 2462 C C . LEU A 1 333 ? -13.644 -6.836 20.219 1.00 92.81 333 LEU A C 1
ATOM 2464 O O . LEU A 1 333 ? -13.661 -7.727 19.371 1.00 92.81 333 LEU A O 1
ATOM 2468 N N . ASP A 1 334 ? -13.285 -7.048 21.485 1.00 89.75 334 ASP A N 1
ATOM 2469 C CA . ASP A 1 334 ? -13.016 -8.363 22.080 1.00 89.75 334 ASP A CA 1
ATOM 2470 C C . ASP A 1 334 ? -14.068 -8.659 23.160 1.00 89.75 334 ASP A C 1
ATOM 2472 O O . ASP A 1 334 ? -14.021 -8.147 24.285 1.00 89.75 334 ASP A O 1
ATOM 2476 N N . GLY A 1 335 ? -15.100 -9.417 22.779 1.00 89.44 335 GLY A N 1
ATOM 2477 C CA . GLY A 1 335 ? -16.295 -9.596 23.600 1.00 89.44 335 GLY A CA 1
ATOM 2478 C C . GLY A 1 335 ? -16.974 -8.254 23.896 1.00 89.44 335 GLY A C 1
ATOM 2479 O O . GLY A 1 335 ? -17.425 -7.569 22.984 1.00 89.44 335 GLY A O 1
ATOM 2480 N N . ALA A 1 336 ? -17.044 -7.879 25.176 1.00 94.19 336 ALA A N 1
ATOM 2481 C CA . ALA A 1 336 ? -17.586 -6.592 25.628 1.00 94.19 336 ALA A CA 1
ATOM 2482 C C . ALA A 1 336 ? -16.497 -5.530 25.894 1.00 94.19 336 ALA A C 1
ATOM 2484 O O . ALA A 1 336 ? -16.787 -4.461 26.433 1.00 94.19 336 ALA A O 1
ATOM 2485 N N . THR A 1 337 ? -15.238 -5.804 25.549 1.00 97.38 337 THR A N 1
ATOM 2486 C CA . THR A 1 337 ? -14.128 -4.865 25.741 1.00 97.38 337 THR A CA 1
ATOM 2487 C C . THR A 1 337 ? -13.733 -4.249 24.408 1.00 97.38 337 THR A C 1
ATOM 2489 O O . THR A 1 337 ? -13.380 -4.958 23.467 1.00 97.38 337 THR A O 1
ATOM 2492 N N . LEU A 1 338 ? -13.740 -2.919 24.327 1.00 98.19 338 LEU A N 1
ATOM 2493 C CA . LEU A 1 338 ? -13.104 -2.202 23.230 1.00 98.19 338 LEU A CA 1
ATOM 2494 C C . LEU A 1 338 ? -11.598 -2.117 23.505 1.00 98.19 338 LEU A C 1
ATOM 2496 O O . LEU A 1 338 ? -11.152 -1.324 24.337 1.00 98.19 338 LEU A O 1
ATOM 2500 N N . ALA A 1 339 ? -10.818 -2.940 22.813 1.00 98.25 339 ALA A N 1
ATOM 2501 C CA . ALA A 1 339 ? -9.367 -2.874 22.846 1.00 98.25 339 ALA A CA 1
ATOM 2502 C C . ALA A 1 339 ? -8.882 -1.786 21.885 1.00 98.25 339 ALA A C 1
ATOM 2504 O O . ALA A 1 339 ? -9.176 -1.827 20.688 1.00 98.25 339 ALA A O 1
ATOM 2505 N N . VAL A 1 340 ? -8.140 -0.816 22.410 1.00 98.56 340 VAL A N 1
ATOM 2506 C CA . VAL A 1 340 ? -7.592 0.309 21.650 1.00 98.56 340 VAL A CA 1
ATOM 2507 C C . VAL A 1 340 ? -6.076 0.261 21.699 1.00 98.56 340 VAL A C 1
ATOM 2509 O O . VAL A 1 340 ? -5.488 0.158 22.775 1.00 98.56 340 VAL A O 1
ATOM 2512 N N . THR A 1 341 ? -5.425 0.360 20.544 1.00 98.25 341 THR A N 1
ATOM 2513 C CA . THR A 1 341 ? -3.962 0.456 20.459 1.00 98.25 341 THR A CA 1
ATOM 2514 C C . THR A 1 341 ? -3.549 1.602 19.552 1.00 98.25 341 THR A C 1
ATOM 2516 O O . THR A 1 341 ? -4.310 2.002 18.674 1.00 98.25 341 THR A O 1
ATOM 2519 N N . GLY A 1 342 ? -2.371 2.180 19.773 1.00 95.88 342 GLY A N 1
ATOM 2520 C CA . GLY A 1 342 ? -1.890 3.277 18.936 1.00 95.88 342 GLY A CA 1
ATOM 2521 C C . GLY A 1 342 ? -0.817 4.136 19.587 1.00 95.88 342 GLY A C 1
ATOM 2522 O O . GLY A 1 342 ? -0.362 3.867 20.705 1.00 95.88 342 GLY A O 1
ATOM 2523 N N . ASN A 1 343 ? -0.427 5.202 18.885 1.00 91.38 343 ASN A N 1
ATOM 2524 C CA . ASN A 1 343 ? 0.675 6.065 19.296 1.00 91.38 343 ASN A CA 1
ATOM 2525 C C . ASN A 1 343 ? 0.510 7.541 18.864 1.00 91.38 343 ASN A C 1
ATOM 2527 O O . ASN A 1 343 ? 0.498 7.827 17.666 1.00 91.38 343 ASN A O 1
ATOM 2531 N N . PRO A 1 344 ? 0.511 8.499 19.810 1.00 94.50 344 PRO A N 1
ATOM 2532 C CA . PRO A 1 344 ? -0.024 8.348 21.163 1.00 94.50 344 PRO A CA 1
ATOM 2533 C C . PRO A 1 344 ? -1.558 8.237 21.107 1.00 94.50 344 PRO A C 1
ATOM 2535 O O . PRO A 1 344 ? -2.182 8.822 20.231 1.00 94.50 344 PRO A O 1
ATOM 2538 N N . VAL A 1 345 ? -2.189 7.554 22.065 1.00 96.56 345 VAL A N 1
ATOM 2539 C CA . VAL A 1 345 ? -3.658 7.568 22.207 1.00 96.56 345 VAL A CA 1
ATOM 2540 C C . VAL A 1 345 ? -4.024 8.498 23.358 1.00 96.56 345 VAL A C 1
ATOM 2542 O O . VAL A 1 345 ? -3.796 8.168 24.519 1.00 96.56 345 VAL A O 1
ATOM 2545 N N . ARG A 1 346 ? -4.545 9.684 23.032 1.00 96.31 346 ARG A N 1
ATOM 2546 C CA . ARG A 1 346 ? -4.971 10.700 24.017 1.00 96.31 346 ARG A CA 1
ATOM 2547 C C . ARG A 1 346 ? -6.474 10.923 24.025 1.00 96.31 346 ARG A C 1
ATOM 2549 O O . ARG A 1 346 ? -7.029 11.294 25.052 1.00 96.31 346 ARG A O 1
ATOM 2556 N N . ASP A 1 347 ? -7.104 10.688 22.887 1.00 98.00 347 ASP A N 1
ATOM 2557 C CA . ASP A 1 347 ? -8.523 10.879 22.678 1.00 98.00 347 ASP A CA 1
ATOM 2558 C C . ASP A 1 347 ? -9.008 9.948 21.565 1.00 98.00 347 ASP A C 1
ATOM 2560 O O . ASP A 1 347 ? -8.255 9.638 20.633 1.00 98.00 347 ASP A O 1
ATOM 2564 N N . PHE A 1 348 ? -10.262 9.511 21.663 1.00 98.50 348 PHE A N 1
ATOM 2565 C CA . PHE A 1 348 ? -10.966 8.903 20.542 1.00 98.50 348 PHE A CA 1
ATOM 2566 C C . PHE A 1 348 ? -12.484 8.893 20.736 1.00 98.50 348 PHE A C 1
ATOM 2568 O O . PHE A 1 348 ? -13.002 8.967 21.853 1.00 98.50 348 PHE A O 1
ATOM 2575 N N . ARG A 1 349 ? -13.196 8.703 19.623 1.00 98.38 349 ARG A N 1
ATOM 2576 C CA . ARG A 1 349 ? -14.581 8.213 19.599 1.00 98.38 349 ARG A CA 1
ATOM 2577 C C . ARG A 1 349 ? -14.651 6.999 18.688 1.00 98.38 349 ARG A C 1
ATOM 2579 O O . ARG A 1 349 ? -14.127 7.062 17.581 1.00 98.38 349 ARG A O 1
ATOM 2586 N N . ALA A 1 350 ? -15.279 5.919 19.134 1.00 98.44 350 ALA A N 1
ATOM 2587 C CA . ALA A 1 350 ? -15.330 4.664 18.389 1.00 98.44 350 ALA A CA 1
ATOM 2588 C C . ALA A 1 350 ? -16.715 4.019 18.457 1.00 98.44 350 ALA A C 1
ATOM 2590 O O . ALA A 1 350 ? -17.341 4.005 19.515 1.00 98.44 350 ALA A O 1
ATOM 2591 N N . TYR A 1 351 ? -17.183 3.467 17.342 1.00 97.88 351 TYR A N 1
ATOM 2592 C CA . TYR A 1 351 ? -18.429 2.709 17.284 1.00 97.88 351 TYR A CA 1
ATOM 2593 C C . TYR A 1 351 ? -18.216 1.283 17.778 1.00 97.88 351 TYR A C 1
ATOM 2595 O O . TYR A 1 351 ? -17.477 0.512 17.171 1.00 97.88 351 TYR A O 1
ATOM 2603 N N . ALA A 1 352 ? -18.870 0.947 18.888 1.00 96.50 352 ALA A N 1
ATOM 2604 C CA . ALA A 1 352 ? -18.795 -0.362 19.522 1.00 96.50 352 ALA A CA 1
ATOM 2605 C C . ALA A 1 352 ? -20.088 -0.640 20.320 1.00 96.50 352 ALA A C 1
ATOM 2607 O O . ALA A 1 352 ? -20.076 -0.621 21.556 1.00 96.50 352 ALA A O 1
ATOM 2608 N N . PRO A 1 353 ? -21.230 -0.865 19.638 1.00 91.56 353 PRO A N 1
ATOM 2609 C CA . PRO A 1 353 ? -22.505 -1.157 20.286 1.00 91.56 353 PRO A CA 1
ATOM 2610 C C . PRO A 1 353 ? -22.428 -2.524 20.981 1.00 91.56 353 PRO A C 1
ATOM 2612 O O . PRO A 1 353 ? -22.555 -3.566 20.348 1.00 91.56 353 PRO A O 1
ATOM 2615 N N . GLY A 1 354 ? -22.173 -2.521 22.287 1.00 89.88 354 GLY A N 1
ATOM 2616 C CA . GLY A 1 354 ? -21.958 -3.734 23.085 1.00 89.88 354 GLY A CA 1
ATOM 2617 C C . GLY A 1 354 ? -20.693 -3.696 23.939 1.00 89.88 354 GLY A C 1
ATOM 2618 O O . GLY A 1 354 ? -20.533 -4.540 24.817 1.00 89.88 354 GLY A O 1
ATOM 2619 N N . ALA A 1 355 ? -19.819 -2.705 23.737 1.00 96.56 355 ALA A N 1
ATOM 2620 C CA . ALA A 1 355 ? -18.710 -2.479 24.647 1.00 96.56 355 ALA A CA 1
ATOM 2621 C C . ALA A 1 355 ? -19.216 -1.956 26.003 1.00 9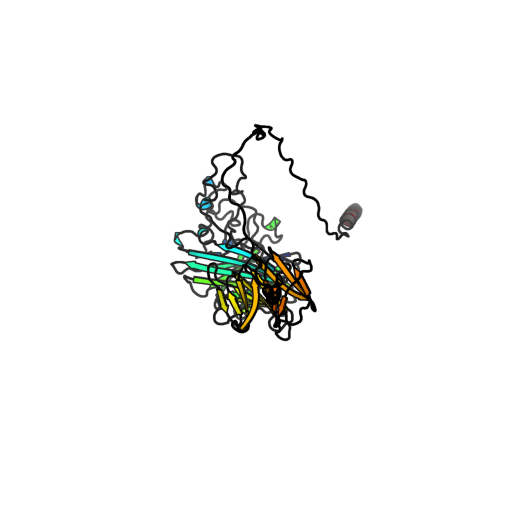6.56 355 ALA A C 1
ATOM 2623 O O . ALA A 1 355 ? -20.046 -1.049 26.062 1.00 96.56 355 ALA A O 1
ATOM 2624 N N . SER A 1 356 ? -18.677 -2.508 27.086 1.00 96.88 356 SER A N 1
ATOM 2625 C CA . SER A 1 356 ? -18.875 -2.061 28.470 1.00 96.88 356 SER A CA 1
ATOM 2626 C C . SER A 1 356 ? -17.554 -1.787 29.195 1.00 96.88 356 SER A C 1
ATOM 2628 O O . SER A 1 356 ? -17.555 -1.358 30.346 1.00 96.88 356 SER A O 1
ATOM 2630 N N . ALA A 1 357 ? -16.423 -2.059 28.543 1.00 97.88 357 ALA A N 1
ATOM 2631 C CA . ALA A 1 357 ? -15.081 -1.811 29.050 1.00 97.88 357 ALA A CA 1
ATOM 2632 C C . ALA A 1 357 ? -14.163 -1.325 27.921 1.00 97.88 357 ALA A C 1
ATOM 2634 O O . ALA A 1 357 ? -14.431 -1.568 26.743 1.00 97.88 357 ALA A O 1
ATOM 2635 N N . VAL A 1 358 ? -13.074 -0.649 28.287 1.00 98.50 358 VAL A N 1
ATOM 2636 C CA . VAL A 1 358 ? -12.064 -0.142 27.351 1.00 98.50 358 VAL A CA 1
ATOM 2637 C C . VAL A 1 358 ? -10.674 -0.433 27.889 1.00 98.50 358 VAL A C 1
ATOM 2639 O O . VAL A 1 358 ? -10.404 -0.209 29.071 1.00 98.50 358 VAL A O 1
ATOM 2642 N N . THR A 1 359 ? -9.775 -0.859 27.007 1.00 98.44 359 THR A N 1
ATOM 2643 C CA . THR A 1 359 ? -8.332 -0.824 27.261 1.00 98.44 359 THR A CA 1
ATOM 2644 C C . THR A 1 359 ? -7.646 0.070 26.236 1.00 98.44 359 THR A C 1
ATOM 2646 O O . THR A 1 359 ? -8.012 0.072 25.066 1.00 98.44 359 THR A O 1
ATOM 2649 N N . VAL A 1 360 ? -6.647 0.837 26.666 1.00 98.25 360 VAL A N 1
ATOM 2650 C CA . VAL A 1 360 ? -5.763 1.622 25.797 1.00 98.25 360 VAL A CA 1
ATOM 2651 C C . VAL A 1 360 ? -4.351 1.094 25.986 1.00 98.25 360 VAL A C 1
ATOM 2653 O O . VAL A 1 360 ? -3.822 1.120 27.096 1.00 98.25 360 VAL A O 1
ATOM 2656 N N . ASN A 1 361 ? -3.748 0.577 24.915 1.00 97.19 361 ASN A N 1
ATOM 2657 C CA . ASN A 1 361 ? -2.435 -0.073 24.935 1.00 97.19 361 ASN A CA 1
ATOM 2658 C C . ASN A 1 361 ? -2.325 -1.137 26.049 1.00 97.19 361 ASN A C 1
ATOM 2660 O O . ASN A 1 361 ? -1.329 -1.218 26.763 1.00 97.19 361 ASN A O 1
ATOM 2664 N N . GLY A 1 362 ? -3.391 -1.929 26.218 1.00 96.88 362 GLY A N 1
ATOM 2665 C CA . GLY A 1 362 ? -3.487 -2.989 27.227 1.00 96.88 362 GLY A CA 1
ATOM 2666 C C . GLY A 1 362 ? -3.853 -2.522 28.641 1.00 96.88 362 GLY A C 1
ATOM 2667 O O . GLY A 1 362 ? -4.080 -3.361 29.508 1.00 96.88 362 GLY A O 1
ATOM 2668 N N . VAL A 1 363 ? -3.961 -1.213 28.886 1.00 97.81 363 VAL A N 1
ATOM 2669 C CA . VAL A 1 363 ? -4.290 -0.655 30.206 1.00 97.81 363 VAL A CA 1
ATOM 2670 C C . VAL A 1 363 ? -5.778 -0.294 30.278 1.00 97.81 363 VAL A C 1
ATOM 2672 O O . VAL A 1 363 ? -6.249 0.446 29.414 1.00 97.81 363 VAL A O 1
ATOM 2675 N N . PRO A 1 364 ? -6.542 -0.770 31.279 1.00 97.94 364 PRO A N 1
ATOM 2676 C CA . PRO A 1 364 ? -7.935 -0.365 31.468 1.00 97.94 364 PRO A CA 1
ATOM 2677 C C . PRO A 1 364 ? -8.085 1.145 31.689 1.00 97.94 364 PRO A C 1
ATOM 2679 O O . PRO A 1 364 ? -7.319 1.741 32.448 1.00 97.94 364 PRO A O 1
ATOM 2682 N N . VAL A 1 365 ? -9.094 1.758 31.066 1.00 97.88 365 VAL A N 1
ATOM 2683 C CA . VAL A 1 365 ? -9.389 3.195 31.211 1.00 97.88 365 VAL A CA 1
ATOM 2684 C C . VAL A 1 365 ? -10.882 3.461 31.387 1.00 97.88 365 VAL A C 1
ATOM 2686 O O . VAL A 1 365 ? -11.725 2.676 30.954 1.00 97.88 365 VAL A O 1
ATOM 2689 N N . SER A 1 366 ? -11.213 4.608 31.981 1.00 96.75 366 SER A N 1
ATOM 2690 C CA . SER A 1 366 ? -12.587 5.113 32.029 1.00 96.75 366 SER A CA 1
ATOM 2691 C C . SER A 1 366 ? -12.965 5.789 30.709 1.00 96.75 366 SER A C 1
ATOM 2693 O O . SER A 1 366 ? -12.224 6.633 30.201 1.00 96.75 366 SER A O 1
ATOM 2695 N N . ALA A 1 367 ? -14.146 5.459 30.190 1.00 97.38 367 ALA A N 1
ATOM 2696 C CA . ALA A 1 367 ? -14.715 6.021 28.968 1.00 97.38 367 ALA A CA 1
ATOM 2697 C C . ALA A 1 367 ? -16.227 6.242 29.130 1.00 97.38 367 ALA A C 1
ATOM 2699 O O . ALA A 1 367 ? -16.862 5.637 29.995 1.00 97.38 367 ALA A O 1
ATOM 2700 N N . THR A 1 368 ? -16.803 7.100 28.292 1.00 97.75 368 THR A N 1
ATOM 2701 C CA . THR A 1 368 ? -18.256 7.313 28.222 1.00 97.75 368 THR A CA 1
ATOM 2702 C C . THR A 1 368 ? -18.861 6.405 27.154 1.00 97.75 368 THR A C 1
ATOM 2704 O O . THR A 1 368 ? -18.348 6.362 26.036 1.00 97.75 368 THR A O 1
ATOM 2707 N N . PHE A 1 369 ? -19.959 5.719 27.484 1.00 96.75 369 PHE A N 1
ATOM 2708 C CA . PHE A 1 369 ? -20.696 4.822 26.589 1.00 96.75 369 PHE A CA 1
ATOM 2709 C C . PHE A 1 369 ? -22.083 5.407 26.311 1.00 96.75 369 PHE A C 1
ATOM 2711 O O . PHE A 1 369 ? -22.935 5.423 27.196 1.00 96.75 369 PHE A O 1
ATOM 2718 N N . GLU A 1 370 ? -22.318 5.898 25.096 1.00 95.38 370 GLU A N 1
ATOM 2719 C CA . GLU A 1 370 ? -23.577 6.559 24.738 1.00 95.38 370 GLU A CA 1
ATOM 2720 C C . GLU A 1 370 ? -23.932 6.300 23.271 1.00 95.38 370 GLU A C 1
ATOM 2722 O O . GLU A 1 370 ? -23.098 6.457 22.381 1.00 95.38 370 GLU A O 1
ATOM 2727 N N . GLY A 1 371 ? -25.172 5.876 22.999 1.00 91.00 371 GLY A N 1
ATOM 2728 C CA . GLY A 1 371 ? -25.664 5.694 21.626 1.00 91.00 371 GLY A CA 1
ATOM 2729 C C . GLY A 1 371 ? -24.864 4.692 20.777 1.00 91.00 371 GLY A C 1
ATOM 2730 O O . GLY A 1 371 ? -24.816 4.827 19.558 1.00 91.00 371 GLY A O 1
ATOM 2731 N N . GLY A 1 372 ? -24.199 3.712 21.404 1.00 93.50 372 GLY A N 1
ATOM 2732 C CA . GLY A 1 372 ? -23.313 2.755 20.724 1.00 93.50 372 GLY A CA 1
ATOM 2733 C C . GLY A 1 372 ? -21.911 3.292 20.403 1.00 93.50 372 GLY A C 1
ATOM 2734 O O . GLY A 1 372 ? -21.120 2.585 19.778 1.00 93.50 372 GLY A O 1
ATOM 2735 N N . LEU A 1 373 ? -21.591 4.514 20.836 1.00 97.31 373 LEU A N 1
ATOM 2736 C CA . LEU A 1 373 ? -20.263 5.112 20.755 1.00 97.31 373 LEU A CA 1
ATOM 2737 C C . LEU A 1 373 ? -19.553 5.056 22.110 1.00 97.31 373 LEU A C 1
ATOM 2739 O O . LEU A 1 373 ? -20.146 5.298 23.161 1.00 97.31 373 LEU A O 1
ATOM 2743 N N . VAL A 1 374 ? -18.251 4.806 22.056 1.00 98.25 374 VAL A N 1
ATOM 2744 C CA . VAL A 1 374 ? -17.320 4.896 23.180 1.00 98.25 374 VAL A CA 1
ATOM 2745 C C . VAL A 1 374 ? -16.474 6.149 22.998 1.00 98.25 374 VAL A C 1
ATOM 2747 O O . VAL A 1 374 ? -15.886 6.330 21.934 1.00 98.25 374 VAL A O 1
ATOM 2750 N N . THR A 1 375 ? -16.410 7.012 24.013 1.00 98.25 375 THR A N 1
ATOM 2751 C CA . THR A 1 375 ? -15.625 8.260 23.994 1.00 98.25 375 THR A CA 1
ATOM 2752 C C . THR A 1 375 ? -14.576 8.259 25.104 1.00 98.25 375 THR A C 1
ATOM 2754 O O . THR A 1 375 ? -14.907 8.031 26.270 1.00 98.25 375 THR A O 1
ATOM 2757 N N . TYR A 1 376 ? -13.322 8.527 24.738 1.00 97.81 376 TYR A N 1
ATOM 2758 C CA . TYR A 1 376 ? -12.181 8.652 25.645 1.00 97.81 376 TYR A CA 1
ATOM 2759 C C . TYR A 1 376 ? -11.472 10.005 25.433 1.00 97.81 376 TYR A C 1
ATOM 2761 O O . TYR A 1 376 ? -11.278 10.386 24.275 1.00 97.81 376 TYR A O 1
ATOM 2769 N N . PRO A 1 377 ? -11.049 10.706 26.506 1.00 96.12 377 PRO A N 1
ATOM 2770 C CA . PRO A 1 377 ? -11.333 10.403 27.914 1.00 96.12 377 PRO A CA 1
ATOM 2771 C C . PRO A 1 377 ? -12.832 10.497 28.231 1.00 96.12 377 PRO A C 1
ATOM 2773 O O . PRO A 1 377 ? -13.601 11.074 27.462 1.00 96.12 377 PRO A O 1
ATOM 2776 N N . ALA A 1 378 ? -13.258 9.900 29.348 1.00 87.12 378 ALA A N 1
ATOM 2777 C CA . ALA A 1 378 ? -14.645 10.007 29.794 1.00 87.12 378 ALA A CA 1
ATOM 2778 C C . ALA A 1 378 ? -15.056 11.484 29.930 1.00 87.12 378 ALA A C 1
ATOM 2780 O O . ALA A 1 378 ? -14.345 12.284 30.543 1.00 87.12 378 ALA A O 1
ATOM 2781 N N . VAL A 1 379 ? -16.215 11.835 29.376 1.00 80.62 379 VAL A N 1
ATOM 2782 C CA . VAL A 1 379 ? -16.811 13.158 29.561 1.00 80.62 379 VAL A CA 1
ATOM 2783 C C . VAL A 1 379 ? -17.270 13.249 31.012 1.00 80.62 379 VAL A C 1
ATOM 2785 O O . VAL A 1 379 ? -18.191 12.545 31.426 1.00 80.62 379 VAL A O 1
ATOM 2788 N N . VAL A 1 380 ? -16.611 14.099 31.798 1.00 70.62 380 VAL A N 1
ATOM 2789 C CA . VAL A 1 380 ? -17.068 14.423 33.151 1.00 70.62 380 VAL A CA 1
ATOM 2790 C C . VAL A 1 380 ? -18.301 15.306 32.995 1.00 70.62 380 VAL A C 1
ATOM 2792 O O . VAL A 1 380 ? -18.200 16.422 32.486 1.00 70.62 380 VAL A O 1
ATOM 2795 N N . ALA A 1 381 ? -19.474 14.799 33.381 1.00 61.72 381 ALA A N 1
ATOM 2796 C CA . ALA A 1 381 ? -20.665 15.636 33.461 1.00 61.72 381 ALA A CA 1
ATOM 2797 C C . ALA A 1 381 ? -20.366 16.824 34.398 1.00 61.72 381 ALA A C 1
ATOM 2799 O O . ALA A 1 381 ? -19.746 16.608 35.446 1.00 61.72 381 ALA A O 1
ATOM 2800 N N . PRO A 1 382 ? -20.774 18.062 34.057 1.00 61.75 382 PRO A N 1
ATOM 2801 C CA . PRO A 1 382 ? -20.695 19.167 35.001 1.00 61.75 382 PRO A CA 1
ATOM 2802 C C . PRO A 1 382 ? -21.373 18.745 36.310 1.00 61.75 382 PRO A C 1
ATOM 2804 O O . PRO A 1 382 ? -22.403 18.060 36.242 1.00 61.75 382 PRO A O 1
ATOM 2807 N N . PRO A 1 383 ? -20.833 19.113 37.488 1.00 56.66 383 PRO A N 1
ATOM 2808 C CA . PRO A 1 383 ? -21.573 18.917 38.724 1.00 56.66 383 PRO A CA 1
ATOM 2809 C C . PRO A 1 383 ? -22.974 19.524 38.548 1.00 56.66 383 PRO A C 1
ATOM 2811 O O . PRO A 1 383 ? -23.098 20.554 37.868 1.00 56.66 383 PRO A O 1
ATOM 2814 N N . PRO A 1 384 ? -24.032 18.887 39.089 1.00 58.84 384 PRO A N 1
ATOM 2815 C CA . PRO A 1 384 ? -25.354 19.494 39.105 1.00 58.84 384 PRO A CA 1
ATOM 2816 C C . PRO A 1 384 ? -25.192 20.924 39.601 1.00 58.84 384 PRO A C 1
ATOM 2818 O O . PRO A 1 384 ? -24.473 21.136 40.576 1.00 58.84 384 PRO A O 1
ATOM 2821 N N . ALA A 1 385 ? -25.790 21.897 38.909 1.00 60.28 385 ALA A N 1
ATOM 2822 C CA . ALA A 1 385 ? -25.822 23.252 39.431 1.00 60.28 385 ALA A CA 1
ATOM 2823 C C . ALA A 1 385 ? -26.350 23.150 40.862 1.00 60.28 385 ALA A C 1
ATOM 2825 O O . ALA A 1 385 ? -27.465 22.653 41.051 1.00 60.28 385 ALA A O 1
ATOM 2826 N N . ASP A 1 386 ? -25.529 23.535 41.843 1.00 49.66 386 ASP A N 1
ATOM 2827 C CA . ASP A 1 386 ? -25.976 23.662 43.219 1.00 49.66 386 ASP A CA 1
ATOM 2828 C C . ASP A 1 386 ? -27.204 24.559 43.147 1.00 49.66 386 ASP A C 1
ATOM 2830 O O . ASP A 1 386 ? -27.117 25.739 42.798 1.00 49.66 386 ASP A O 1
ATOM 2834 N N . GLY A 1 387 ? -28.375 23.958 43.352 1.00 48.09 387 GLY A N 1
ATOM 2835 C CA . GLY A 1 387 ? -29.623 24.680 43.473 1.00 48.09 387 GLY A CA 1
ATOM 2836 C C . GLY A 1 387 ? -29.496 25.486 44.745 1.00 48.09 387 GLY A C 1
ATOM 2837 O O . GLY A 1 387 ? -29.887 25.005 45.804 1.00 48.09 387 GLY A O 1
ATOM 2838 N N . GLY A 1 388 ? -28.862 26.657 44.640 1.00 45.00 388 GLY A N 1
ATOM 2839 C CA . GLY A 1 388 ? -28.686 27.587 45.732 1.00 45.00 388 GLY A CA 1
ATOM 2840 C C . GLY A 1 388 ? -30.046 27.771 46.370 1.00 45.00 388 GLY A C 1
ATOM 2841 O O . GLY A 1 388 ? -30.967 28.308 45.751 1.00 45.00 388 GLY A O 1
ATOM 2842 N N . SER A 1 389 ? -30.195 27.260 47.589 1.00 45.84 389 SER A N 1
ATOM 2843 C CA . SER A 1 389 ? -31.292 27.672 48.441 1.00 45.84 389 SER A CA 1
ATOM 2844 C C . SER A 1 389 ? -31.207 29.188 48.510 1.00 45.84 389 SER A C 1
ATOM 2846 O O . SER A 1 389 ? -30.153 29.714 48.871 1.00 45.84 389 SER A O 1
ATOM 2848 N N . ALA A 1 390 ? -32.274 29.874 48.102 1.00 46.31 390 ALA A N 1
ATOM 2849 C CA . ALA A 1 390 ? -32.366 31.317 48.228 1.00 46.31 390 ALA A CA 1
ATOM 2850 C C . ALA A 1 390 ? -31.979 31.701 49.660 1.00 46.31 390 ALA A C 1
ATOM 2852 O O . ALA A 1 390 ? -32.618 31.248 50.612 1.00 46.31 390 ALA A O 1
ATOM 2853 N N . ASP A 1 391 ? -30.909 32.483 49.795 1.00 48.81 391 ASP A N 1
ATOM 2854 C CA . ASP A 1 391 ? -30.564 33.122 51.054 1.00 48.81 391 ASP A CA 1
ATOM 2855 C C . ASP A 1 391 ? -31.724 34.063 51.393 1.00 48.81 391 ASP A C 1
ATOM 2857 O O . ASP A 1 391 ? -31.959 35.078 50.728 1.00 48.81 391 ASP A O 1
ATOM 2861 N N . ALA A 1 392 ? -32.547 33.640 52.349 1.00 44.22 392 ALA A N 1
ATOM 2862 C CA . ALA A 1 392 ? -33.609 34.456 52.896 1.00 44.22 392 ALA A CA 1
ATOM 2863 C C . ALA A 1 392 ? -32.930 35.540 53.730 1.00 44.22 392 ALA A C 1
ATOM 2865 O O . ALA A 1 392 ? -32.623 35.324 54.900 1.00 44.22 392 ALA A O 1
ATOM 2866 N N . GLY A 1 393 ? -32.673 36.682 53.088 1.00 42.94 393 GLY A N 1
ATOM 2867 C CA . GLY A 1 393 ? -32.038 37.839 53.698 1.00 42.94 393 GLY A CA 1
ATOM 2868 C C . GLY A 1 393 ? -32.599 38.125 55.088 1.00 42.94 393 GLY A C 1
ATOM 2869 O O . GLY A 1 393 ? -33.776 38.458 55.247 1.00 42.94 393 GLY A O 1
ATOM 2870 N N . ALA A 1 394 ? -31.738 37.995 56.094 1.00 40.59 394 ALA A N 1
ATOM 2871 C CA . ALA A 1 394 ? -31.989 38.549 57.409 1.00 40.59 394 ALA A CA 1
ATOM 2872 C C . ALA A 1 394 ? -31.673 40.057 57.356 1.00 40.59 394 ALA A C 1
ATOM 2874 O O . ALA A 1 394 ? -30.614 40.435 56.849 1.00 40.59 394 ALA A O 1
ATOM 2875 N N . PRO A 1 395 ? -32.588 40.925 57.816 1.00 43.59 395 PRO A N 1
ATOM 2876 C CA . PRO A 1 395 ? -32.437 42.363 57.694 1.00 43.59 395 PRO A CA 1
ATOM 2877 C C . PRO A 1 395 ? -31.321 42.914 58.583 1.00 43.59 395 PRO A C 1
ATOM 2879 O O . PRO A 1 395 ? -31.122 42.503 59.725 1.00 43.59 395 PRO A O 1
ATOM 2882 N N . ASP A 1 396 ? -30.658 43.894 57.985 1.00 46.84 396 ASP A N 1
ATOM 2883 C CA . ASP A 1 396 ? -29.667 44.819 58.506 1.00 46.84 396 ASP A CA 1
ATOM 2884 C C . ASP A 1 396 ? -30.065 45.410 59.872 1.00 46.84 396 ASP A C 1
ATOM 2886 O O . ASP A 1 396 ? -31.137 46.004 60.028 1.00 46.84 396 ASP A O 1
ATOM 2890 N N . SER A 1 397 ? -29.183 45.265 60.860 1.00 38.88 397 SER A N 1
ATOM 2891 C CA . SER A 1 397 ? -29.214 46.025 62.108 1.00 38.88 397 SER A CA 1
ATOM 2892 C C . SER A 1 397 ? -27.914 46.813 62.201 1.00 38.88 397 SER A C 1
ATOM 2894 O O . SER A 1 397 ? -26.912 46.326 62.728 1.00 38.88 397 SER A O 1
ATOM 2896 N N . GLY A 1 398 ? -27.929 48.016 61.635 1.00 39.00 398 GLY A N 1
ATOM 2897 C CA . GLY A 1 398 ? -26.841 48.966 61.790 1.00 39.00 398 GLY A CA 1
ATOM 2898 C C . GLY A 1 398 ? -26.667 49.410 63.243 1.00 39.00 398 GLY A C 1
ATOM 2899 O O . GLY A 1 398 ? -27.631 49.463 64.003 1.00 39.00 398 GLY A O 1
ATOM 2900 N N . ASP A 1 399 ? -25.437 49.785 63.587 1.00 33.22 399 ASP A N 1
ATOM 2901 C CA . ASP A 1 399 ? -25.188 51.019 64.334 1.00 33.22 399 ASP A CA 1
ATOM 2902 C C . ASP A 1 399 ? -23.750 51.529 64.051 1.00 33.22 399 ASP A C 1
ATOM 2904 O O . ASP A 1 399 ? -22.881 50.734 63.675 1.00 33.22 399 ASP A O 1
ATOM 2908 N N . PRO A 1 400 ? -23.503 52.851 64.141 1.00 46.69 400 PRO A N 1
ATOM 2909 C CA . PRO A 1 400 ? -22.386 53.559 63.526 1.00 46.69 400 PRO A CA 1
ATOM 2910 C C . PRO A 1 400 ? -21.240 53.829 64.512 1.00 46.69 400 PRO A C 1
ATOM 2912 O O . PRO A 1 400 ? -21.464 54.023 65.704 1.00 46.69 400 PRO A O 1
ATOM 2915 N N . GLY A 1 401 ? -20.013 53.974 64.008 1.00 34.06 401 GLY A N 1
ATOM 2916 C CA . GLY A 1 401 ? -18.936 54.575 64.799 1.00 34.06 401 GLY A CA 1
ATOM 2917 C C . GLY A 1 401 ? -17.540 54.447 64.195 1.00 34.06 401 GLY A C 1
ATOM 2918 O O . GLY A 1 401 ? -17.096 53.342 63.915 1.00 34.06 401 GLY A O 1
ATOM 2919 N N . ASP A 1 402 ? -16.874 55.600 64.078 1.00 39.41 402 ASP A N 1
ATOM 2920 C CA . ASP A 1 402 ? -15.419 55.838 64.025 1.00 39.41 402 ASP A CA 1
ATOM 2921 C C . ASP A 1 402 ? -14.661 55.407 62.750 1.00 39.41 402 ASP A C 1
ATOM 2923 O O . ASP A 1 402 ? -14.396 54.237 62.514 1.00 39.41 402 ASP A O 1
ATOM 2927 N N . LEU A 1 403 ? -14.299 56.280 61.794 1.00 38.38 403 LEU A N 1
ATOM 2928 C CA . LEU A 1 403 ? -13.533 57.547 61.839 1.00 38.38 403 LEU A CA 1
ATOM 2929 C C . LEU A 1 403 ? -12.164 57.475 62.548 1.00 38.38 403 LEU A C 1
ATOM 2931 O O . LEU A 1 403 ? -12.009 57.970 63.655 1.00 38.38 403 LEU A O 1
ATOM 2935 N N . CYS A 1 404 ? -11.141 56.991 61.839 1.00 42.91 404 CYS A N 1
ATOM 2936 C CA . CYS A 1 404 ? -9.891 57.709 61.503 1.00 42.91 404 CYS A CA 1
ATOM 2937 C C . CYS A 1 404 ? -8.993 56.752 60.681 1.00 42.91 404 CYS A C 1
ATOM 2939 O O . CYS A 1 404 ? -8.995 55.550 60.895 1.00 42.91 404 CYS A O 1
ATOM 2941 N N . GLY A 1 405 ? -8.261 57.150 59.641 1.00 36.72 405 GLY A N 1
ATOM 2942 C CA . GLY A 1 405 ? -7.686 58.461 59.373 1.00 36.72 405 GLY A CA 1
ATOM 2943 C C . GLY A 1 405 ? -6.256 58.520 59.909 1.00 36.72 405 GLY A C 1
ATOM 2944 O O . GLY A 1 405 ? -6.025 59.182 60.907 1.00 36.72 405 GLY A O 1
ATOM 2945 N N . ASN A 1 406 ? -5.324 57.848 59.219 1.00 44.81 406 ASN A N 1
ATOM 2946 C CA . ASN A 1 406 ? -3.863 57.924 59.382 1.00 44.81 406 ASN A CA 1
ATOM 2947 C C . ASN A 1 406 ? -3.259 57.579 60.757 1.00 44.81 406 ASN A C 1
ATOM 2949 O O . ASN A 1 406 ? -3.195 58.422 61.643 1.00 44.81 406 ASN A O 1
ATOM 2953 N N . CYS A 1 407 ? -2.583 56.429 60.831 1.00 39.69 407 CYS A N 1
ATOM 2954 C CA . CYS A 1 407 ? -1.300 56.299 61.532 1.00 39.69 407 CYS A CA 1
ATOM 2955 C C . CYS A 1 407 ? -0.372 55.400 60.691 1.00 39.69 407 CYS A C 1
ATOM 2957 O O . CYS A 1 407 ? -0.761 54.319 60.261 1.00 39.69 407 CYS A O 1
ATOM 2959 N N . GLN A 1 408 ? 0.814 55.925 60.385 1.00 41.19 408 GLN A N 1
ATOM 2960 C CA . GLN A 1 408 ? 1.806 55.455 59.403 1.00 41.19 408 GLN A CA 1
ATOM 2961 C C . GLN A 1 408 ? 2.954 54.623 60.085 1.00 41.19 408 GLN A C 1
ATOM 2963 O O . GLN A 1 408 ? 2.819 54.344 61.273 1.00 41.19 408 GLN A O 1
ATOM 2968 N N . PRO A 1 409 ? 4.038 54.187 59.379 1.00 57.66 409 PRO A N 1
ATOM 2969 C CA . PRO A 1 409 ? 4.786 52.914 59.533 1.00 57.66 409 PRO A CA 1
ATOM 2970 C C . PRO A 1 409 ? 6.079 53.071 60.396 1.00 57.66 409 PRO A C 1
ATOM 2972 O O . PRO A 1 409 ? 6.169 54.053 61.121 1.00 57.66 409 PRO A O 1
ATOM 2975 N N . ALA A 1 410 ? 7.106 52.201 60.480 1.00 43.56 410 ALA A N 1
ATOM 2976 C CA . ALA A 1 410 ? 7.929 51.376 59.553 1.00 43.56 410 ALA A CA 1
ATOM 2977 C C . ALA A 1 410 ? 8.475 50.125 60.315 1.00 43.56 410 ALA A C 1
ATOM 2979 O O . ALA A 1 410 ? 8.070 49.932 61.454 1.00 43.56 410 ALA A O 1
ATOM 2980 N N . SER A 1 411 ? 9.327 49.201 59.853 1.00 35.94 411 SER A N 1
ATOM 2981 C CA . SER A 1 411 ? 10.408 49.117 58.855 1.00 35.94 411 SER A CA 1
ATOM 2982 C C . SER A 1 411 ? 10.792 47.609 58.706 1.00 35.94 411 SER A C 1
ATOM 2984 O O . SER A 1 411 ? 10.263 46.774 59.432 1.00 35.94 411 SER A O 1
ATOM 2986 N N . ASP A 1 412 ? 11.425 47.190 57.602 1.00 36.16 412 ASP A N 1
ATOM 2987 C CA . ASP A 1 412 ? 12.832 46.723 57.466 1.00 36.16 412 ASP A CA 1
ATOM 2988 C C . ASP A 1 412 ? 13.166 45.225 57.692 1.00 36.16 412 ASP A C 1
ATOM 2990 O O . ASP A 1 412 ? 12.903 44.629 58.726 1.00 36.16 412 ASP A O 1
ATOM 2994 N N . GLY A 1 413 ? 13.878 44.653 56.705 1.00 30.91 413 GLY A N 1
ATOM 2995 C CA . GLY A 1 413 ? 14.967 43.696 56.952 1.00 30.91 413 GLY A CA 1
ATOM 2996 C C . GLY A 1 413 ? 14.762 42.233 56.535 1.00 30.91 413 GLY A C 1
ATOM 2997 O O . GLY A 1 413 ? 14.226 41.436 57.294 1.00 30.91 413 GLY A O 1
ATOM 2998 N N . GLY A 1 414 ? 15.329 41.829 55.390 1.00 32.06 414 GLY A N 1
ATOM 2999 C CA . GLY A 1 414 ? 15.590 40.412 55.088 1.00 32.06 414 GLY A CA 1
ATOM 3000 C C . GLY A 1 414 ? 16.082 40.155 53.653 1.00 32.06 414 GLY A C 1
ATOM 3001 O O . GLY A 1 414 ? 15.318 40.417 52.730 1.00 32.06 414 GLY A O 1
ATOM 3002 N N . PRO A 1 415 ? 17.330 39.689 53.428 1.00 42.19 415 PRO A N 1
ATOM 3003 C CA . PRO A 1 415 ? 18.010 39.766 52.131 1.00 42.19 415 PRO A CA 1
ATOM 3004 C C . PRO A 1 415 ? 17.783 38.556 51.205 1.00 42.19 415 PRO A C 1
ATOM 3006 O O . PRO A 1 415 ? 17.648 37.418 51.652 1.00 42.19 415 PRO A O 1
ATOM 3009 N N . ASN A 1 416 ? 17.838 38.822 49.894 1.00 42.31 416 ASN A N 1
ATOM 3010 C CA . ASN A 1 416 ? 17.957 37.826 48.823 1.00 42.31 416 ASN A CA 1
ATOM 3011 C C . ASN A 1 416 ? 19.246 36.992 48.967 1.00 42.31 416 ASN A C 1
ATOM 3013 O O . ASN A 1 416 ? 20.316 37.582 49.149 1.00 42.31 416 ASN A O 1
ATOM 3017 N N . PRO A 1 417 ? 19.200 35.658 48.799 1.00 47.22 417 PRO A N 1
ATOM 3018 C CA . PRO A 1 417 ? 20.407 34.860 48.633 1.00 47.22 417 PRO A CA 1
ATOM 3019 C C . PRO A 1 417 ? 21.033 35.035 47.238 1.00 47.22 417 PRO A C 1
ATOM 3021 O O . PRO A 1 417 ? 20.370 35.380 46.259 1.00 47.22 417 PRO A O 1
ATOM 3024 N N . ALA A 1 418 ? 22.349 34.827 47.199 1.00 38.28 418 ALA A N 1
ATOM 3025 C CA . ALA A 1 418 ? 23.258 35.173 46.115 1.00 38.28 418 ALA A CA 1
ATOM 3026 C C . ALA A 1 418 ? 23.156 34.271 44.872 1.00 38.28 418 ALA A C 1
ATOM 3028 O O . ALA A 1 418 ? 22.890 33.074 44.960 1.00 38.28 418 ALA A O 1
ATOM 3029 N N . LEU A 1 419 ? 23.458 34.881 43.722 1.00 36.28 419 LEU A N 1
ATOM 3030 C CA . LEU A 1 419 ? 23.818 34.223 42.469 1.00 36.28 419 LEU A CA 1
ATOM 3031 C C . LEU A 1 419 ? 25.100 33.402 42.675 1.00 36.28 419 LEU A C 1
ATOM 3033 O O . LEU A 1 419 ? 26.157 33.976 42.938 1.00 36.28 419 LEU A O 1
ATOM 3037 N N . ASP A 1 420 ? 24.994 32.080 42.542 1.00 35.94 420 ASP A N 1
ATOM 3038 C CA . ASP A 1 420 ? 26.140 31.175 42.481 1.00 35.94 420 ASP A CA 1
ATOM 3039 C C . ASP A 1 420 ? 26.617 31.031 41.030 1.00 35.94 420 ASP A C 1
ATOM 3041 O O . ASP A 1 420 ? 25.844 30.750 40.108 1.00 35.94 420 ASP A O 1
ATOM 3045 N N . ALA A 1 421 ? 27.911 31.267 40.850 1.00 32.06 421 ALA A N 1
ATOM 3046 C CA . ALA A 1 421 ? 28.641 31.147 39.612 1.00 32.06 421 ALA A CA 1
ATOM 3047 C C . ALA A 1 421 ? 29.494 29.874 39.670 1.00 32.06 421 ALA A C 1
ATOM 3049 O O . ALA A 1 421 ? 30.502 29.827 40.362 1.00 32.06 421 ALA A O 1
ATOM 3050 N N . GLY A 1 422 ? 29.134 28.892 38.843 1.00 28.30 422 GLY A N 1
ATOM 3051 C CA . GLY A 1 422 ? 30.076 27.931 38.273 1.00 28.30 422 GLY A CA 1
ATOM 3052 C C . GLY A 1 422 ? 30.561 26.803 39.182 1.00 28.30 422 GLY A C 1
ATOM 3053 O O . GLY A 1 422 ? 31.600 26.904 39.823 1.00 28.30 422 GLY A O 1
ATOM 3054 N N . THR A 1 423 ? 29.941 25.633 39.029 1.00 31.94 423 THR A N 1
ATOM 3055 C CA . THR A 1 423 ? 30.673 24.359 39.039 1.00 31.94 423 THR A CA 1
ATOM 3056 C C . THR A 1 423 ? 30.193 23.491 37.878 1.00 31.94 423 THR A C 1
ATOM 3058 O O . THR A 1 423 ? 29.001 23.283 37.672 1.00 31.94 423 THR A O 1
ATOM 3061 N N . VAL A 1 424 ? 31.148 23.052 37.058 1.00 36.16 424 VAL A N 1
ATOM 3062 C CA . VAL A 1 424 ? 30.949 22.180 35.895 1.00 36.16 424 VAL A CA 1
ATOM 3063 C C . VAL A 1 424 ? 30.811 20.741 36.406 1.00 36.16 424 VAL A C 1
ATOM 3065 O O . VAL A 1 424 ? 31.748 20.262 37.049 1.00 36.16 424 VAL A O 1
ATOM 3068 N N . PRO A 1 425 ? 29.699 20.028 36.152 1.00 36.00 425 PRO A N 1
ATOM 3069 C CA . PRO A 1 425 ? 29.631 18.601 36.423 1.00 36.00 425 PRO A CA 1
ATOM 3070 C C . PRO A 1 425 ? 30.326 17.799 35.305 1.00 36.00 425 PRO A C 1
ATOM 3072 O O . PRO A 1 425 ? 30.274 18.202 34.140 1.00 36.00 425 PRO A O 1
ATOM 3075 N N . PRO A 1 426 ? 30.977 16.669 35.637 1.00 35.44 426 PRO A N 1
ATOM 3076 C CA . PRO A 1 426 ? 31.587 15.781 34.655 1.00 35.44 426 PRO A CA 1
ATOM 3077 C C . PRO A 1 426 ? 30.528 15.129 33.753 1.00 35.44 426 PRO A C 1
ATOM 3079 O O . PRO A 1 426 ? 29.364 14.995 34.130 1.00 35.44 426 PRO A O 1
ATOM 3082 N N . GLU A 1 427 ? 30.970 14.747 32.555 1.00 37.22 427 GLU A N 1
ATOM 3083 C CA . GLU A 1 427 ? 30.200 14.151 31.458 1.00 37.22 427 GLU A CA 1
ATOM 3084 C C . GLU A 1 427 ? 29.115 13.145 31.896 1.00 37.22 427 GLU A C 1
ATOM 3086 O O . GLU A 1 427 ? 29.370 12.285 32.748 1.00 37.22 427 GLU A O 1
ATOM 3091 N N . PRO A 1 428 ? 27.917 13.163 31.277 1.00 34.50 428 PRO A N 1
ATOM 3092 C CA . PRO A 1 428 ? 26.941 12.110 31.485 1.00 34.50 428 PRO A CA 1
ATOM 3093 C C . PRO A 1 428 ? 27.435 10.814 30.835 1.00 34.50 428 PRO A C 1
ATOM 3095 O O . PRO A 1 428 ? 27.494 10.671 29.613 1.00 34.50 428 PRO A O 1
ATOM 3098 N N . THR A 1 429 ? 27.755 9.841 31.682 1.00 34.75 429 THR A N 1
ATOM 3099 C CA . THR A 1 429 ? 27.841 8.435 31.298 1.00 34.75 429 THR A CA 1
ATOM 3100 C C . THR A 1 429 ? 26.470 7.982 30.795 1.00 34.75 429 THR A C 1
ATOM 3102 O O . THR A 1 429 ? 25.453 8.136 31.472 1.00 34.75 429 THR A O 1
ATOM 3105 N N . LEU A 1 430 ? 26.438 7.455 29.571 1.00 32.50 430 LEU A N 1
ATOM 3106 C CA . LEU A 1 430 ? 25.242 6.885 28.954 1.00 32.50 430 LEU A CA 1
ATOM 3107 C C . LEU A 1 430 ? 24.683 5.763 29.848 1.00 32.50 430 LEU A C 1
ATOM 3109 O O . LEU A 1 430 ? 25.437 4.849 30.198 1.00 32.50 430 LEU A O 1
ATOM 3113 N N . PRO A 1 431 ? 23.387 5.771 30.207 1.00 30.14 431 PRO A N 1
ATOM 3114 C CA . PRO A 1 431 ? 22.799 4.636 30.891 1.00 30.14 431 PRO A CA 1
ATOM 3115 C C . PRO A 1 431 ? 22.739 3.441 29.936 1.00 30.14 431 PRO A C 1
ATOM 3117 O O . PRO A 1 431 ? 22.175 3.515 28.843 1.00 30.14 431 PRO A O 1
ATOM 3120 N N . LEU A 1 432 ? 23.321 2.331 30.394 1.00 30.12 432 LEU A N 1
ATOM 3121 C CA . LEU A 1 432 ? 23.045 0.979 29.921 1.00 30.12 432 LEU A CA 1
ATOM 3122 C C . LEU A 1 432 ? 21.534 0.817 29.735 1.00 30.12 432 LEU A C 1
ATOM 3124 O O . LEU A 1 432 ? 20.762 0.943 30.686 1.00 30.12 432 LEU A O 1
ATOM 3128 N N . THR A 1 433 ? 21.123 0.533 28.504 1.00 32.03 433 THR A N 1
ATOM 3129 C CA . THR A 1 433 ? 19.763 0.121 28.185 1.00 32.03 433 THR A CA 1
ATOM 3130 C C . THR A 1 433 ? 19.410 -1.105 29.018 1.00 32.03 433 THR A C 1
ATOM 3132 O O . THR A 1 433 ? 19.992 -2.182 28.879 1.00 32.03 433 THR A O 1
ATOM 3135 N N . ALA A 1 434 ? 18.453 -0.912 29.923 1.00 27.84 434 ALA A N 1
ATOM 3136 C CA . ALA A 1 434 ? 17.825 -1.978 30.671 1.00 27.84 434 ALA A CA 1
ATOM 3137 C C . ALA A 1 434 ? 17.155 -2.954 29.697 1.00 27.84 434 ALA A C 1
ATOM 3139 O O . ALA A 1 434 ? 16.380 -2.571 28.819 1.00 27.84 434 ALA A O 1
ATOM 3140 N N . ALA A 1 435 ? 17.469 -4.232 29.878 1.00 30.23 435 ALA A N 1
ATOM 3141 C CA . ALA A 1 435 ? 16.773 -5.331 29.251 1.00 30.23 435 ALA A CA 1
ATOM 3142 C C . ALA A 1 435 ? 15.317 -5.369 29.742 1.00 30.23 435 ALA A C 1
ATOM 3144 O O . ALA A 1 435 ? 15.060 -5.593 30.924 1.00 30.23 435 ALA A O 1
ATOM 3145 N N . HIS A 1 436 ? 14.367 -5.230 28.820 1.00 29.50 436 HIS A N 1
ATOM 3146 C CA . HIS A 1 436 ? 13.017 -5.747 29.005 1.00 29.50 436 HIS A CA 1
ATOM 3147 C C . HIS A 1 436 ? 12.889 -7.027 28.189 1.00 29.50 436 HIS A C 1
ATOM 3149 O O . HIS A 1 436 ? 12.684 -7.014 26.979 1.00 29.50 436 HIS A O 1
ATOM 3155 N N . GLY A 1 437 ? 13.086 -8.146 28.882 1.00 24.05 437 GLY A N 1
ATOM 3156 C CA . GLY A 1 437 ? 12.748 -9.458 28.368 1.00 24.05 437 GLY A CA 1
ATOM 3157 C C . GLY A 1 437 ? 11.239 -9.676 28.401 1.00 24.05 437 GLY A C 1
ATOM 3158 O O . GLY A 1 437 ? 10.596 -9.425 29.416 1.00 24.05 437 GLY A O 1
ATOM 3159 N N . CYS A 1 438 ? 10.714 -10.255 27.326 1.00 27.47 438 CYS A N 1
ATOM 3160 C CA . CYS A 1 438 ? 9.695 -11.288 27.434 1.00 27.47 438 CYS A CA 1
ATOM 3161 C C . CYS A 1 438 ? 10.252 -12.555 26.783 1.00 27.47 438 CYS A C 1
ATOM 3163 O O . CYS A 1 438 ? 10.702 -12.579 25.641 1.00 27.47 438 CYS A O 1
ATOM 3165 N N . SER A 1 439 ? 10.287 -13.587 27.608 1.00 28.12 439 SER A N 1
ATOM 3166 C CA . SER A 1 439 ? 10.807 -14.922 27.396 1.00 28.12 439 SER A CA 1
ATOM 3167 C C . SER A 1 439 ? 9.935 -15.752 26.454 1.00 28.12 439 SER A C 1
ATOM 3169 O O . SER A 1 439 ? 8.767 -15.969 26.754 1.00 28.12 439 SER A O 1
ATOM 3171 N N . HIS A 1 440 ? 10.548 -16.362 25.442 1.00 27.17 440 HIS A N 1
ATOM 3172 C CA . HIS A 1 440 ? 10.288 -17.763 25.108 1.00 27.17 440 HIS A CA 1
ATOM 3173 C C . HIS A 1 440 ? 11.630 -18.450 24.835 1.00 27.17 440 HIS A C 1
ATOM 3175 O O . HIS A 1 440 ? 12.400 -18.038 23.972 1.00 27.17 440 HIS A O 1
ATOM 3181 N N . VAL A 1 441 ? 11.926 -19.471 25.640 1.00 32.19 441 VAL A N 1
ATOM 3182 C CA . VAL A 1 441 ? 13.149 -20.277 25.599 1.00 32.19 441 VAL A CA 1
ATOM 3183 C C . VAL A 1 441 ? 12.783 -21.683 25.122 1.00 32.19 441 VAL A C 1
ATOM 3185 O O . VAL A 1 441 ? 11.790 -22.240 25.581 1.00 32.19 441 VAL A O 1
ATOM 3188 N N . GLY A 1 442 ? 13.642 -22.259 24.275 1.00 27.03 442 GLY A N 1
ATOM 3189 C CA . GLY A 1 442 ? 13.699 -23.687 23.929 1.00 27.03 442 GLY A CA 1
ATOM 3190 C C . GLY A 1 442 ? 13.178 -23.969 22.517 1.00 27.03 442 GLY A C 1
ATOM 3191 O O . GLY A 1 442 ? 12.013 -23.748 22.248 1.00 27.03 442 GLY A O 1
ATOM 3192 N N . THR A 1 443 ? 13.940 -24.456 21.536 1.00 33.06 443 THR A N 1
ATOM 3193 C CA . THR A 1 443 ? 15.153 -25.286 21.572 1.00 33.06 443 THR A CA 1
ATOM 3194 C C . THR A 1 443 ? 15.955 -25.112 20.267 1.00 33.06 443 THR A C 1
ATOM 3196 O O . THR A 1 443 ? 15.737 -25.840 19.302 1.00 33.06 443 THR A O 1
ATOM 3199 N N . ALA A 1 444 ? 16.907 -24.174 20.212 1.00 36.66 444 ALA A N 1
ATOM 3200 C CA . ALA A 1 444 ? 17.835 -24.051 19.070 1.00 36.66 444 ALA A CA 1
ATOM 3201 C C . ALA A 1 444 ? 19.234 -24.636 19.361 1.00 36.66 444 ALA A C 1
ATOM 3203 O O . ALA A 1 444 ? 19.966 -25.001 18.445 1.00 36.66 444 ALA A O 1
ATOM 3204 N N . ALA A 1 445 ? 19.595 -24.819 20.636 1.00 36.03 445 ALA A N 1
ATOM 3205 C CA . ALA A 1 445 ? 20.936 -25.267 21.027 1.00 36.03 445 ALA A CA 1
ATOM 3206 C C . ALA A 1 445 ? 21.170 -26.792 20.924 1.00 36.03 445 ALA A C 1
ATOM 3208 O O . ALA A 1 445 ? 22.309 -27.239 21.017 1.00 36.03 445 ALA A O 1
ATOM 3209 N N . ALA A 1 446 ? 20.131 -27.602 20.688 1.00 36.22 446 ALA A N 1
ATOM 3210 C CA . ALA A 1 446 ? 20.270 -29.060 20.565 1.00 36.22 446 ALA A CA 1
ATOM 3211 C C . ALA A 1 446 ? 20.658 -29.537 19.145 1.00 36.22 446 ALA A C 1
ATOM 3213 O O . ALA A 1 446 ? 21.141 -30.656 18.985 1.00 36.22 446 ALA A O 1
ATOM 3214 N N . TRP A 1 447 ? 20.507 -28.696 18.113 1.00 36.22 447 TRP A N 1
ATOM 3215 C CA . TRP A 1 447 ? 20.742 -29.096 16.716 1.00 36.22 447 TRP A CA 1
ATOM 3216 C C . TRP A 1 447 ? 22.201 -28.964 16.258 1.00 36.22 447 TRP A C 1
ATOM 3218 O O . TRP A 1 447 ? 22.657 -29.743 15.420 1.00 36.22 447 TRP A O 1
ATOM 3228 N N . LEU A 1 448 ? 22.977 -28.057 16.860 1.00 39.12 448 LEU A N 1
ATOM 3229 C CA . LEU A 1 448 ? 24.393 -27.875 16.511 1.00 39.12 448 LEU A CA 1
ATOM 3230 C C . LEU A 1 448 ? 25.287 -29.022 17.027 1.00 39.12 448 LEU A C 1
ATOM 3232 O O . LEU A 1 448 ? 26.285 -29.354 16.389 1.00 39.12 448 LEU A O 1
ATOM 3236 N N . GLY A 1 449 ? 24.897 -29.700 18.114 1.00 39.31 449 GLY A N 1
ATOM 3237 C CA . GLY A 1 449 ? 25.613 -30.877 18.626 1.00 39.31 449 GLY A CA 1
ATOM 3238 C C . GLY A 1 449 ? 25.402 -32.151 17.793 1.00 39.31 449 GLY A C 1
ATOM 3239 O O . GLY A 1 449 ? 26.324 -32.952 17.636 1.00 39.31 449 GLY A O 1
ATOM 3240 N N . ALA A 1 450 ? 24.214 -32.330 17.201 1.00 45.31 450 ALA A N 1
ATOM 3241 C CA . ALA A 1 450 ? 23.880 -33.527 16.424 1.00 45.31 450 ALA A CA 1
ATOM 3242 C C . ALA A 1 450 ? 24.536 -33.542 15.026 1.00 45.31 450 ALA A C 1
ATOM 3244 O O . ALA A 1 450 ? 24.955 -34.599 14.547 1.00 45.31 450 ALA A O 1
ATOM 3245 N N . LEU A 1 451 ? 24.710 -32.373 14.394 1.00 48.03 451 LEU A N 1
ATOM 3246 C CA . LEU A 1 451 ? 25.371 -32.250 13.086 1.00 48.03 451 LEU A CA 1
ATOM 3247 C C . LEU A 1 451 ? 26.891 -32.483 13.160 1.00 48.03 451 LEU A C 1
ATOM 3249 O O . LEU A 1 451 ? 27.467 -33.082 12.248 1.00 48.03 451 LEU A O 1
ATOM 3253 N N . ALA A 1 452 ? 27.534 -32.109 14.271 1.00 46.84 452 ALA A N 1
ATOM 3254 C CA . ALA A 1 452 ? 28.962 -32.358 14.480 1.00 46.84 452 ALA A CA 1
ATOM 3255 C C . ALA A 1 452 ? 29.285 -33.859 14.650 1.00 46.84 452 ALA A C 1
ATOM 3257 O O . ALA A 1 452 ? 30.307 -34.339 14.154 1.00 46.84 452 ALA A O 1
ATOM 3258 N N . LEU A 1 453 ? 28.390 -34.633 15.277 1.00 45.78 453 LEU A N 1
ATOM 3259 C CA . LEU A 1 453 ? 28.571 -36.079 15.466 1.00 45.78 453 LEU A CA 1
ATOM 3260 C C . LEU A 1 453 ? 28.253 -36.898 14.201 1.00 45.78 453 LEU A C 1
ATOM 3262 O O . LEU A 1 453 ? 28.936 -37.891 13.932 1.00 45.78 453 LEU A O 1
ATOM 3266 N N . ALA A 1 454 ? 27.304 -36.458 13.365 1.00 50.78 454 ALA A N 1
ATOM 3267 C CA . ALA A 1 454 ? 27.023 -37.098 12.075 1.00 50.78 454 ALA A CA 1
ATOM 3268 C C . ALA A 1 454 ? 28.177 -36.916 11.063 1.00 50.78 454 ALA A C 1
ATOM 3270 O O . ALA A 1 454 ? 28.537 -37.859 10.349 1.00 50.78 454 ALA A O 1
ATOM 3271 N N . GLY A 1 455 ? 28.827 -35.745 11.055 1.00 47.69 455 GLY A N 1
ATOM 3272 C CA . GLY A 1 455 ? 29.978 -35.462 10.186 1.00 47.69 455 GLY A CA 1
ATOM 3273 C C . GLY A 1 455 ? 31.223 -36.305 10.502 1.00 47.69 455 GLY 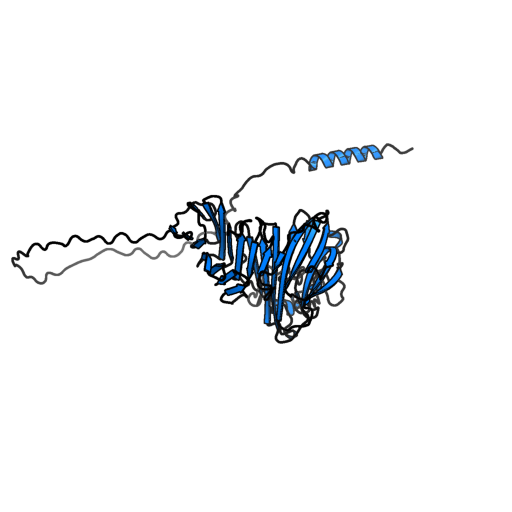A C 1
ATOM 3274 O O . GLY A 1 455 ? 31.917 -36.764 9.589 1.00 47.69 455 GLY A O 1
ATOM 3275 N N . LEU A 1 456 ? 31.485 -36.590 11.783 1.00 47.41 456 LEU A N 1
ATOM 3276 C CA . LEU A 1 456 ? 32.619 -37.427 12.202 1.00 47.41 456 LEU A CA 1
ATOM 3277 C C . LEU A 1 456 ? 32.394 -38.930 11.949 1.00 47.41 456 LEU A C 1
ATOM 3279 O O . LEU A 1 456 ? 33.347 -39.643 11.617 1.00 47.41 456 LEU A O 1
ATOM 3283 N N . ALA A 1 457 ? 31.151 -39.415 12.020 1.00 46.81 457 ALA A N 1
ATOM 3284 C CA . ALA A 1 457 ? 30.822 -40.808 11.701 1.00 46.81 457 ALA A CA 1
ATOM 3285 C C . ALA A 1 457 ? 30.949 -41.120 10.193 1.00 46.81 457 ALA A C 1
ATOM 3287 O O . ALA A 1 457 ? 31.414 -42.200 9.815 1.00 46.81 457 ALA A O 1
ATOM 3288 N N . LEU A 1 458 ? 30.620 -40.160 9.319 1.00 48.34 458 LEU A N 1
ATOM 3289 C CA . LEU A 1 458 ? 30.741 -40.303 7.860 1.00 48.34 458 LEU A CA 1
ATOM 3290 C C . LEU A 1 458 ? 32.196 -40.260 7.366 1.00 48.34 458 LEU A C 1
ATOM 3292 O O . LEU A 1 458 ? 32.548 -40.990 6.435 1.00 48.34 458 LEU A O 1
ATOM 3296 N N . ARG A 1 459 ? 33.079 -39.499 8.028 1.00 47.62 459 ARG A N 1
ATOM 3297 C CA . ARG A 1 459 ? 34.515 -39.476 7.692 1.00 47.62 459 ARG A CA 1
ATOM 3298 C C . ARG A 1 459 ? 35.236 -40.780 8.051 1.00 47.62 459 ARG A C 1
ATOM 3300 O O . ARG A 1 459 ? 36.114 -41.204 7.305 1.00 47.62 459 ARG A O 1
ATOM 3307 N N . ARG A 1 460 ? 34.824 -41.478 9.119 1.00 47.59 460 ARG A N 1
ATOM 3308 C CA . ARG A 1 460 ? 35.387 -42.798 9.479 1.00 47.59 460 ARG A CA 1
ATOM 3309 C C . ARG A 1 460 ? 34.948 -43.940 8.555 1.00 47.59 460 ARG A C 1
ATOM 3311 O O . ARG A 1 460 ? 35.683 -44.916 8.439 1.00 47.59 460 ARG A O 1
ATOM 3318 N N . ARG A 1 461 ? 33.808 -43.832 7.859 1.00 48.34 461 ARG A N 1
ATOM 3319 C CA . ARG A 1 461 ? 33.353 -44.868 6.907 1.00 48.34 461 ARG A CA 1
ATOM 3320 C C . ARG A 1 461 ? 34.045 -44.813 5.540 1.00 48.34 461 ARG A C 1
ATOM 3322 O O . ARG A 1 461 ? 34.156 -45.850 4.898 1.00 48.34 461 ARG A O 1
ATOM 3329 N N . ARG A 1 462 ? 34.561 -43.655 5.112 1.00 47.78 462 ARG A N 1
ATOM 3330 C CA . ARG A 1 462 ? 35.268 -43.519 3.820 1.00 47.78 462 ARG A CA 1
ATOM 3331 C C . ARG A 1 462 ? 36.745 -43.934 3.849 1.00 47.78 462 ARG A C 1
ATOM 3333 O O . ARG A 1 462 ? 37.327 -44.113 2.792 1.00 47.78 462 ARG A O 1
ATOM 3340 N N . GLY A 1 463 ? 37.334 -44.151 5.026 1.00 44.91 463 GLY A N 1
ATOM 3341 C CA . GLY A 1 463 ? 38.728 -44.599 5.166 1.00 44.91 463 GLY A CA 1
ATOM 3342 C C . GLY A 1 463 ? 38.938 -46.119 5.182 1.00 44.91 463 GLY A C 1
ATOM 3343 O O . GLY A 1 463 ? 40.039 -46.556 5.496 1.00 44.91 463 GLY A O 1
ATOM 3344 N N . ARG A 1 464 ? 37.904 -46.936 4.921 1.00 46.81 464 ARG A N 1
ATOM 3345 C CA . ARG A 1 464 ? 37.981 -48.406 5.064 1.00 46.81 464 ARG A CA 1
ATOM 3346 C C . ARG A 1 464 ? 37.600 -49.218 3.822 1.00 46.81 464 ARG A C 1
ATOM 3348 O O . ARG A 1 464 ? 37.473 -50.431 3.927 1.00 46.81 464 ARG A O 1
ATOM 3355 N N . MET A 1 465 ? 37.458 -48.581 2.661 1.00 45.88 465 MET A N 1
ATOM 3356 C CA . MET A 1 465 ? 37.392 -49.280 1.373 1.00 45.88 465 MET A CA 1
ATOM 3357 C C . MET A 1 465 ? 38.481 -48.729 0.459 1.00 45.88 465 MET A C 1
ATOM 3359 O O . MET A 1 465 ? 38.281 -47.764 -0.268 1.00 45.88 465 MET A O 1
ATOM 3363 N N . GLY A 1 466 ? 39.659 -49.328 0.600 1.00 42.00 466 GLY A N 1
ATOM 3364 C CA . GLY A 1 466 ? 40.833 -49.115 -0.229 1.00 42.00 466 GLY A CA 1
ATOM 3365 C C . GLY A 1 466 ? 41.654 -50.399 -0.219 1.00 42.00 466 GLY A C 1
ATOM 3366 O O . GLY A 1 466 ? 42.558 -50.545 0.599 1.00 42.00 466 GLY A O 1
ATOM 3367 N N . THR A 1 467 ? 41.257 -51.328 -1.083 1.00 42.50 467 THR A N 1
ATOM 3368 C CA . THR A 1 467 ? 42.094 -52.362 -1.705 1.00 42.50 467 THR A CA 1
ATOM 3369 C C . THR A 1 467 ? 41.806 -52.302 -3.185 1.00 42.50 467 THR A C 1
ATOM 3371 O O . THR A 1 467 ? 40.590 -52.319 -3.500 1.00 42.50 467 THR A O 1
#

Secondary structure (DSSP, 8-state):
--STT--SS-S----GGG--S-TT---EEETTEEEE-----S--S-STTSS-GGGSGGGSSSEEETTB-GGGS----S-GGG-GGGGG---EEEEEEEE-SSEEEEEEE-GGGS-GGG-EEEEEEEEEEETTTEEEEEEEEEEEEEE-EEEEEEESSEEEEETTTTEEEEE-STTEEEEEEEEESSSEEEEEEEE--TTGGGTSTTS-EEEEEEEESS-EEEEEEEEEEEEEEGGGGGGPPPEEES-SS-TTSEEEESTTSTTEEEEEEPPTT-SEEEETTEEEESSSEEEEEE-TTS-EEEEEEESSEEEEEGGGTEEEEEESS-SEEEEEEETTEEEEEEES---EEEE-TT--EEEETTEE---EEETTEEEES---PPPPP-----------------------------PPPP-----PPP--PPP------------STTHHHHHHHHHHHHHHHTTS---

Foldseek 3Di:
DVPPPDDDDDDDDPQLLFAALQVVFDWDDAPNWTAFHFLDARHSFFPPVVQFCCRANLRTQAKAWQNAGFARSGHHGSDVVVVVCVVQQDKDWLDPWWDWPFKTKTKIWGQSRYDCVQQKPTWIWMWMDGRSFKIKIKIKTAGPDWTKMWRKTKAAPDWDDDVPQQWIWRDHPPQKTKIKRKQPPVAKDKDKDKDAGHPSCVVHVVRIIIMMIIIHPDTGRITMTIIMIGIDGNVCPVVTWDKYALAPVCSSQWMWTNPLAQFTKTKGADDRPDQWDDGRFKTWGQFGMKMWGAHNVRHTFKIKTQGATWMAGRNNPGTAKGDHDFNMKMWGDDQQETEMIGPPCQWMKHQAQRHPWYDYNNHTADWDADPRITIPPHDDDDDPPPPPDPPPDDDDDDDDDDDDDDDDDDDDDDDDDDDDDDDDDDDDDDDDDDDDDDDDDDDDPVVVVVVVVVVVVVVVVVVPPDD

pLDDT: mean 81.37, std 22.97, range [24.05, 98.88]

Radius of gyration: 31.56 Å; Cα contacts (8 Å, |Δi|>4): 1056; chains: 1; bounding box: 76×111×87 Å

Solvent-accessible surface area (backbone atoms only — not comparable to full-atom values): 26063 Å² total; per-residue (Å²): 113,90,61,86,84,62,88,78,94,86,71,85,76,80,64,55,55,69,50,61,43,44,83,87,38,59,72,40,75,54,98,92,35,52,37,24,38,56,46,61,35,77,36,38,44,35,31,79,77,64,76,21,53,34,28,27,21,91,31,31,26,31,69,25,51,71,86,35,27,47,60,62,45,69,31,76,45,55,45,62,83,72,33,69,64,57,67,56,57,39,72,44,71,72,50,81,67,47,44,40,89,54,39,36,42,42,34,33,36,38,27,49,26,42,46,76,90,63,40,45,74,35,31,38,41,39,42,37,43,42,68,92,57,36,35,40,43,34,38,45,36,33,30,85,48,69,38,45,48,32,45,32,45,31,12,49,72,30,70,49,79,39,75,89,84,29,37,28,44,24,32,20,61,93,59,29,22,22,36,37,38,53,36,16,47,86,54,60,46,73,52,73,53,72,48,68,35,55,66,11,47,81,80,36,83,82,32,44,27,16,37,37,34,43,25,54,72,58,67,38,32,61,51,39,37,23,34,38,42,32,71,40,40,55,91,41,55,93,72,49,83,52,73,46,47,40,17,91,93,43,27,59,37,23,34,28,33,32,73,84,32,72,68,16,37,39,36,42,45,27,58,88,91,44,69,34,38,75,49,61,47,36,28,36,30,55,21,45,36,36,37,41,25,26,37,66,87,66,50,76,47,31,34,36,37,37,33,31,32,37,37,18,33,73,70,52,76,40,68,41,35,34,29,81,66,17,52,13,40,33,41,36,63,56,86,41,30,35,41,29,28,41,41,58,78,74,42,36,39,34,52,45,75,67,50,82,45,39,25,52,72,84,40,78,54,72,58,36,79,55,98,39,31,39,31,37,61,46,77,76,74,75,74,76,76,77,77,70,73,78,80,78,80,75,81,87,80,85,84,88,82,82,93,78,82,87,84,84,91,88,83,89,91,85,84,84,83,78,89,83,80,87,82,85,78,79,81,85,77,79,77,77,80,79,84,82,83,83,88,86,84,85,82,74,79,70,59,66,61,54,55,59,55,54,55,55,57,55,58,64,62,68,77,73,78,85,130

Nearest PDB structures (foldseek):
  3a0o-assembly1_A  TM=7.594E-01  e=5.625E-09  Agrobacterium fabrum str. C58
  4mmi-assembly1_A  TM=7.489E-01  e=8.173E-09  Pedobacter heparinus
  4mmh-assembly1_A  TM=7.672E-01  e=1.636E-08  Pedobacter heparinus
  6hzn-assembly1_A  TM=6.759E-01  e=5.583E-08  Homo sapiens
  4fnv-assembly1_A  TM=7.095E-01  e=3.813E-07  Bacteroides thetaiotaomicron VPI-5482